Protein AF-A0A535SZ26-F1 (afdb_monomer)

Solvent-accessible surface area (backbone atoms only — not comparable to full-atom values): 21382 Å² total; per-residue (Å²): 106,76,71,52,65,74,56,50,57,67,63,23,50,50,43,31,51,50,41,55,49,52,55,56,52,34,27,69,41,59,47,79,73,60,30,68,69,32,53,49,57,54,51,57,74,52,73,83,52,71,77,43,34,70,56,8,59,61,45,50,81,40,30,90,50,14,26,32,52,75,37,47,53,40,44,59,51,23,49,52,50,54,62,48,45,38,71,79,32,68,69,52,37,55,30,50,73,36,74,72,30,39,54,51,51,51,53,52,20,53,55,44,13,45,54,49,32,38,54,51,34,48,51,46,56,56,52,35,43,73,39,90,69,35,40,30,63,95,67,53,72,68,57,47,51,48,48,19,50,46,37,28,48,28,26,51,50,44,51,49,41,16,51,47,17,28,76,53,21,74,25,68,21,36,19,55,57,50,54,51,34,47,48,61,58,59,53,46,58,13,42,53,32,36,50,67,61,68,50,92,43,71,72,76,41,50,55,38,50,51,52,51,50,52,48,54,50,48,52,49,52,52,40,51,53,47,72,68,34,63,50,73,43,77,48,83,73,56,98,85,52,91,57,70,58,46,61,42,48,30,57,72,42,61,81,58,57,22,53,50,55,31,48,55,62,69,44,48,61,53,54,55,39,62,67,43,42,88,80,42,58,69,71,29,51,52,44,68,41,51,71,36,77,80,39,91,42,72,68,46,15,49,48,44,49,52,50,49,30,52,39,15,27,49,36,24,32,50,45,34,58,48,52,43,64,74,66,68,55,60,77,87,49,48,68,54,51,50,51,33,15,43,55,36,10,50,53,48,21,46,36,41,48,50,38,40,53,49,33,47,70,47,30,45,82,71,80,54,69,68,90,47,55,26,54,45,60,45,35,38,52,51,49,53,54,50,46,52,39,53,55,70,66,43,72,70,77,42,84,77,68,86,76,69,59,69,60,122

Foldseek 3Di:
DVVLVVLDDPQQAVLLVVLVVVLVVQLQAAFPQFDPVLVVVLVVVVVPFPPLLCQALSVRSRSCGGLCNVPQVLLVVLLLVLVVVLVVDVVSVVLCVDPNSVVVSSVSSLVRSLVVLLVVLLLVQVVQCPDVVRRHDDADPVRSSSSSVSSSVSNNVNVVSLVSSLPRHLCLQVSSLLRVLCVLVSSLSNNLSVLVRQDPDPVSNCQLVVLLVVVLVVLLVVLLCLQPDWDWAFDPDDPPDRTDTQTDRLQLPPLQNQLVVLCVVLCVVVSVLSVCCVPDVPVSVCCVQQSELDHPDPVSNVVNLVSSLVSLLVSLLVRLQVVCVSVVPDPVCNVVSNVSSNVSSNSSSCQQRVSQVSQCVSVVVPVRRSDDGSSSSSSNSNSVVVSSCVSVVNPPVSSPDDDRNSHD

Radius of gyration: 22.79 Å; Cα contacts (8 Å, |Δi|>4): 502; chains: 1; bounding box: 52×51×72 Å

Secondary structure (DSSP, 8-state):
-HHHHHHS-HHHHHHHHHHHHHHHHHTTSBPTTB-HHHHHHHHHHHHTS-SGGGTSTTSSTTGGGBTTSSTTHHHHHHHHHHHHHHHH-HHHHHHHHSHHHHHHHHHHHHHHHHHHHHHHHHHHHHHHHTSSS-SB----HHHHHHHHHHHHHHHHHHHHHHHHHHHHSS-TT-HHHHHHHHHHHHHHHHHHHHHHHH-SSHHHHHHHHHHHHHHHHHHHHHHHHHHH-EEEEPPP--TTS-PPPEEEES--S-TTHHHHHHHHHHHHHHHHHHHGGGT-HHHHHHHHHHSSTTSS-HHHHHHHHHHHHHHHHHHHHHHHHHHHHHTT--GGGHHHHHHHHHHHHHHHHHHHHHHHHHHHHHHGGGT------HHHHHHHHHHHHHHHHHHTT-----TT---SSS--

Sequence (408 aa):
MARLWSLVDRRALAATALCLVAWRLLGQIPISNVTSAFITTRLDNLSGLGLFPAIGPNSIPLASYSVGEIGIAPYVEALIVMSLLTLISSRVRHMARNAEGRVTLTRWARALALLLTLGQAYGLTVLYQNTIPPVFGPLDWFTRLAVCLELAGGTALMILLADAMDEFGLGFGNGALIFYALGPLGTEVHRIAGYFATSPSAEALYRPLALWAAFTVGVTIAGVAVLLAVRRVSAPTTKKVASRPTALRLLMSGVLRPPQFTFAIMFLPTIVANYYASTNSSGIEWFRVNWGPYGTSVWLDAAYLILEAALVVFFAVFVAAYEYRILHTPSHLRTHVTRLALIGGLFLALAVIAVPVADHLLTGAAGNVIPMSGAEVLLVVAMVLITVRLIEGHKTEAPFTRAPSGLP

Nearest PDB structures (foldseek):
  5aww-as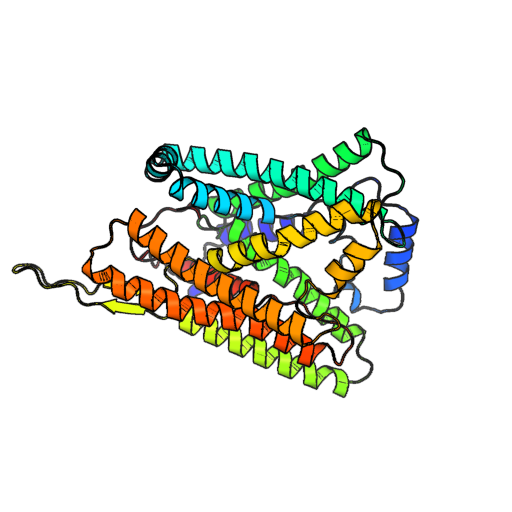sembly1_Y  TM=7.291E-01  e=2.980E-11  Thermus thermophilus HB8
  5ch4-assembly1_Y  TM=6.883E-01  e=6.385E-11  Thermus thermophilus HB8
  5nco-assembly1_g  TM=7.245E-01  e=3.944E-10  Escherichia coli
  5abb-assembly1_A  TM=6.851E-01  e=4.156E-08  Escherichia coli
  3j46-assembly1_y  TM=5.376E-01  e=8.676E-09  Escherichia coli

Mean predicted aligned error: 10.18 Å

Structure (mmCIF, N/CA/C/O backbone):
data_AF-A0A535SZ26-F1
#
_entry.id   AF-A0A535SZ26-F1
#
loop_
_atom_site.group_PDB
_atom_site.id
_atom_site.type_symbol
_atom_site.label_atom_id
_atom_site.label_alt_id
_atom_site.label_comp_id
_atom_site.label_asym_id
_atom_site.label_entity_id
_atom_site.label_seq_id
_atom_site.pdbx_PDB_ins_code
_atom_site.Cartn_x
_atom_site.Cartn_y
_atom_site.Cartn_z
_atom_site.occupancy
_atom_site.B_iso_or_equiv
_atom_site.auth_seq_id
_atom_site.auth_comp_id
_atom_site.auth_asym_id
_atom_site.auth_atom_id
_atom_site.pdbx_PDB_model_num
ATOM 1 N N . MET A 1 1 ? -9.926 -22.301 12.792 1.00 61.25 1 MET A N 1
ATOM 2 C CA . MET A 1 1 ? -10.151 -22.649 11.370 1.00 61.25 1 MET A CA 1
ATOM 3 C C . MET A 1 1 ? -11.520 -23.282 11.128 1.00 61.25 1 MET A C 1
ATOM 5 O O . MET A 1 1 ? -12.345 -22.611 10.532 1.00 61.25 1 MET A O 1
ATOM 9 N N . ALA A 1 2 ? -11.826 -24.485 11.637 1.00 73.38 2 ALA A N 1
ATOM 10 C CA . ALA A 1 2 ? -13.122 -25.148 11.383 1.00 73.38 2 ALA A CA 1
ATOM 11 C C . ALA A 1 2 ? -14.354 -24.297 11.767 1.00 73.38 2 ALA A C 1
ATOM 13 O O . ALA A 1 2 ? -15.300 -24.185 10.996 1.00 73.38 2 ALA A O 1
ATOM 14 N N . ARG A 1 3 ? -14.292 -23.605 12.914 1.00 76.25 3 ARG A N 1
ATOM 15 C CA . ARG A 1 3 ? -15.335 -22.663 13.356 1.00 76.25 3 ARG A CA 1
ATOM 16 C C . ARG A 1 3 ? -15.475 -21.427 12.454 1.00 76.25 3 ARG A C 1
ATOM 18 O O . ARG A 1 3 ? -16.580 -20.947 12.253 1.00 76.25 3 ARG A O 1
ATOM 25 N N . LEU A 1 4 ? -14.374 -20.917 11.898 1.00 74.19 4 LEU A N 1
ATOM 26 C CA . LEU A 1 4 ? -14.412 -19.795 10.949 1.00 74.19 4 LEU A CA 1
ATOM 27 C C . LEU A 1 4 ? -15.073 -20.234 9.643 1.00 74.19 4 LEU A C 1
ATOM 29 O O . LEU A 1 4 ? -15.961 -19.553 9.150 1.00 74.19 4 LEU A O 1
ATOM 33 N N . TRP A 1 5 ? -14.710 -21.414 9.138 1.00 75.88 5 TRP A N 1
ATOM 34 C CA . TRP A 1 5 ? -15.290 -21.974 7.916 1.00 75.88 5 TRP A CA 1
ATOM 35 C C . TRP A 1 5 ? -16.810 -22.166 8.000 1.00 75.88 5 TRP A C 1
ATOM 37 O O . TRP A 1 5 ? -17.505 -22.002 7.003 1.00 75.88 5 TRP A O 1
ATOM 47 N N . SER A 1 6 ? -17.345 -22.468 9.188 1.00 74.62 6 SER A N 1
ATOM 48 C CA . SER A 1 6 ? -18.796 -22.540 9.404 1.00 74.62 6 SER A CA 1
ATOM 49 C C . SER A 1 6 ? -19.492 -21.179 9.508 1.00 74.62 6 SER A C 1
ATOM 51 O O . SER A 1 6 ? -20.702 -21.118 9.330 1.00 74.62 6 SER A O 1
ATOM 53 N N . LEU A 1 7 ? -18.759 -20.110 9.835 1.00 77.06 7 LEU A N 1
ATOM 54 C CA . LEU A 1 7 ? -19.306 -18.760 10.035 1.00 77.06 7 LEU A CA 1
ATOM 55 C C . LEU A 1 7 ? -19.242 -17.894 8.770 1.00 77.06 7 LEU A C 1
ATOM 57 O O . LEU A 1 7 ? -19.999 -16.935 8.650 1.00 77.06 7 LEU A O 1
ATOM 61 N N . VAL A 1 8 ? -18.337 -18.208 7.842 1.00 79.50 8 VAL A N 1
ATOM 62 C CA . VAL A 1 8 ? -18.162 -17.455 6.596 1.00 79.50 8 VAL A CA 1
ATOM 63 C C . VAL A 1 8 ? -19.327 -17.708 5.641 1.00 79.50 8 VAL A C 1
ATOM 65 O O . VAL A 1 8 ? -19.653 -18.854 5.324 1.00 79.50 8 VAL A O 1
ATOM 68 N N . ASP A 1 9 ? -19.900 -16.628 5.109 1.00 82.81 9 ASP A N 1
ATOM 69 C CA . ASP A 1 9 ? -20.826 -16.719 3.984 1.00 82.81 9 ASP A CA 1
ATOM 70 C C . ASP A 1 9 ? -20.073 -17.181 2.725 1.00 82.81 9 ASP A C 1
ATOM 72 O O . ASP A 1 9 ? -19.164 -16.512 2.224 1.00 82.81 9 ASP A O 1
ATOM 76 N N . ARG A 1 10 ? -20.467 -18.344 2.198 1.00 85.69 10 ARG A N 1
ATOM 77 C CA . ARG A 1 10 ? -19.864 -18.948 1.003 1.00 85.69 10 ARG A CA 1
ATOM 78 C C . ARG A 1 10 ? -20.027 -18.071 -0.235 1.00 85.69 10 ARG A C 1
ATOM 80 O O . ARG A 1 10 ? -19.152 -18.100 -1.097 1.00 85.69 10 ARG A O 1
ATOM 87 N N . ARG A 1 11 ? -21.114 -17.296 -0.335 1.00 86.19 11 ARG A N 1
ATOM 88 C CA . ARG A 1 11 ? -21.347 -16.384 -1.467 1.00 86.19 11 ARG A CA 1
ATOM 89 C C . ARG A 1 11 ? -20.376 -15.212 -1.420 1.00 86.19 11 ARG A C 1
ATOM 91 O O . ARG A 1 11 ? -19.733 -14.928 -2.426 1.00 86.19 11 ARG A O 1
ATOM 98 N N . ALA A 1 12 ? -20.193 -14.620 -0.242 1.00 84.62 12 ALA A N 1
ATOM 99 C CA . ALA A 1 12 ? -19.218 -13.553 -0.034 1.00 84.62 12 ALA A CA 1
ATOM 100 C C . ALA A 1 12 ? -17.776 -14.037 -0.250 1.00 84.62 12 ALA A C 1
ATOM 102 O O . ALA A 1 12 ? -16.962 -13.343 -0.862 1.00 84.62 12 ALA A O 1
ATOM 103 N N . LEU A 1 13 ? -17.457 -15.261 0.185 1.00 87.50 13 LEU A N 1
ATOM 104 C CA . LEU A 1 13 ? -16.159 -15.878 -0.087 1.00 87.50 13 LEU A CA 1
ATOM 105 C C . LEU A 1 13 ? -15.931 -16.077 -1.593 1.00 87.50 13 LEU A C 1
ATOM 107 O O . LEU A 1 13 ? -14.861 -15.737 -2.091 1.00 87.50 13 LEU A O 1
ATOM 111 N N . ALA A 1 14 ? -16.931 -16.581 -2.322 1.00 90.06 14 ALA A N 1
ATOM 112 C CA . ALA A 1 14 ? -16.848 -16.767 -3.769 1.00 90.06 14 ALA A CA 1
ATOM 113 C C . ALA A 1 14 ? -16.707 -15.431 -4.518 1.00 90.06 14 ALA A C 1
ATOM 115 O O . ALA A 1 14 ? -15.870 -15.327 -5.411 1.00 90.06 14 ALA A O 1
ATOM 116 N N . ALA A 1 15 ? -17.454 -14.397 -4.119 1.00 89.88 15 ALA A N 1
ATOM 117 C CA . ALA A 1 15 ? -17.322 -13.049 -4.674 1.00 89.88 15 ALA A CA 1
ATOM 118 C C . ALA A 1 15 ? -15.918 -12.470 -4.430 1.00 89.88 15 ALA A C 1
ATOM 120 O O . ALA A 1 15 ? -15.296 -11.941 -5.349 1.00 89.88 15 ALA A O 1
ATOM 121 N N . THR A 1 16 ? -15.377 -12.646 -3.221 1.00 89.62 16 THR A N 1
ATOM 122 C CA . THR A 1 16 ? -14.002 -12.240 -2.877 1.00 89.62 16 THR A CA 1
ATOM 123 C C . THR A 1 16 ? -12.980 -12.977 -3.738 1.00 89.62 16 THR A C 1
ATOM 125 O O . THR A 1 16 ? -12.097 -12.353 -4.319 1.00 89.62 16 THR A O 1
ATOM 128 N N . ALA A 1 17 ? -13.113 -14.300 -3.869 1.00 90.25 17 ALA A N 1
ATOM 129 C CA . ALA A 1 17 ? -12.231 -15.108 -4.703 1.00 90.25 17 ALA A CA 1
ATOM 130 C C . ALA A 1 17 ? -12.287 -14.673 -6.175 1.00 90.25 17 ALA A C 1
ATOM 132 O O . ALA A 1 17 ? -11.242 -14.540 -6.806 1.00 90.25 17 ALA A O 1
ATOM 133 N N . LEU A 1 18 ? -13.479 -14.378 -6.701 1.00 93.06 18 LEU A N 1
ATOM 134 C CA . LEU A 1 18 ? -13.650 -13.866 -8.059 1.00 93.06 18 LEU A CA 1
ATOM 135 C C . LEU A 1 18 ? -12.956 -12.510 -8.244 1.00 93.06 18 LEU A C 1
ATOM 137 O O . LEU A 1 18 ? -12.262 -12.322 -9.238 1.00 93.06 18 LEU A O 1
ATOM 141 N N . CYS A 1 19 ? -13.081 -11.595 -7.278 1.00 91.12 19 CYS A N 1
ATOM 142 C CA . CYS A 1 19 ? -12.394 -10.302 -7.317 1.00 91.12 19 CYS A CA 1
ATOM 143 C C . CYS A 1 19 ? -10.865 -10.468 -7.294 1.00 91.12 19 CYS A C 1
ATOM 145 O O . CYS A 1 19 ? -10.161 -9.793 -8.042 1.00 91.12 19 CYS A O 1
ATOM 147 N N . LEU A 1 20 ? -10.343 -11.398 -6.484 1.00 88.69 20 LEU A N 1
ATOM 148 C CA . LEU A 1 20 ? -8.910 -11.714 -6.436 1.00 88.69 20 LEU A CA 1
ATOM 149 C C . LEU A 1 20 ? -8.406 -12.331 -7.747 1.00 88.69 20 LEU A C 1
ATOM 151 O O . LEU A 1 20 ? -7.322 -11.979 -8.210 1.00 88.69 20 LEU A O 1
ATOM 155 N N . VAL A 1 21 ? -9.189 -13.219 -8.364 1.00 89.31 21 VAL A N 1
ATOM 156 C CA . VAL A 1 21 ? -8.871 -13.789 -9.680 1.00 89.31 21 VAL A CA 1
ATOM 157 C C . VAL A 1 21 ? -8.887 -12.699 -10.749 1.00 89.31 21 VAL A C 1
ATOM 159 O O . VAL A 1 21 ? -7.928 -12.589 -11.505 1.00 89.31 21 VAL A O 1
ATOM 162 N N . ALA A 1 22 ? -9.919 -11.853 -10.779 1.00 91.06 22 ALA A N 1
ATOM 163 C CA . ALA A 1 22 ? -10.023 -10.744 -11.725 1.00 91.06 22 ALA A CA 1
ATOM 164 C C . ALA A 1 22 ? -8.840 -9.774 -11.599 1.00 91.06 22 ALA A C 1
ATOM 166 O O . ALA A 1 22 ? -8.239 -9.410 -12.606 1.00 91.06 22 ALA A O 1
ATOM 167 N N . TRP A 1 23 ? -8.437 -9.429 -10.373 1.00 87.19 23 TRP A N 1
ATOM 168 C CA . TRP A 1 23 ? -7.229 -8.642 -10.132 1.00 87.19 23 TRP A CA 1
ATOM 169 C C . TRP A 1 23 ? -5.979 -9.302 -10.731 1.00 87.19 23 TRP A C 1
ATOM 171 O O . TRP A 1 23 ? -5.189 -8.637 -11.399 1.00 87.19 23 TRP A O 1
ATOM 181 N N . ARG A 1 24 ? -5.800 -10.616 -10.555 1.00 84.50 24 ARG A N 1
ATOM 182 C CA . ARG A 1 24 ? -4.648 -11.322 -11.136 1.00 84.50 24 ARG A CA 1
ATOM 183 C C . ARG A 1 24 ? -4.692 -11.397 -12.657 1.00 84.50 24 ARG A C 1
ATOM 185 O O . ARG A 1 24 ? -3.634 -11.312 -13.272 1.00 84.50 24 ARG A O 1
ATOM 192 N N . LEU A 1 25 ? -5.877 -11.488 -13.256 1.00 85.25 25 LEU A N 1
ATOM 193 C CA . LEU A 1 25 ? -6.035 -11.418 -14.710 1.00 85.25 25 LEU A CA 1
ATOM 194 C C . LEU A 1 25 ? -5.616 -10.050 -15.265 1.00 85.25 25 LEU A C 1
ATOM 196 O O . LEU A 1 25 ? -5.040 -9.997 -16.345 1.00 85.25 25 LEU A O 1
ATOM 200 N N . LEU A 1 26 ? -5.806 -8.954 -14.522 1.00 84.88 26 LEU A N 1
ATOM 201 C CA . LEU A 1 26 ? -5.314 -7.634 -14.951 1.00 84.88 26 LEU A CA 1
ATOM 202 C C . LEU A 1 26 ? -3.796 -7.567 -15.055 1.00 84.88 26 LEU A C 1
ATOM 204 O O . LEU A 1 26 ? -3.279 -6.913 -15.956 1.00 84.88 26 LEU A O 1
ATOM 208 N N . GLY A 1 27 ? -3.096 -8.301 -14.189 1.00 79.19 27 GLY A N 1
ATOM 209 C CA . GLY A 1 27 ? -1.647 -8.476 -14.264 1.00 79.19 27 GLY A CA 1
ATOM 210 C C . GLY A 1 27 ? -1.171 -9.244 -15.504 1.00 79.19 27 GLY A C 1
ATOM 211 O O . GLY A 1 27 ? 0.026 -9.301 -15.764 1.00 79.19 27 GLY A O 1
ATOM 212 N N . GLN A 1 28 ? -2.080 -9.862 -16.263 1.00 79.38 28 GLN A N 1
ATOM 213 C CA . GLN A 1 28 ? -1.757 -10.641 -17.462 1.00 79.38 28 GLN A CA 1
ATOM 214 C C . GLN A 1 28 ? -2.040 -9.891 -18.762 1.00 79.38 28 GLN A C 1
ATOM 216 O O . GLN A 1 28 ? -1.610 -10.346 -19.819 1.00 79.38 28 GLN A O 1
ATOM 221 N N . ILE A 1 29 ? -2.754 -8.766 -18.705 1.00 84.88 29 ILE A N 1
ATOM 222 C CA . ILE A 1 29 ? -3.076 -7.963 -19.885 1.00 84.88 29 ILE A CA 1
ATOM 223 C C . ILE A 1 29 ? -1.923 -6.974 -20.096 1.00 84.88 29 ILE A C 1
ATOM 225 O O . ILE A 1 29 ? -1.818 -6.025 -19.314 1.00 84.88 29 ILE A O 1
ATOM 229 N N . PRO A 1 30 ? -1.041 -7.176 -21.094 1.00 83.81 30 PRO A N 1
ATOM 230 C CA . PRO A 1 30 ? 0.050 -6.247 -21.349 1.00 83.81 30 PRO A CA 1
ATOM 231 C C . PRO A 1 30 ? -0.491 -4.899 -21.822 1.00 83.81 30 PRO A C 1
ATOM 233 O O . PRO A 1 30 ? -1.504 -4.831 -22.520 1.00 83.81 30 PRO A O 1
ATOM 236 N N . ILE A 1 31 ? 0.217 -3.833 -21.459 1.00 87.25 31 ILE A N 1
ATOM 237 C CA . ILE A 1 31 ? -0.016 -2.501 -22.026 1.00 87.25 31 ILE A CA 1
ATOM 238 C C . ILE A 1 31 ? 0.270 -2.495 -23.530 1.00 87.25 31 ILE A C 1
ATOM 240 O O . ILE A 1 31 ? 1.065 -3.296 -24.035 1.00 87.25 31 ILE A O 1
ATOM 244 N N . SER A 1 32 ? -0.384 -1.603 -24.269 1.00 85.50 32 SER A N 1
ATOM 245 C CA . SER A 1 32 ? -0.159 -1.494 -25.710 1.00 85.50 32 SER A CA 1
ATOM 246 C C . SER A 1 32 ? 1.259 -0.996 -26.034 1.00 85.50 32 SER A C 1
ATOM 248 O O . SER A 1 32 ? 1.945 -0.409 -25.201 1.00 85.50 32 SER A O 1
ATOM 250 N N . ASN A 1 33 ? 1.702 -1.205 -27.279 1.00 83.31 33 ASN A N 1
ATOM 251 C CA . ASN A 1 33 ? 2.969 -0.682 -27.821 1.00 83.31 33 ASN A CA 1
ATOM 252 C C . ASN A 1 33 ? 4.265 -1.243 -27.199 1.00 83.31 33 ASN A C 1
ATOM 254 O O . ASN A 1 33 ? 5.334 -0.660 -27.387 1.00 83.31 33 ASN A O 1
ATOM 258 N N . VAL A 1 34 ? 4.206 -2.388 -26.513 1.00 82.00 34 VAL A N 1
ATOM 259 C CA . VAL A 1 34 ? 5.411 -3.096 -26.049 1.00 82.00 34 VAL A CA 1
ATOM 260 C C . VAL A 1 34 ? 6.207 -3.638 -27.244 1.00 82.00 34 VAL A C 1
ATOM 262 O O . VAL A 1 34 ? 5.662 -4.304 -28.126 1.00 82.00 34 VAL A O 1
ATOM 265 N N . THR A 1 35 ? 7.513 -3.366 -27.273 1.00 81.69 35 THR A N 1
ATOM 266 C CA . THR A 1 35 ? 8.417 -3.767 -28.361 1.00 81.69 35 THR A CA 1
ATOM 267 C C . THR A 1 35 ? 8.577 -5.290 -28.422 1.00 81.69 35 THR A C 1
ATOM 269 O O . THR A 1 35 ? 8.837 -5.938 -27.408 1.00 81.69 35 THR A O 1
ATOM 272 N N . SER A 1 36 ? 8.528 -5.874 -29.624 1.00 76.12 36 SER A N 1
ATOM 273 C CA . SER A 1 36 ? 8.734 -7.318 -29.826 1.00 76.12 36 SER A CA 1
ATOM 274 C C . SER A 1 36 ? 10.088 -7.802 -29.299 1.00 76.12 36 SER A C 1
ATOM 276 O O . SER A 1 36 ? 10.139 -8.840 -28.651 1.00 76.12 36 SER A O 1
ATOM 278 N N . ALA A 1 37 ? 11.152 -7.016 -29.491 1.00 78.75 37 ALA A N 1
ATOM 279 C CA . ALA A 1 37 ? 12.488 -7.298 -28.965 1.00 78.75 37 ALA A CA 1
ATOM 280 C C . ALA A 1 37 ? 12.514 -7.420 -27.431 1.00 78.75 37 ALA A C 1
ATOM 282 O O . ALA A 1 37 ? 13.196 -8.283 -26.887 1.00 78.75 37 ALA A O 1
ATOM 283 N N . PHE A 1 38 ? 11.743 -6.587 -26.723 1.00 79.50 38 PHE A N 1
ATOM 284 C CA . PHE A 1 38 ? 11.632 -6.675 -25.268 1.00 79.50 38 PHE A CA 1
ATOM 285 C C . PHE A 1 38 ? 10.952 -7.983 -24.849 1.00 79.50 38 PHE A C 1
ATOM 287 O O . PHE A 1 38 ? 11.439 -8.678 -23.956 1.00 79.50 38 PHE A O 1
ATOM 294 N N . ILE A 1 39 ? 9.863 -8.350 -25.531 1.00 76.25 39 ILE A N 1
ATOM 295 C CA . ILE A 1 39 ? 9.126 -9.592 -25.271 1.00 76.25 39 ILE A CA 1
ATOM 296 C C . ILE A 1 39 ? 10.011 -10.808 -25.554 1.00 76.25 39 ILE A C 1
ATOM 298 O O . ILE A 1 39 ? 10.087 -11.693 -24.708 1.00 76.25 39 ILE A O 1
ATOM 302 N N . THR A 1 40 ? 10.717 -10.849 -26.688 1.00 73.94 40 THR A N 1
ATOM 303 C CA . THR A 1 40 ? 11.596 -11.978 -27.035 1.00 73.94 40 THR A CA 1
ATOM 304 C C . THR A 1 40 ? 12.744 -12.106 -26.049 1.00 73.94 40 THR A C 1
ATOM 306 O O . THR A 1 40 ? 12.915 -13.175 -25.486 1.00 73.94 40 THR A O 1
ATOM 309 N N . THR A 1 41 ? 13.453 -11.019 -25.716 1.00 76.88 41 THR A N 1
ATOM 310 C CA . THR A 1 41 ? 14.519 -11.072 -24.701 1.00 76.88 41 THR A CA 1
ATOM 311 C C . THR A 1 41 ? 13.984 -11.525 -23.344 1.00 76.88 41 THR A C 1
ATOM 313 O O . THR A 1 41 ? 14.645 -12.284 -22.637 1.00 76.88 41 THR A O 1
ATOM 316 N N . ARG A 1 42 ? 12.780 -11.094 -22.952 1.00 72.44 42 ARG A N 1
ATOM 317 C CA . ARG A 1 42 ? 12.162 -11.572 -21.712 1.00 72.44 42 ARG A CA 1
ATOM 318 C C . ARG A 1 42 ? 11.822 -13.052 -21.778 1.00 72.44 42 ARG A C 1
ATOM 320 O O . A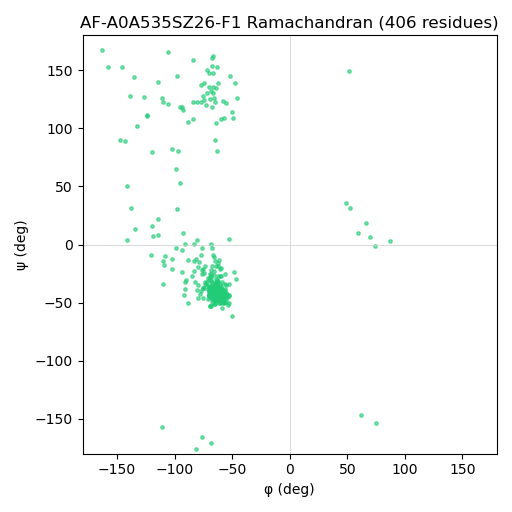RG A 1 42 ? 12.163 -13.738 -20.829 1.00 72.44 42 ARG A O 1
ATOM 327 N N . LEU A 1 43 ? 11.218 -13.540 -22.860 1.00 70.75 43 LEU A N 1
ATOM 328 C CA . LEU A 1 43 ? 10.873 -14.954 -23.037 1.00 70.75 43 LEU A CA 1
ATOM 329 C C . LEU A 1 43 ? 12.114 -15.855 -23.167 1.00 70.75 43 LEU A C 1
ATOM 331 O O . LEU A 1 43 ? 12.136 -16.946 -22.602 1.00 70.75 43 LEU A O 1
ATOM 335 N N . ASP A 1 44 ? 13.171 -15.388 -23.826 1.00 69.94 44 ASP A N 1
ATOM 336 C CA . ASP A 1 44 ? 14.435 -16.116 -23.969 1.00 69.94 44 ASP A CA 1
ATOM 337 C C . ASP A 1 44 ? 15.107 -16.312 -22.606 1.00 69.94 44 ASP A C 1
ATOM 339 O O . ASP A 1 44 ? 15.547 -17.418 -22.287 1.00 69.94 44 ASP A O 1
ATOM 343 N N . ASN A 1 45 ? 15.063 -15.290 -21.741 1.00 65.12 45 ASN A N 1
ATOM 344 C CA . ASN A 1 45 ? 15.502 -15.394 -20.346 1.00 65.12 45 ASN A CA 1
ATOM 345 C C . ASN A 1 45 ? 14.679 -16.405 -19.513 1.00 65.12 45 ASN A C 1
ATOM 347 O O . ASN A 1 45 ? 15.121 -16.807 -18.437 1.00 65.12 45 ASN A O 1
ATOM 351 N N . LEU A 1 46 ? 13.500 -16.838 -19.982 1.00 59.78 46 LEU A N 1
ATOM 352 C CA . LEU A 1 46 ? 12.679 -17.877 -19.336 1.00 59.78 46 LEU A CA 1
ATOM 353 C C . LEU A 1 46 ? 12.994 -19.284 -19.847 1.00 59.78 46 LEU A C 1
ATOM 355 O O . LEU A 1 46 ? 12.870 -20.251 -19.095 1.00 59.78 46 LEU A O 1
ATOM 359 N N . SER A 1 47 ? 13.378 -19.398 -21.121 1.00 53.88 47 SER A N 1
ATOM 360 C CA . SER A 1 47 ? 13.489 -20.664 -21.859 1.00 53.88 47 SER A CA 1
ATOM 361 C C . SER A 1 47 ? 14.523 -21.653 -21.291 1.00 53.88 47 SER A C 1
ATOM 363 O O . SER A 1 47 ? 14.423 -22.853 -21.537 1.00 53.88 47 SER A O 1
ATOM 365 N N . GLY A 1 48 ? 15.470 -21.183 -20.471 1.00 53.34 48 GLY A N 1
ATOM 366 C CA . GLY A 1 48 ? 16.529 -22.002 -19.870 1.00 53.34 48 GLY A CA 1
ATOM 367 C C . GLY A 1 48 ? 16.229 -22.626 -18.500 1.00 53.34 48 GLY A C 1
ATOM 368 O O . GLY A 1 48 ? 17.110 -23.282 -17.952 1.00 53.34 48 GLY A O 1
ATOM 369 N N . LEU A 1 49 ? 15.045 -22.419 -17.909 1.00 52.50 49 LEU A N 1
ATOM 370 C CA . LEU A 1 49 ? 14.858 -22.613 -16.459 1.00 52.50 49 LEU A CA 1
ATOM 371 C C . LEU A 1 49 ? 13.828 -23.701 -16.027 1.00 52.50 49 LEU A C 1
ATOM 373 O O . LEU A 1 49 ? 13.568 -23.859 -14.835 1.00 52.50 49 LEU A O 1
ATOM 377 N N . GLY A 1 50 ? 13.270 -24.517 -16.934 1.00 56.91 50 GLY A N 1
ATOM 378 C CA . GLY A 1 50 ? 12.424 -25.682 -16.576 1.00 56.91 50 GLY A CA 1
ATOM 379 C C . GLY A 1 50 ? 10.991 -25.357 -16.092 1.00 56.91 50 GLY A C 1
ATOM 380 O O . GLY A 1 50 ? 10.417 -24.347 -16.481 1.00 56.91 50 GLY A O 1
ATOM 381 N N . LEU A 1 51 ? 10.381 -26.234 -15.270 1.00 50.38 51 LEU A N 1
ATOM 382 C CA . LEU A 1 51 ? 8.984 -26.128 -14.774 1.00 50.38 51 LEU A CA 1
ATOM 383 C C . LEU A 1 51 ? 8.780 -25.082 -13.652 1.00 50.38 51 LEU A C 1
ATOM 385 O O . LEU A 1 51 ? 7.681 -24.563 -13.482 1.00 50.38 51 LEU A O 1
ATOM 389 N N . PHE A 1 52 ? 9.819 -24.758 -12.879 1.00 47.66 52 PHE A N 1
ATOM 390 C CA . PHE A 1 52 ? 9.734 -23.864 -11.712 1.00 47.66 52 PHE A CA 1
ATOM 391 C C . PHE A 1 52 ? 9.563 -22.356 -12.026 1.00 47.66 52 PHE A C 1
ATOM 393 O O . PHE A 1 52 ? 8.842 -21.681 -11.292 1.00 47.66 52 PHE A O 1
ATOM 400 N N . PRO A 1 53 ? 10.105 -21.797 -13.124 1.00 52.50 53 PRO A N 1
ATOM 401 C CA . PRO A 1 53 ? 9.818 -20.440 -13.599 1.00 52.50 53 PRO A CA 1
ATOM 402 C C . PRO A 1 53 ? 8.362 -20.188 -13.946 1.00 52.50 53 PRO A C 1
ATOM 404 O O . PRO A 1 53 ? 7.932 -19.052 -13.809 1.00 52.50 53 PRO A O 1
ATOM 407 N N . ALA A 1 54 ? 7.597 -21.219 -14.326 1.00 46.88 54 ALA A N 1
ATOM 408 C CA . ALA A 1 54 ? 6.153 -21.108 -14.541 1.00 46.88 54 ALA A CA 1
ATOM 409 C C . ALA A 1 54 ? 5.377 -20.826 -13.237 1.00 46.88 54 ALA A C 1
ATOM 411 O O . ALA A 1 54 ? 4.194 -20.506 -13.285 1.00 46.88 54 ALA A O 1
ATOM 412 N N . ILE A 1 55 ? 6.050 -20.900 -12.081 1.00 48.31 55 ILE A N 1
ATOM 413 C CA . ILE A 1 55 ? 5.543 -20.537 -10.747 1.00 48.31 55 ILE A CA 1
ATOM 414 C C . ILE A 1 55 ? 6.413 -19.414 -10.108 1.00 48.31 55 ILE A C 1
ATOM 416 O O . ILE A 1 55 ? 6.043 -18.840 -9.089 1.00 48.31 55 ILE A O 1
ATOM 420 N N . GLY A 1 56 ? 7.559 -19.060 -10.715 1.00 48.31 56 GLY A N 1
ATOM 421 C CA . GLY A 1 56 ? 8.553 -18.069 -10.255 1.00 48.31 56 GLY A CA 1
ATOM 422 C C . GLY A 1 56 ? 8.220 -16.597 -10.572 1.00 48.31 56 GLY A C 1
ATOM 423 O O . GLY A 1 56 ? 7.174 -16.344 -11.166 1.00 48.31 56 GLY A O 1
ATOM 424 N N . PRO A 1 57 ? 9.100 -15.599 -10.273 1.00 43.09 57 PRO A N 1
ATOM 425 C CA . PRO A 1 57 ? 8.893 -14.151 -10.568 1.00 43.09 57 PRO A CA 1
ATOM 426 C C . PRO A 1 57 ? 8.764 -13.872 -12.069 1.00 43.09 57 PRO A C 1
ATOM 428 O O . PRO A 1 57 ? 8.307 -12.824 -12.500 1.00 43.09 57 PRO A O 1
ATOM 431 N N . ASN A 1 58 ? 9.122 -14.889 -12.833 1.00 47.69 58 ASN A N 1
ATOM 432 C CA . ASN A 1 58 ? 9.189 -15.012 -14.265 1.00 47.69 58 ASN A CA 1
ATOM 433 C C . ASN A 1 58 ? 7.955 -15.732 -14.865 1.00 47.69 58 ASN A C 1
ATOM 435 O O . ASN A 1 58 ? 7.852 -15.848 -16.081 1.00 47.69 58 ASN A O 1
ATOM 439 N N . SER A 1 59 ? 7.013 -16.200 -14.033 1.00 51.19 59 SER A N 1
ATOM 440 C CA . SER A 1 59 ? 5.786 -16.908 -14.453 1.00 51.19 59 SER A CA 1
ATOM 441 C C . SER A 1 59 ? 4.730 -15.997 -15.066 1.00 51.19 59 SER A C 1
ATOM 443 O O . SER A 1 59 ? 3.908 -16.447 -15.861 1.00 51.19 59 SER A O 1
ATOM 445 N N . ILE A 1 60 ? 4.773 -14.708 -14.716 1.00 56.84 60 ILE A N 1
ATOM 446 C CA . ILE A 1 60 ? 3.975 -13.649 -15.328 1.00 56.84 60 ILE A CA 1
ATOM 447 C C . ILE A 1 60 ? 4.974 -12.646 -15.921 1.00 56.84 60 ILE A C 1
ATOM 449 O O . ILE A 1 60 ? 5.256 -11.618 -15.304 1.00 56.84 60 ILE A O 1
ATOM 453 N N . PRO A 1 61 ? 5.552 -12.935 -17.104 1.00 55.84 61 PRO A N 1
ATOM 454 C CA . PRO A 1 61 ? 6.686 -12.184 -17.661 1.00 55.84 61 PRO A CA 1
ATOM 455 C C . PRO A 1 61 ? 6.384 -10.699 -17.886 1.00 55.84 61 PRO A C 1
ATOM 457 O O . PRO A 1 61 ? 7.289 -9.878 -18.009 1.00 55.84 61 PRO A O 1
ATOM 460 N N . LEU A 1 62 ? 5.091 -10.379 -17.966 1.00 58.28 62 LEU A N 1
ATOM 461 C CA . LEU A 1 62 ? 4.546 -9.071 -18.291 1.00 58.28 62 LEU A CA 1
ATOM 462 C C . LEU A 1 62 ? 3.782 -8.443 -17.116 1.00 58.28 62 LEU A C 1
ATOM 464 O O . LEU A 1 62 ? 3.175 -7.400 -17.318 1.00 58.28 62 LEU A O 1
ATOM 468 N N . ALA A 1 63 ? 3.818 -9.021 -15.903 1.00 60.59 63 ALA A N 1
ATOM 469 C CA . ALA A 1 63 ? 3.139 -8.436 -14.736 1.00 60.59 63 ALA A CA 1
ATOM 470 C C . ALA A 1 63 ? 3.584 -6.990 -14.505 1.00 60.59 63 ALA A C 1
ATOM 472 O O . ALA A 1 63 ? 2.735 -6.109 -14.394 1.00 60.59 63 ALA A O 1
ATOM 473 N N . SER A 1 64 ? 4.903 -6.767 -14.572 1.00 66.81 64 SER A N 1
ATOM 474 C CA . SER A 1 64 ? 5.543 -5.453 -14.459 1.00 66.81 64 SER A CA 1
ATOM 475 C C . SER A 1 64 ? 5.261 -4.491 -15.625 1.00 66.81 64 SER A C 1
ATOM 477 O O . SER A 1 64 ? 5.760 -3.375 -15.646 1.00 66.81 64 SER A O 1
ATOM 479 N N . TYR A 1 65 ? 4.527 -4.935 -16.648 1.00 76.44 65 TYR A N 1
ATOM 480 C CA . TYR A 1 65 ? 4.235 -4.190 -17.880 1.00 76.44 65 TYR A CA 1
ATOM 481 C C . TYR A 1 65 ? 2.772 -4.380 -18.294 1.00 76.44 65 TYR A C 1
ATOM 483 O O . TYR A 1 65 ? 2.432 -4.419 -19.479 1.00 76.44 65 TYR A O 1
ATOM 491 N N . SER A 1 66 ? 1.905 -4.561 -17.302 1.00 84.88 66 SER A N 1
ATOM 492 C CA . SER A 1 66 ? 0.491 -4.850 -17.492 1.00 84.88 66 SER A CA 1
ATOM 493 C C . SER A 1 66 ? -0.380 -3.643 -17.171 1.00 84.88 66 SER A C 1
ATOM 495 O O . SER A 1 66 ? 0.043 -2.695 -16.507 1.00 84.88 66 SER A O 1
ATOM 497 N N . VAL A 1 67 ? -1.642 -3.703 -17.590 1.00 87.00 67 VAL A N 1
ATOM 498 C CA . VAL A 1 67 ? -2.674 -2.731 -17.196 1.00 87.00 67 VAL A CA 1
ATOM 499 C C . VAL A 1 67 ? -2.814 -2.658 -15.664 1.00 87.00 67 VAL A C 1
ATOM 501 O O . VAL A 1 67 ? -3.201 -1.627 -15.120 1.00 87.00 67 VAL A O 1
ATOM 504 N N . GLY A 1 68 ? -2.461 -3.733 -14.951 1.00 83.88 68 GLY A N 1
ATOM 505 C CA . GLY A 1 68 ? -2.453 -3.798 -13.491 1.00 83.88 68 GLY A CA 1
ATOM 506 C C . GLY A 1 68 ? -1.205 -3.241 -12.793 1.00 83.88 68 GLY A C 1
ATOM 507 O O . GLY A 1 68 ? -1.183 -3.294 -11.565 1.00 83.88 68 GLY A O 1
ATOM 508 N N . GLU A 1 69 ? -0.203 -2.717 -13.513 1.00 84.25 69 GLU A N 1
ATOM 509 C CA . GLU A 1 69 ? 1.122 -2.379 -12.952 1.00 84.25 69 GLU A CA 1
ATOM 510 C C . GLU A 1 69 ? 1.064 -1.353 -11.812 1.00 84.25 69 GLU A C 1
ATOM 512 O O . GLU A 1 69 ? 1.617 -1.566 -10.736 1.00 84.25 69 GLU A O 1
ATOM 517 N N . ILE A 1 70 ? 0.339 -0.248 -12.009 1.00 86.69 70 ILE A N 1
ATOM 518 C CA . ILE A 1 70 ? 0.205 0.793 -10.975 1.00 86.69 70 ILE A CA 1
ATOM 519 C C . ILE A 1 70 ? -0.675 0.306 -9.804 1.00 86.69 70 ILE A C 1
ATOM 521 O O . ILE A 1 70 ? -0.523 0.723 -8.652 1.00 86.69 70 ILE A O 1
ATOM 525 N N . GLY A 1 71 ? -1.610 -0.603 -10.085 1.00 88.50 71 GLY A N 1
ATOM 526 C CA . GLY A 1 71 ? -2.483 -1.206 -9.086 1.00 88.50 71 GLY A CA 1
ATOM 527 C C . GLY A 1 71 ? -3.397 -0.203 -8.370 1.00 88.50 71 GLY A C 1
ATOM 528 O O . GLY A 1 71 ? -3.880 0.770 -8.949 1.00 88.50 71 GLY A O 1
ATOM 529 N N . ILE A 1 72 ? -3.677 -0.481 -7.091 1.00 88.81 72 ILE A N 1
ATOM 530 C CA . ILE A 1 72 ? -4.584 0.299 -6.224 1.00 88.81 72 ILE A CA 1
ATOM 531 C C . ILE A 1 72 ? -3.840 1.367 -5.391 1.00 88.81 72 ILE A C 1
ATOM 533 O O . ILE A 1 72 ? -4.471 2.146 -4.674 1.00 88.81 72 ILE A O 1
ATOM 537 N N . ALA A 1 73 ? -2.504 1.417 -5.455 1.00 85.12 73 ALA A N 1
ATOM 538 C CA . ALA A 1 73 ? -1.683 2.294 -4.614 1.00 85.12 73 ALA A CA 1
ATOM 539 C C . ALA A 1 73 ? -2.074 3.787 -4.702 1.00 85.12 73 ALA A C 1
ATOM 541 O O . ALA A 1 73 ? -2.298 4.383 -3.644 1.00 85.12 73 ALA A O 1
ATOM 542 N N . PRO A 1 74 ? -2.318 4.378 -5.895 1.00 89.69 74 PRO A N 1
ATOM 543 C CA . PRO A 1 74 ? -2.704 5.790 -6.001 1.00 89.69 74 PRO A CA 1
ATOM 544 C C . PRO A 1 74 ? -4.027 6.115 -5.305 1.00 89.69 74 PRO A C 1
ATOM 546 O O . PRO A 1 74 ? -4.250 7.243 -4.864 1.00 89.69 74 PRO A O 1
ATOM 549 N N . TYR A 1 75 ? -4.925 5.132 -5.187 1.00 89.94 75 TYR A N 1
ATOM 550 C CA . TYR A 1 75 ? -6.162 5.309 -4.437 1.00 89.94 75 TYR A CA 1
ATOM 551 C C . TYR A 1 75 ? -5.890 5.380 -2.938 1.00 89.94 75 TYR A C 1
ATOM 553 O O . TYR A 1 75 ? -6.351 6.314 -2.288 1.00 89.94 75 TYR A O 1
ATOM 561 N N . VAL A 1 76 ? -5.081 4.469 -2.395 1.00 84.25 76 VAL A N 1
ATOM 562 C CA . VAL A 1 76 ? -4.665 4.513 -0.984 1.00 84.25 76 VAL A CA 1
ATOM 563 C C . VAL A 1 76 ? -3.945 5.829 -0.666 1.00 84.25 76 VAL A C 1
ATOM 565 O O . VAL A 1 76 ? -4.247 6.464 0.346 1.00 84.25 76 VAL A O 1
ATOM 568 N N . GLU A 1 77 ? -3.071 6.298 -1.555 1.00 83.19 77 GLU A N 1
ATOM 569 C CA . GLU A 1 77 ? -2.401 7.598 -1.437 1.00 83.19 77 GLU A CA 1
ATOM 570 C C . GLU A 1 77 ? -3.398 8.765 -1.433 1.00 83.19 77 GLU A C 1
ATOM 572 O O . GLU A 1 77 ? -3.344 9.632 -0.558 1.00 83.19 77 GLU A O 1
ATOM 577 N N . ALA A 1 78 ? -4.370 8.775 -2.348 1.00 87.31 78 ALA A N 1
ATOM 578 C CA . ALA A 1 78 ? -5.392 9.817 -2.395 1.00 87.31 78 ALA A CA 1
ATOM 579 C C . ALA A 1 78 ? -6.236 9.868 -1.109 1.00 87.31 78 ALA A C 1
ATOM 581 O O . ALA A 1 78 ? -6.565 10.950 -0.618 1.00 87.31 78 ALA A O 1
ATOM 582 N N . LEU A 1 79 ? -6.549 8.712 -0.521 1.00 82.88 79 LEU A N 1
ATOM 583 C CA . LEU A 1 79 ? -7.251 8.608 0.763 1.00 82.88 79 LEU A CA 1
ATOM 584 C C . LEU A 1 79 ? -6.438 9.184 1.924 1.00 82.88 79 LEU A C 1
ATOM 586 O O . LEU A 1 79 ? -6.974 9.861 2.812 1.00 82.88 79 LEU A O 1
ATOM 590 N N . ILE A 1 80 ? -5.132 8.949 1.898 1.00 78.69 80 ILE A N 1
ATOM 591 C CA . ILE A 1 80 ? -4.183 9.512 2.850 1.00 78.69 80 ILE A CA 1
ATOM 592 C C . ILE A 1 80 ? -4.114 11.040 2.696 1.00 78.69 80 ILE A C 1
ATOM 594 O O . ILE A 1 80 ? -4.208 11.758 3.695 1.00 78.69 80 ILE A O 1
ATOM 598 N N . VAL A 1 81 ? -4.057 11.558 1.465 1.00 82.81 81 VAL A N 1
ATOM 599 C CA . VAL A 1 81 ? -4.099 13.005 1.189 1.00 82.81 81 VAL A CA 1
ATOM 600 C C . VAL A 1 81 ? -5.406 13.628 1.682 1.00 82.81 81 VAL A C 1
ATOM 602 O O . VAL A 1 81 ? -5.372 14.654 2.361 1.00 82.81 81 VAL A O 1
ATOM 605 N N . MET A 1 82 ? -6.561 13.002 1.432 1.00 84.56 82 MET A N 1
ATOM 606 C CA . MET A 1 82 ? -7.843 13.486 1.969 1.00 84.56 82 MET A CA 1
ATOM 607 C C . MET A 1 82 ? -7.845 13.521 3.503 1.00 84.56 82 MET A C 1
ATOM 609 O O . MET A 1 82 ? -8.350 14.475 4.097 1.00 84.56 82 MET A O 1
ATOM 613 N N . SER A 1 83 ? -7.211 12.534 4.143 1.00 77.38 83 SER A N 1
ATOM 614 C CA . SER A 1 83 ? -7.033 12.482 5.602 1.00 77.38 83 SER A CA 1
ATOM 615 C C . SER A 1 83 ? -6.085 13.569 6.135 1.00 77.38 83 SER A C 1
ATOM 617 O O . SER A 1 83 ? -6.188 13.970 7.296 1.00 77.38 83 SER A O 1
ATOM 619 N N . LEU A 1 84 ? -5.162 14.072 5.311 1.00 78.19 84 LEU A N 1
ATOM 620 C CA . LEU A 1 84 ? -4.363 15.259 5.626 1.00 78.19 84 LEU A CA 1
ATOM 621 C C . LEU A 1 84 ? -5.135 16.559 5.378 1.00 78.19 84 LEU A C 1
ATOM 623 O O . LEU A 1 84 ? -5.007 17.515 6.138 1.00 78.19 84 LEU A O 1
ATOM 627 N N . LEU A 1 85 ? -5.991 16.630 4.362 1.00 83.44 85 LEU A N 1
ATOM 628 C CA . LEU A 1 85 ? -6.784 17.836 4.103 1.00 83.44 85 LEU A CA 1
ATOM 629 C C . LEU A 1 85 ? -7.760 18.148 5.245 1.00 83.44 85 LEU A C 1
ATOM 631 O O . LEU A 1 85 ? -7.991 19.317 5.566 1.00 83.44 85 LEU A O 1
ATOM 635 N N . THR A 1 86 ? -8.277 17.126 5.926 1.00 81.50 86 THR A N 1
ATOM 636 C CA . THR A 1 86 ? -9.104 17.278 7.134 1.00 81.50 86 THR A CA 1
ATOM 637 C C . THR A 1 86 ? -8.326 17.835 8.339 1.00 81.50 86 THR A C 1
ATOM 639 O O . THR A 1 86 ? -8.937 18.346 9.290 1.00 81.50 86 THR A O 1
ATOM 642 N N . LEU A 1 87 ? -6.988 17.771 8.335 1.00 73.31 87 LEU A N 1
ATOM 643 C CA . LEU A 1 87 ? -6.135 18.451 9.319 1.00 73.31 87 LEU A CA 1
ATOM 644 C C . LEU A 1 87 ? -6.057 19.948 9.044 1.00 73.31 87 LEU A C 1
ATOM 646 O O . LEU A 1 87 ? -6.210 20.744 9.970 1.00 73.31 87 LEU A O 1
ATOM 650 N N . ILE A 1 88 ? -5.848 20.313 7.784 1.00 82.19 88 ILE A N 1
ATOM 651 C CA . ILE A 1 88 ? -5.553 21.687 7.374 1.00 82.19 88 ILE A CA 1
ATOM 652 C C . ILE A 1 88 ? -6.840 22.521 7.299 1.00 82.19 88 ILE A C 1
ATOM 654 O O . ILE A 1 88 ? -6.858 23.674 7.724 1.00 82.19 88 ILE A O 1
ATOM 658 N N . SER A 1 89 ? -7.942 21.935 6.820 1.00 86.12 89 SER A N 1
ATOM 659 C CA . SER A 1 89 ? -9.199 22.647 6.579 1.00 86.12 89 SER A CA 1
ATOM 660 C C . SER A 1 89 ? -10.314 22.231 7.538 1.00 86.12 89 SER A C 1
ATOM 662 O O . SER A 1 89 ? -10.696 21.061 7.626 1.00 86.12 89 SER A O 1
ATOM 664 N N . SER A 1 90 ? -10.907 23.215 8.221 1.00 84.06 90 SER A N 1
ATOM 665 C CA . SER A 1 90 ? -12.087 23.010 9.070 1.00 84.06 90 SER A CA 1
ATOM 666 C C . SER A 1 90 ? -13.303 22.559 8.259 1.00 84.06 90 SER A C 1
ATOM 668 O O . SER A 1 90 ? -14.021 21.664 8.696 1.00 84.06 90 SER A O 1
ATOM 670 N N . ARG A 1 91 ? -13.505 23.103 7.049 1.00 87.31 91 ARG A N 1
ATOM 671 C CA . ARG A 1 91 ? -14.623 22.728 6.162 1.00 87.31 91 ARG A CA 1
ATOM 672 C C . ARG A 1 91 ? -14.581 21.245 5.804 1.00 87.31 91 ARG A C 1
ATOM 674 O O . ARG A 1 91 ? -15.571 20.541 5.971 1.00 87.31 91 ARG A O 1
ATOM 681 N N . VAL A 1 92 ? -13.412 20.765 5.382 1.00 85.75 92 VAL A N 1
ATOM 682 C CA . VAL A 1 92 ? -13.195 19.353 5.027 1.00 85.75 92 VAL A CA 1
ATOM 683 C C . VAL A 1 92 ? -13.376 18.466 6.263 1.00 85.75 92 VAL A C 1
ATOM 685 O O . VAL A 1 92 ? -13.998 17.411 6.188 1.00 85.75 92 VAL A O 1
ATOM 688 N N . ARG A 1 93 ? -12.933 18.927 7.438 1.00 84.56 93 ARG A N 1
ATOM 689 C CA . ARG A 1 93 ? -13.154 18.226 8.710 1.00 84.56 93 ARG A CA 1
ATOM 690 C C . ARG A 1 93 ? -14.631 18.101 9.084 1.00 84.56 93 ARG A C 1
ATOM 692 O O . ARG A 1 93 ? -15.036 17.053 9.575 1.00 84.56 93 ARG A O 1
ATOM 699 N N . HIS A 1 94 ? -15.434 19.144 8.874 1.00 84.19 94 HIS A N 1
ATOM 700 C CA . HIS A 1 94 ? -16.884 19.072 9.073 1.00 84.19 94 HIS A CA 1
ATOM 701 C C . HIS A 1 94 ? -17.531 18.111 8.076 1.00 84.19 94 HIS A C 1
ATOM 703 O O . HIS A 1 94 ? -18.370 17.303 8.462 1.00 84.19 94 HIS A O 1
ATOM 709 N N . MET A 1 95 ? -17.079 18.131 6.823 1.00 84.81 95 MET A N 1
ATOM 710 C CA . MET A 1 95 ? -17.546 17.213 5.790 1.00 84.81 95 MET A CA 1
ATOM 711 C C . MET A 1 95 ? -17.247 15.745 6.148 1.00 84.81 95 MET A C 1
ATOM 713 O O . MET A 1 95 ? -18.129 14.902 6.030 1.00 84.81 95 MET A O 1
ATOM 717 N N . ALA A 1 96 ? -16.071 15.443 6.703 1.00 81.56 96 ALA A N 1
ATOM 718 C CA . ALA A 1 96 ? -15.718 14.096 7.168 1.00 81.56 96 ALA A CA 1
ATOM 719 C C . ALA A 1 96 ? -16.592 13.578 8.330 1.00 81.56 96 ALA A C 1
ATOM 721 O O . ALA A 1 96 ? -16.649 12.373 8.582 1.00 81.56 96 ALA A O 1
ATOM 722 N N . ARG A 1 97 ? -17.291 14.464 9.052 1.00 81.50 97 ARG A N 1
ATOM 723 C CA . ARG A 1 97 ? -18.204 14.082 10.145 1.00 81.50 97 ARG A CA 1
ATOM 724 C C . ARG A 1 97 ? -19.593 13.682 9.650 1.00 81.50 97 ARG A C 1
ATOM 726 O O . ARG A 1 97 ? -20.281 12.944 10.346 1.00 81.50 97 ARG A O 1
ATOM 733 N N . ASN A 1 98 ? -19.990 14.140 8.467 1.00 82.19 98 ASN A N 1
ATOM 734 C CA . ASN A 1 98 ? -21.320 13.908 7.912 1.00 82.19 98 ASN A CA 1
ATOM 735 C C . ASN A 1 98 ? -21.296 12.731 6.927 1.00 82.19 98 ASN A C 1
ATOM 737 O O . ASN A 1 98 ? -20.336 12.572 6.176 1.00 82.19 98 ASN A O 1
ATOM 741 N N . ALA A 1 99 ? -22.372 11.941 6.865 1.00 81.38 99 ALA A N 1
ATOM 742 C CA . ALA A 1 99 ? -22.461 10.800 5.946 1.00 81.38 99 ALA A CA 1
ATOM 743 C C . ALA A 1 99 ? -22.338 11.223 4.467 1.00 81.38 99 ALA A C 1
ATOM 745 O O . ALA A 1 99 ? -21.511 10.686 3.734 1.00 81.38 99 ALA A O 1
ATOM 746 N N . GLU A 1 100 ? -23.080 12.250 4.045 1.00 86.88 100 GLU A N 1
ATOM 747 C CA . GLU A 1 100 ? -23.006 12.803 2.680 1.00 86.88 100 GLU A CA 1
ATOM 748 C C . GLU A 1 100 ? -21.628 13.398 2.360 1.00 86.88 100 GLU A C 1
ATOM 750 O O . GLU A 1 100 ? -21.102 13.281 1.248 1.00 86.88 100 GLU A O 1
ATOM 755 N N . GLY A 1 101 ? -21.005 14.012 3.364 1.00 85.44 101 GLY A N 1
ATOM 756 C CA . GLY A 1 101 ? -19.675 14.575 3.224 1.00 85.44 101 GLY A CA 1
ATOM 757 C C . GLY A 1 101 ? -18.596 13.508 3.039 1.00 85.44 101 GLY A C 1
ATOM 758 O O . GLY A 1 101 ? -17.697 13.687 2.220 1.00 85.44 101 GLY A O 1
ATOM 759 N N . ARG A 1 102 ? -18.719 12.356 3.705 1.00 81.06 102 ARG A N 1
ATOM 760 C CA . ARG A 1 102 ? -17.836 11.195 3.493 1.00 81.06 102 ARG A CA 1
ATOM 761 C C . ARG A 1 102 ? -17.940 10.636 2.079 1.00 81.06 102 ARG A C 1
ATOM 763 O O . ARG A 1 102 ? -16.916 10.342 1.464 1.00 81.06 102 ARG A O 1
ATOM 770 N N . VAL A 1 103 ? -19.152 10.552 1.530 1.00 87.56 103 VAL A N 1
ATOM 771 C CA . VAL A 1 103 ? -19.354 10.158 0.125 1.00 87.56 103 VAL A CA 1
ATOM 772 C C . VAL A 1 103 ? -18.655 11.150 -0.807 1.00 87.56 103 VAL A C 1
ATOM 774 O O . VAL A 1 103 ? -17.957 10.744 -1.736 1.00 87.56 103 VAL A O 1
ATOM 777 N N . THR A 1 104 ? -18.769 12.448 -0.527 1.00 88.81 104 THR A N 1
ATOM 778 C CA . THR A 1 104 ? -18.119 13.504 -1.320 1.00 88.81 104 THR A CA 1
ATOM 779 C C . THR A 1 104 ? -16.593 13.415 -1.253 1.00 88.81 104 THR A C 1
ATOM 781 O O . THR A 1 104 ? -15.932 13.435 -2.289 1.00 88.81 104 THR A O 1
ATOM 784 N N . LEU A 1 105 ? -16.027 13.226 -0.059 1.00 88.62 105 LEU A N 1
ATOM 785 C CA . LEU A 1 105 ? -14.590 13.007 0.136 1.00 88.62 105 LEU A CA 1
ATOM 786 C C . LEU A 1 105 ? -14.085 11.770 -0.602 1.00 88.62 105 LEU A C 1
ATOM 788 O O . LEU A 1 105 ? -13.013 11.801 -1.200 1.00 88.62 105 LEU A O 1
ATOM 792 N N . THR A 1 106 ? -14.876 10.700 -0.608 1.00 87.88 106 THR A N 1
ATOM 793 C CA . THR A 1 106 ? -14.541 9.474 -1.336 1.00 87.88 106 THR A CA 1
ATOM 794 C C . THR A 1 106 ? -14.513 9.728 -2.843 1.00 87.88 106 THR A C 1
ATOM 796 O O . THR A 1 106 ? -13.594 9.275 -3.523 1.00 87.88 106 THR A O 1
ATOM 799 N N . ARG A 1 107 ? -15.460 10.511 -3.380 1.00 90.81 107 ARG A N 1
ATOM 800 C CA . ARG A 1 107 ? -15.446 10.925 -4.795 1.00 90.81 107 ARG A CA 1
ATOM 801 C C . ARG A 1 107 ? -14.218 11.770 -5.129 1.00 90.81 107 ARG A C 1
ATOM 803 O O . ARG A 1 107 ? -13.590 11.536 -6.157 1.00 90.81 107 ARG A O 1
ATOM 810 N N . TRP A 1 108 ? -13.848 12.709 -4.258 1.00 93.38 108 TRP A N 1
ATOM 811 C CA . TRP A 1 108 ? -12.634 13.514 -4.436 1.00 93.38 108 TRP A CA 1
ATOM 812 C C . TRP A 1 108 ? -11.375 12.658 -4.404 1.00 93.38 108 TRP A C 1
ATOM 814 O O . TRP A 1 108 ? -10.491 12.855 -5.231 1.00 93.38 108 TRP A O 1
ATOM 824 N N . ALA A 1 109 ? -11.309 11.673 -3.509 1.00 90.94 109 ALA A N 1
ATOM 825 C CA . ALA A 1 109 ? -10.199 10.737 -3.485 1.00 90.94 109 ALA A CA 1
ATOM 826 C C . ALA A 1 109 ? -10.112 9.894 -4.757 1.00 90.94 109 ALA A C 1
ATOM 828 O O . ALA A 1 109 ? -9.018 9.704 -5.265 1.00 90.94 109 ALA A O 1
ATOM 829 N N . ARG A 1 110 ? -11.237 9.418 -5.307 1.00 93.00 110 ARG A N 1
ATOM 830 C CA . ARG A 1 110 ? -11.241 8.678 -6.584 1.00 93.00 110 ARG A CA 1
ATOM 831 C C . ARG A 1 110 ? -10.729 9.545 -7.732 1.00 93.00 110 ARG A C 1
ATOM 833 O O . ARG A 1 110 ? -9.888 9.098 -8.502 1.00 93.00 110 ARG A O 1
ATOM 840 N N . ALA A 1 111 ? -11.187 10.793 -7.814 1.00 95.12 111 ALA A N 1
ATOM 841 C CA . ALA A 1 111 ? -10.710 11.732 -8.827 1.00 95.12 111 ALA A CA 1
ATOM 842 C C . ALA A 1 111 ? -9.209 12.031 -8.669 1.00 95.12 111 ALA A C 1
ATOM 844 O O . ALA A 1 111 ? -8.466 12.005 -9.648 1.00 95.12 111 ALA A O 1
ATOM 845 N N . LEU A 1 112 ? -8.753 12.256 -7.432 1.00 93.06 112 LEU A N 1
ATOM 846 C CA . LEU A 1 112 ? -7.341 12.471 -7.133 1.00 93.06 112 LEU A CA 1
ATOM 847 C C . LEU A 1 112 ? -6.502 11.231 -7.458 1.00 93.06 112 LEU A C 1
ATOM 849 O O . LEU A 1 112 ? -5.436 11.370 -8.041 1.00 93.06 112 LEU A O 1
ATOM 853 N N . ALA A 1 113 ? -6.988 10.031 -7.147 1.00 93.12 113 ALA A N 1
ATOM 854 C CA . ALA A 1 113 ? -6.305 8.779 -7.452 1.00 93.12 113 ALA A CA 1
ATOM 855 C C . ALA A 1 113 ? -6.055 8.627 -8.953 1.00 93.12 113 ALA A C 1
ATOM 857 O O . ALA A 1 113 ? -4.941 8.307 -9.356 1.00 93.12 113 ALA A O 1
ATOM 858 N N . LEU A 1 114 ? -7.057 8.916 -9.789 1.00 95.81 114 LEU A N 1
ATOM 859 C CA . LEU A 1 114 ? -6.900 8.879 -11.244 1.00 95.81 114 LEU A CA 1
ATOM 860 C C . LEU A 1 114 ? -5.910 9.940 -11.736 1.00 95.81 114 LEU A C 1
ATOM 862 O O . LEU A 1 114 ? -5.082 9.645 -12.592 1.00 95.81 114 LEU A O 1
ATOM 866 N N . LEU A 1 115 ? -5.935 11.145 -11.162 1.00 94.00 115 LEU A N 1
ATOM 867 C CA . LEU A 1 115 ? -4.969 12.194 -11.495 1.00 94.00 115 LEU A CA 1
ATOM 868 C C . LEU A 1 115 ? -3.530 11.790 -11.130 1.00 94.00 115 LEU A C 1
ATOM 870 O O . LEU A 1 115 ? -2.620 11.963 -11.940 1.00 94.00 115 LEU A O 1
ATOM 874 N N . LEU A 1 116 ? -3.331 11.221 -9.937 1.00 90.75 116 LEU A N 1
ATOM 875 C CA . LEU A 1 116 ? -2.041 10.684 -9.496 1.00 90.75 116 LEU A CA 1
ATOM 876 C C . LEU A 1 116 ? -1.580 9.548 -10.413 1.00 90.75 116 LEU A C 1
ATOM 878 O O . LEU A 1 116 ? -0.427 9.533 -10.836 1.00 90.75 116 LEU A O 1
ATOM 882 N N . THR A 1 117 ? -2.499 8.653 -10.782 1.00 93.06 117 THR A N 1
ATOM 883 C CA . THR A 1 117 ? -2.226 7.531 -11.688 1.00 93.06 117 THR A CA 1
ATOM 884 C C . THR A 1 117 ? -1.768 8.021 -13.055 1.00 93.06 117 THR A C 1
ATOM 886 O O . THR A 1 117 ? -0.788 7.508 -13.575 1.00 93.06 117 THR A O 1
ATOM 889 N N . LEU A 1 118 ? -2.409 9.046 -13.626 1.00 92.88 118 LEU A N 1
ATOM 890 C CA . LEU A 1 118 ? -1.987 9.627 -14.906 1.00 92.88 118 LEU A CA 1
ATOM 891 C C . LEU A 1 118 ? -0.568 10.211 -14.835 1.00 92.88 118 LEU A C 1
ATOM 893 O O . LEU A 1 118 ? 0.216 10.040 -15.768 1.00 92.88 118 LEU A O 1
ATOM 897 N N . GLY A 1 119 ? -0.224 10.869 -13.723 1.00 89.38 119 GLY A N 1
ATOM 898 C CA . GLY A 1 119 ? 1.126 11.382 -13.488 1.00 89.38 119 GLY A CA 1
ATOM 899 C C . GLY A 1 119 ? 2.169 10.267 -13.361 1.00 89.38 119 GLY A C 1
ATOM 900 O O . GLY A 1 119 ? 3.215 10.322 -14.008 1.00 89.38 119 GLY A O 1
ATOM 901 N N . GLN A 1 120 ? 1.871 9.230 -12.573 1.00 86.88 120 GLN A N 1
ATOM 902 C CA . GLN A 1 120 ? 2.742 8.060 -12.413 1.00 86.88 120 GLN A CA 1
ATOM 903 C C . GLN A 1 120 ? 2.892 7.286 -13.729 1.00 86.88 120 GLN A C 1
ATOM 905 O O . GLN A 1 120 ? 4.009 6.944 -14.108 1.00 86.88 120 GLN A O 1
ATOM 910 N N . ALA A 1 121 ? 1.800 7.089 -14.469 1.00 90.06 121 ALA A N 1
ATOM 911 C CA . ALA A 1 121 ? 1.791 6.435 -15.773 1.00 90.06 121 ALA A CA 1
ATOM 912 C C . ALA A 1 121 ? 2.684 7.166 -16.778 1.00 90.06 121 ALA A C 1
ATOM 914 O O . ALA A 1 121 ? 3.498 6.536 -17.449 1.00 90.06 121 ALA A O 1
ATOM 915 N N . TYR A 1 122 ? 2.612 8.501 -16.827 1.00 89.06 122 TYR A N 1
ATOM 916 C CA . TYR A 1 122 ? 3.522 9.294 -17.651 1.00 89.06 122 TYR A CA 1
ATOM 917 C C . TYR A 1 122 ? 4.986 9.054 -17.257 1.00 89.06 122 TYR A C 1
ATOM 919 O O . TYR A 1 122 ? 5.819 8.789 -18.127 1.00 89.06 122 TYR A O 1
ATOM 927 N N . GLY A 1 123 ? 5.292 9.075 -15.956 1.00 83.44 123 GLY A N 1
ATOM 928 C CA . GLY A 1 123 ? 6.626 8.758 -15.440 1.00 83.44 123 GLY A CA 1
ATOM 929 C C . GLY A 1 123 ? 7.114 7.369 -15.865 1.00 83.44 123 GLY A C 1
ATOM 930 O O . GLY A 1 123 ? 8.247 7.237 -16.329 1.00 83.44 123 GLY A O 1
ATOM 931 N N . LEU A 1 124 ? 6.243 6.356 -15.797 1.00 83.94 124 LEU A N 1
ATOM 932 C CA . LEU A 1 124 ? 6.544 4.999 -16.259 1.00 83.94 124 LEU A CA 1
ATOM 933 C C . LEU A 1 124 ? 6.817 4.952 -17.762 1.00 83.94 124 LEU A C 1
ATOM 935 O O . LEU A 1 124 ? 7.777 4.303 -18.165 1.00 83.94 124 LEU A O 1
ATOM 939 N N . THR A 1 125 ? 6.060 5.676 -18.597 1.00 86.50 125 THR A N 1
ATOM 940 C CA . THR A 1 125 ? 6.339 5.704 -20.047 1.00 86.50 125 THR A CA 1
ATOM 941 C C . THR A 1 125 ? 7.738 6.233 -20.359 1.00 86.50 125 THR A C 1
ATOM 943 O O . THR A 1 125 ? 8.420 5.675 -21.214 1.00 86.50 125 THR A O 1
ATOM 946 N N . VAL A 1 126 ? 8.200 7.259 -19.636 1.00 83.19 126 VAL A N 1
ATOM 947 C CA . VAL A 1 126 ? 9.557 7.807 -19.791 1.00 83.19 126 VAL A CA 1
ATOM 948 C C . VAL A 1 126 ? 10.602 6.821 -19.269 1.00 83.19 126 VAL A C 1
ATOM 950 O O . VAL A 1 126 ? 11.609 6.581 -19.932 1.00 83.19 126 VAL A O 1
ATOM 953 N N . LEU A 1 127 ? 10.364 6.216 -18.103 1.00 78.06 127 LEU A N 1
ATOM 954 C CA . LEU A 1 127 ? 11.280 5.244 -17.508 1.00 78.06 127 LEU A CA 1
ATOM 955 C C . LEU A 1 127 ? 11.472 4.021 -18.414 1.00 78.06 127 LEU A C 1
ATOM 957 O O . LEU A 1 127 ? 12.599 3.608 -18.671 1.00 78.06 127 LEU A O 1
ATOM 961 N N . TYR A 1 128 ? 10.378 3.469 -18.932 1.00 83.19 128 TYR A N 1
ATOM 962 C CA . TYR A 1 128 ? 10.360 2.268 -19.764 1.00 83.19 128 TYR A CA 1
ATOM 963 C C . TYR A 1 128 ? 10.982 2.474 -21.149 1.00 83.19 128 TYR A C 1
ATOM 965 O O . TYR A 1 128 ? 11.535 1.525 -21.705 1.00 83.19 128 TYR A O 1
ATOM 973 N N . GLN A 1 129 ? 10.997 3.701 -21.675 1.00 82.19 129 GLN A N 1
ATOM 974 C CA . GLN A 1 129 ? 11.762 4.041 -22.883 1.00 82.19 129 GLN A CA 1
ATOM 975 C C . GLN A 1 129 ? 13.281 4.017 -22.658 1.00 82.19 129 GLN A C 1
ATOM 977 O O . GLN A 1 129 ? 14.030 3.725 -23.584 1.00 82.19 129 GLN A O 1
ATOM 982 N N . ASN A 1 130 ? 13.736 4.276 -21.430 1.00 73.81 130 ASN A N 1
ATOM 983 C CA . ASN A 1 130 ? 15.157 4.335 -21.074 1.00 73.81 130 ASN A CA 1
ATOM 984 C C . ASN A 1 130 ? 15.716 2.993 -20.559 1.00 73.81 130 ASN A C 1
ATOM 986 O O . ASN A 1 130 ? 16.824 2.945 -20.025 1.00 73.81 130 ASN A O 1
ATOM 990 N N . THR A 1 131 ? 14.954 1.902 -20.684 1.00 72.88 131 THR A N 1
ATOM 991 C CA . THR A 1 131 ? 15.402 0.553 -20.301 1.00 72.88 131 THR A CA 1
ATOM 992 C C . THR A 1 131 ? 16.216 -0.111 -21.416 1.00 72.88 131 THR A C 1
ATOM 994 O O . THR A 1 131 ? 16.131 0.276 -22.579 1.00 72.88 131 THR A O 1
ATOM 997 N N . ILE A 1 132 ? 17.029 -1.114 -21.068 1.00 73.50 132 ILE A N 1
ATOM 998 C CA . ILE A 1 132 ? 17.825 -1.893 -22.027 1.00 73.50 132 ILE A CA 1
ATOM 999 C C . ILE A 1 132 ? 17.473 -3.380 -21.846 1.00 73.50 132 ILE A C 1
ATOM 1001 O O . ILE A 1 132 ? 17.821 -3.944 -20.807 1.00 73.50 132 ILE A O 1
ATOM 1005 N N . PRO A 1 133 ? 16.805 -4.033 -22.819 1.00 77.12 133 PRO A N 1
ATOM 1006 C CA . PRO A 1 133 ? 16.206 -3.456 -24.029 1.00 77.12 133 PRO A CA 1
ATOM 1007 C C . PRO A 1 133 ? 15.000 -2.548 -23.709 1.00 77.12 133 PRO A C 1
ATOM 1009 O O . PRO A 1 133 ? 14.343 -2.765 -22.689 1.00 77.12 133 PRO A O 1
ATOM 1012 N N . PRO A 1 134 ? 14.684 -1.558 -24.566 1.00 80.12 134 PRO A N 1
ATOM 1013 C CA . PRO A 1 134 ? 13.592 -0.626 -24.313 1.00 80.12 134 PRO A CA 1
ATOM 1014 C C . PRO A 1 134 ? 12.238 -1.329 -24.421 1.00 80.12 134 PRO A C 1
ATOM 1016 O O . PRO A 1 134 ? 11.906 -1.940 -25.441 1.00 80.12 134 PRO A O 1
ATOM 1019 N N . VAL A 1 135 ? 11.434 -1.214 -23.365 1.00 81.44 135 VAL A N 1
ATOM 1020 C CA . VAL A 1 135 ? 10.061 -1.746 -23.314 1.00 81.44 135 VAL A CA 1
ATOM 1021 C C . VAL A 1 135 ? 9.193 -1.082 -24.380 1.00 81.44 135 VAL A C 1
ATOM 1023 O O . VAL A 1 135 ? 8.445 -1.763 -25.075 1.00 81.44 135 VAL A O 1
ATOM 1026 N N . PHE A 1 136 ? 9.337 0.235 -24.542 1.00 84.81 136 PHE A N 1
ATOM 1027 C CA . PHE A 1 136 ? 8.640 1.025 -25.551 1.00 84.81 136 PHE A CA 1
ATOM 1028 C C . PHE A 1 136 ? 9.618 1.592 -26.571 1.00 84.81 136 PHE A C 1
ATOM 1030 O O . PHE A 1 136 ? 10.680 2.095 -26.205 1.00 84.81 136 PHE A O 1
ATOM 1037 N N . GLY A 1 137 ? 9.218 1.590 -27.842 1.00 82.19 137 GLY A N 1
ATOM 1038 C CA . GLY A 1 137 ? 9.875 2.400 -28.863 1.00 82.19 137 GLY A CA 1
ATOM 1039 C C . GLY A 1 137 ? 9.653 3.910 -28.657 1.00 82.19 137 GLY A C 1
ATOM 1040 O O . GLY A 1 137 ? 9.109 4.350 -27.635 1.00 82.19 137 GLY A O 1
ATOM 1041 N N . PRO A 1 138 ? 10.045 4.738 -29.638 1.00 82.88 138 PRO A N 1
ATOM 1042 C CA . PRO A 1 138 ? 9.647 6.141 -29.678 1.00 82.88 138 PRO A CA 1
ATOM 1043 C C . PRO A 1 138 ? 8.115 6.241 -29.625 1.00 82.88 138 PRO A C 1
ATOM 1045 O O . PRO A 1 138 ? 7.421 5.651 -30.449 1.00 82.88 138 PRO A O 1
ATOM 1048 N N . LEU A 1 139 ? 7.593 6.948 -28.622 1.00 85.38 139 LEU A N 1
ATOM 1049 C CA . LEU A 1 139 ? 6.158 7.141 -28.419 1.00 85.38 139 LEU A CA 1
ATOM 1050 C C . LEU A 1 139 ? 5.790 8.568 -28.811 1.00 85.38 139 LEU A C 1
ATOM 1052 O O . LEU A 1 139 ? 6.275 9.519 -28.192 1.00 85.38 139 LEU A O 1
ATOM 1056 N N . ASP A 1 140 ? 4.885 8.705 -29.774 1.00 90.12 140 ASP A N 1
A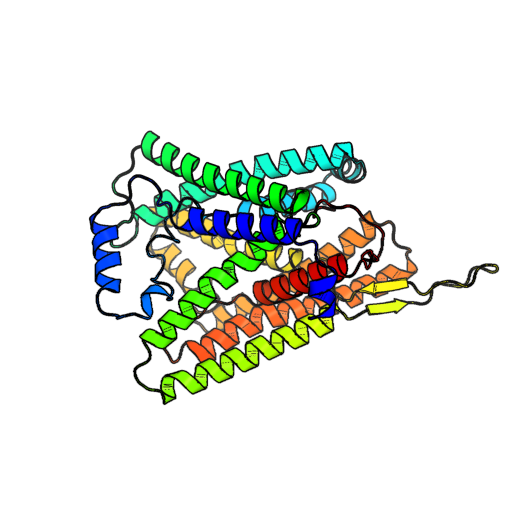TOM 1057 C CA . ASP A 1 140 ? 4.231 9.978 -30.061 1.00 90.12 140 ASP A CA 1
ATOM 1058 C C . ASP A 1 140 ? 3.314 10.389 -28.902 1.00 90.12 140 ASP A C 1
ATOM 1060 O O . ASP A 1 140 ? 2.876 9.561 -28.096 1.00 90.12 140 ASP A O 1
ATOM 1064 N N . TRP A 1 141 ? 2.974 11.680 -28.831 1.00 89.12 141 TRP A N 1
ATOM 1065 C CA . TRP A 1 141 ? 2.123 12.226 -27.767 1.00 89.12 141 TRP A CA 1
ATOM 1066 C C . TRP A 1 141 ? 0.801 11.459 -27.601 1.00 89.12 141 TRP A C 1
ATOM 1068 O O . TRP A 1 141 ? 0.418 11.126 -26.480 1.00 89.12 141 TRP A O 1
ATOM 1078 N N . PHE A 1 142 ? 0.127 11.133 -28.708 1.00 92.19 142 PHE A N 1
ATOM 1079 C CA . PHE A 1 142 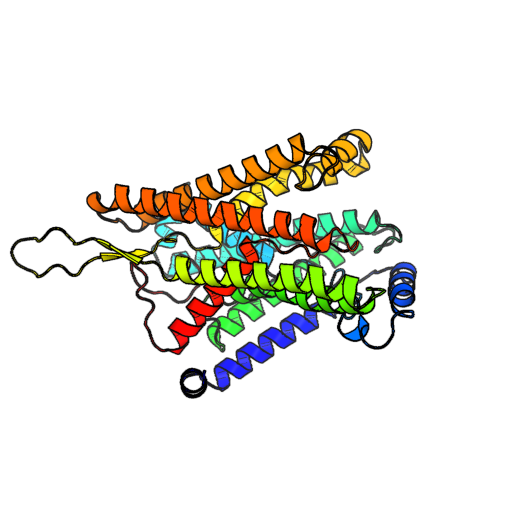? -1.140 10.399 -28.678 1.00 92.19 142 PHE A CA 1
ATOM 1080 C C . PHE A 1 142 ? -0.975 8.965 -28.171 1.00 92.19 142 PHE A C 1
ATOM 1082 O O . PHE A 1 142 ? -1.777 8.514 -27.357 1.00 92.19 142 PHE A O 1
ATOM 1089 N N . THR A 1 143 ? 0.084 8.271 -28.589 1.00 90.88 143 THR A N 1
ATOM 1090 C CA . THR A 1 143 ? 0.386 6.910 -28.131 1.00 90.88 143 THR A CA 1
ATOM 1091 C C . THR A 1 143 ? 0.727 6.900 -26.646 1.00 90.88 143 THR A C 1
ATOM 1093 O O . THR A 1 143 ? 0.236 6.056 -25.901 1.00 90.88 143 THR A O 1
ATOM 1096 N N . ARG A 1 144 ? 1.502 7.886 -26.177 1.00 91.62 144 ARG A N 1
ATOM 1097 C CA . ARG A 1 144 ? 1.799 8.043 -24.749 1.00 91.62 144 ARG A CA 1
ATOM 1098 C C . ARG A 1 144 ? 0.531 8.314 -23.940 1.00 91.62 144 ARG A C 1
ATOM 1100 O O . ARG A 1 144 ? 0.341 7.699 -22.896 1.00 91.62 144 ARG A O 1
ATOM 1107 N N . LEU A 1 145 ? -0.346 9.194 -24.423 1.00 93.62 145 LEU A N 1
ATOM 1108 C CA . LEU A 1 145 ? -1.630 9.458 -23.775 1.00 93.62 145 LEU A CA 1
ATOM 1109 C C . LEU A 1 145 ? -2.500 8.194 -23.712 1.00 93.62 145 LEU A C 1
ATOM 1111 O O . LEU A 1 145 ? -3.106 7.942 -22.675 1.00 93.62 145 LEU A O 1
ATOM 1115 N N . ALA A 1 146 ? -2.529 7.387 -24.777 1.00 93.56 146 ALA A N 1
ATOM 1116 C CA . ALA A 1 146 ? -3.252 6.117 -24.795 1.00 93.56 146 ALA A CA 1
ATOM 1117 C C . ALA A 1 146 ? -2.734 5.154 -23.714 1.00 93.56 146 ALA A C 1
ATOM 1119 O O . ALA A 1 146 ? -3.530 4.675 -22.912 1.00 93.56 146 ALA A O 1
ATOM 1120 N N . VAL A 1 147 ? -1.413 4.968 -23.602 1.00 92.44 147 VAL A N 1
ATOM 1121 C CA . VAL A 1 147 ? -0.801 4.142 -22.541 1.00 92.44 147 VAL A CA 1
ATOM 1122 C C . VAL A 1 147 ? -1.134 4.687 -21.146 1.00 92.44 147 VAL A C 1
ATOM 1124 O O . VAL A 1 147 ? -1.481 3.923 -20.244 1.00 92.44 147 VAL A O 1
ATOM 1127 N N . CYS A 1 148 ? -1.097 6.009 -20.951 1.00 94.00 148 CYS A N 1
ATOM 1128 C CA . CYS A 1 148 ? -1.489 6.614 -19.676 1.00 94.00 148 CYS A CA 1
ATOM 1129 C C . CYS A 1 148 ? -2.959 6.345 -19.325 1.00 94.00 148 CYS A C 1
ATOM 1131 O O . CYS A 1 148 ? -3.272 6.084 -18.163 1.00 94.00 148 CYS A O 1
ATOM 1133 N N . LEU A 1 149 ? -3.859 6.404 -20.310 1.00 95.00 149 LEU A N 1
ATOM 1134 C CA . LEU A 1 149 ? -5.280 6.108 -20.124 1.00 95.00 149 LEU A CA 1
ATOM 1135 C C . LEU A 1 149 ? -5.535 4.616 -19.884 1.00 95.00 149 LEU A C 1
ATOM 1137 O O . LEU A 1 149 ? -6.400 4.291 -19.077 1.00 95.00 149 LEU A O 1
ATOM 1141 N N . GLU A 1 150 ? -4.780 3.721 -20.524 1.00 93.94 150 GLU A N 1
ATOM 1142 C CA . GLU A 1 150 ? -4.833 2.275 -20.265 1.00 93.94 150 GLU A CA 1
ATOM 1143 C C . GLU A 1 150 ? -4.465 1.967 -18.810 1.00 93.94 150 GLU A C 1
ATOM 1145 O O . GLU A 1 150 ? -5.233 1.313 -18.103 1.00 93.94 150 GLU A O 1
ATOM 1150 N N . LEU A 1 151 ? -3.342 2.508 -18.331 1.00 92.75 151 LEU A N 1
ATOM 1151 C CA . LEU A 1 151 ? -2.892 2.342 -16.946 1.00 92.75 151 LEU A CA 1
ATOM 1152 C C . LEU A 1 151 ? -3.874 2.971 -15.942 1.00 92.75 151 LEU A C 1
ATOM 1154 O O . LEU A 1 151 ? -4.220 2.353 -14.934 1.00 92.75 151 LEU A O 1
ATOM 1158 N N . ALA A 1 152 ? -4.397 4.165 -16.240 1.00 95.00 152 ALA A N 1
ATOM 1159 C CA . ALA A 1 152 ? -5.440 4.792 -15.428 1.00 95.00 152 ALA A CA 1
ATOM 1160 C C . ALA A 1 152 ? -6.743 3.976 -15.412 1.00 95.00 152 ALA A C 1
ATOM 1162 O O . ALA A 1 152 ? -7.393 3.873 -14.369 1.00 95.00 152 ALA A O 1
ATOM 1163 N N . GLY A 1 153 ? -7.106 3.361 -16.540 1.00 95.00 153 GLY A N 1
ATOM 1164 C CA . GLY A 1 153 ? -8.229 2.434 -16.654 1.00 95.00 153 GLY A CA 1
ATOM 1165 C C . GLY A 1 153 ? -8.034 1.185 -15.795 1.00 95.00 153 GLY A C 1
ATOM 1166 O O . GLY A 1 153 ? -8.969 0.763 -15.114 1.00 95.00 153 GLY A O 1
ATOM 1167 N N . GLY A 1 154 ? -6.812 0.651 -15.745 1.00 93.62 154 GLY A N 1
ATOM 1168 C CA . GLY A 1 154 ? -6.436 -0.445 -14.853 1.00 93.62 154 GLY A CA 1
ATOM 1169 C C . GLY A 1 154 ? -6.648 -0.116 -13.379 1.00 93.62 154 GLY A C 1
ATOM 1170 O O . GLY A 1 154 ? -7.329 -0.858 -12.668 1.00 93.62 154 GLY A O 1
ATOM 1171 N N . THR A 1 155 ? -6.160 1.039 -12.919 1.00 93.88 155 THR A N 1
ATOM 1172 C CA . THR A 1 155 ? -6.404 1.504 -11.543 1.00 93.88 155 THR A CA 1
ATOM 1173 C C . THR A 1 155 ? -7.887 1.781 -11.279 1.00 93.88 155 THR A C 1
ATOM 1175 O O . THR A 1 155 ? -8.391 1.431 -10.211 1.00 93.88 155 THR A O 1
ATOM 1178 N N . ALA A 1 156 ? -8.627 2.349 -12.236 1.00 95.00 156 ALA A N 1
ATOM 1179 C CA . ALA A 1 156 ? -10.071 2.557 -12.099 1.00 95.00 156 ALA A CA 1
ATOM 1180 C C . ALA A 1 156 ? -10.825 1.230 -11.910 1.00 95.00 156 ALA A C 1
ATOM 1182 O O . ALA A 1 156 ? -11.705 1.126 -11.052 1.00 95.00 156 ALA A O 1
ATOM 1183 N N . LEU A 1 157 ? -10.449 0.200 -12.668 1.00 94.62 157 LEU A N 1
ATOM 1184 C CA . LEU A 1 157 ? -11.018 -1.136 -12.544 1.00 94.62 157 LEU A CA 1
ATOM 1185 C C . LEU A 1 157 ? -10.634 -1.798 -11.213 1.00 94.62 157 LEU A C 1
ATOM 1187 O O . LEU A 1 157 ? -11.459 -2.470 -10.604 1.00 94.62 157 LEU A O 1
ATOM 1191 N N . MET A 1 158 ? -9.421 -1.564 -10.713 1.00 92.19 158 MET A N 1
ATOM 1192 C CA . MET A 1 158 ? -9.005 -2.015 -9.380 1.00 92.19 158 MET A CA 1
ATOM 1193 C C . MET A 1 158 ? -9.841 -1.375 -8.269 1.00 92.19 158 MET A C 1
ATOM 1195 O O . MET A 1 158 ? -10.242 -2.062 -7.330 1.00 92.19 158 MET A O 1
ATOM 1199 N N . ILE A 1 159 ? -10.160 -0.082 -8.386 1.00 92.25 159 ILE A N 1
ATOM 1200 C CA . ILE A 1 159 ? -11.080 0.602 -7.463 1.00 92.25 159 ILE A CA 1
ATOM 1201 C C . ILE A 1 159 ? -12.480 -0.019 -7.554 1.00 92.25 159 ILE A C 1
ATOM 1203 O O . ILE A 1 159 ? -13.110 -0.257 -6.527 1.00 92.25 159 ILE A O 1
ATOM 1207 N N . LEU A 1 160 ? -12.951 -0.337 -8.762 1.00 92.81 160 LEU A N 1
ATOM 1208 C CA . LEU A 1 160 ? -14.233 -1.018 -8.948 1.00 92.81 160 LEU A CA 1
ATOM 1209 C C . LEU A 1 160 ? -14.248 -2.409 -8.294 1.00 92.81 160 LEU A C 1
ATOM 1211 O O . LEU A 1 160 ? -15.211 -2.755 -7.616 1.00 92.81 160 LEU A O 1
ATOM 1215 N N . LEU A 1 161 ? -13.184 -3.200 -8.461 1.00 92.00 161 LEU A N 1
ATOM 1216 C CA . LEU A 1 161 ? -13.045 -4.511 -7.819 1.00 92.00 161 LEU A CA 1
ATOM 1217 C C . LEU A 1 161 ? -12.996 -4.390 -6.292 1.00 92.00 161 LEU A C 1
ATOM 1219 O O . LEU A 1 161 ? -13.560 -5.229 -5.593 1.00 92.00 161 LEU A O 1
ATOM 1223 N N . ALA A 1 162 ? -12.342 -3.351 -5.769 1.00 89.81 162 ALA A N 1
ATOM 1224 C CA . ALA A 1 162 ? -12.321 -3.057 -4.341 1.00 89.81 162 ALA A CA 1
ATOM 1225 C C . ALA A 1 162 ? -13.729 -2.771 -3.798 1.00 89.81 162 ALA A C 1
ATOM 1227 O O . ALA A 1 162 ? -14.121 -3.379 -2.803 1.00 89.81 162 ALA A O 1
ATOM 1228 N N . ASP A 1 163 ? -14.498 -1.919 -4.482 1.00 89.19 163 ASP A N 1
ATOM 1229 C CA . ASP A 1 163 ? -15.889 -1.616 -4.126 1.00 89.19 163 ASP A CA 1
ATOM 1230 C C . ASP A 1 163 ? -16.777 -2.872 -4.204 1.00 89.19 163 ASP A C 1
ATOM 1232 O O . ASP A 1 163 ? -17.543 -3.155 -3.284 1.00 89.19 163 ASP A O 1
ATOM 1236 N N . ALA A 1 164 ? -16.641 -3.672 -5.267 1.00 89.00 164 ALA A N 1
ATOM 1237 C CA . ALA A 1 164 ? -17.399 -4.913 -5.432 1.00 89.00 164 ALA A CA 1
ATOM 1238 C C . ALA A 1 164 ? -17.079 -5.934 -4.327 1.00 89.00 164 ALA A C 1
ATOM 1240 O O . ALA A 1 164 ? -17.966 -6.637 -3.839 1.00 89.00 164 ALA A O 1
ATOM 1241 N N . MET A 1 165 ? -15.819 -5.999 -3.896 1.00 86.62 165 MET A N 1
ATOM 1242 C CA . MET A 1 165 ? -15.400 -6.839 -2.776 1.00 86.62 165 MET A CA 1
ATOM 1243 C C . MET A 1 165 ? -15.950 -6.341 -1.433 1.00 86.62 165 MET A C 1
ATOM 1245 O O . MET A 1 165 ? -16.202 -7.157 -0.544 1.00 86.62 165 MET A O 1
ATOM 1249 N N . ASP A 1 166 ? -16.156 -5.035 -1.278 1.00 86.25 166 ASP A N 1
ATOM 1250 C CA . ASP A 1 166 ? -16.776 -4.448 -0.089 1.00 86.25 166 ASP A CA 1
ATOM 1251 C C . ASP A 1 166 ? -18.291 -4.659 -0.039 1.00 86.25 166 ASP A C 1
ATOM 1253 O O . ASP A 1 166 ? -18.828 -4.917 1.039 1.00 86.25 166 ASP A O 1
ATOM 1257 N N . GLU A 1 167 ? -18.967 -4.584 -1.185 1.00 85.88 167 GLU A N 1
ATOM 1258 C CA . GLU A 1 167 ? -20.421 -4.733 -1.282 1.00 85.88 167 GLU A CA 1
ATOM 1259 C C . GLU A 1 167 ? -20.870 -6.201 -1.261 1.00 85.88 167 GLU A C 1
ATOM 1261 O O . GLU A 1 167 ? -21.796 -6.560 -0.533 1.00 85.88 167 GLU A O 1
ATOM 1266 N N . PHE A 1 168 ? -20.202 -7.061 -2.033 1.00 84.81 168 PHE A N 1
ATOM 1267 C CA . PHE A 1 168 ? -20.619 -8.453 -2.237 1.00 84.81 168 PHE A CA 1
ATOM 1268 C C . PHE A 1 168 ? -19.697 -9.477 -1.572 1.00 84.81 168 PHE A C 1
ATOM 1270 O O . PHE A 1 168 ? -20.063 -10.649 -1.479 1.00 84.81 168 PHE A O 1
ATOM 1277 N N . GLY A 1 169 ? -18.498 -9.071 -1.153 1.00 84.06 169 GLY A N 1
ATOM 1278 C CA . GLY A 1 169 ? -17.455 -9.958 -0.644 1.00 84.06 169 GLY A CA 1
ATOM 1279 C C . GLY A 1 169 ? -17.161 -9.812 0.851 1.00 84.06 169 GLY A C 1
ATOM 1280 O O . GLY A 1 169 ? -17.978 -9.365 1.653 1.00 84.06 169 GLY A O 1
ATOM 1281 N N . LEU A 1 170 ? -15.951 -10.225 1.230 1.00 79.25 170 LEU A N 1
ATOM 1282 C CA . LEU 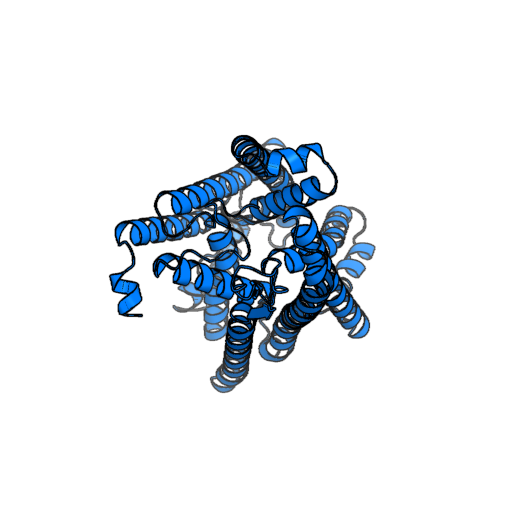A 1 170 ? -15.383 -10.144 2.579 1.00 79.25 170 LEU A CA 1
ATOM 1283 C C . LEU A 1 170 ? -14.468 -8.917 2.728 1.00 79.25 170 LEU A C 1
ATOM 1285 O O . LEU A 1 170 ? -13.488 -8.956 3.475 1.00 79.25 170 LEU A O 1
ATOM 1289 N N . GLY A 1 171 ? -14.761 -7.838 1.998 1.00 60.28 171 GLY A N 1
ATOM 1290 C CA . GLY A 1 171 ? -14.017 -6.583 2.086 1.00 60.28 171 GLY A CA 1
ATOM 1291 C C . GLY A 1 171 ? -14.344 -5.785 3.349 1.00 60.28 171 GLY A C 1
ATOM 1292 O O . GLY A 1 171 ? -13.453 -5.216 3.985 1.00 60.28 171 GLY A O 1
ATOM 1293 N N . PHE A 1 172 ? -15.615 -5.807 3.773 1.00 74.06 172 PHE A N 1
ATOM 1294 C CA . PHE A 1 172 ? -16.124 -5.083 4.945 1.00 74.06 172 PHE A CA 1
ATOM 1295 C C . PHE A 1 172 ? -15.785 -3.576 4.960 1.00 74.06 172 PHE A C 1
ATOM 1297 O O . PHE A 1 172 ? -15.593 -2.982 6.028 1.00 74.06 172 PHE A O 1
ATOM 1304 N N . GLY A 1 173 ? -15.688 -2.960 3.782 1.00 72.81 173 GLY A N 1
ATOM 1305 C CA . GLY A 1 173 ? -15.287 -1.568 3.590 1.00 72.81 173 GLY A CA 1
ATOM 1306 C C . GLY A 1 173 ? -13.774 -1.361 3.485 1.00 72.81 173 GLY A C 1
ATOM 1307 O O . GLY A 1 173 ? -13.341 -0.220 3.433 1.00 72.81 173 GLY A O 1
ATOM 1308 N N . ASN A 1 174 ? -12.957 -2.415 3.517 1.00 74.62 174 ASN A N 1
ATOM 1309 C CA . ASN A 1 174 ? -11.497 -2.340 3.422 1.00 74.62 174 ASN A CA 1
ATOM 1310 C C . ASN A 1 174 ? -10.970 -2.997 2.139 1.00 74.62 174 ASN A C 1
ATOM 1312 O O . ASN A 1 174 ? -9.802 -3.387 2.087 1.00 74.62 174 ASN A O 1
ATOM 1316 N N . GLY A 1 175 ? -11.797 -3.136 1.104 1.00 77.94 175 GLY A N 1
ATOM 1317 C CA . GLY A 1 175 ? -11.474 -3.908 -0.088 1.00 77.94 175 GLY A CA 1
ATOM 1318 C C . GLY A 1 175 ? -10.210 -3.413 -0.791 1.00 77.94 175 GLY A C 1
ATOM 1319 O O . GLY A 1 175 ? -9.301 -4.189 -1.090 1.00 77.94 175 GLY A O 1
ATOM 1320 N N . ALA A 1 176 ? -10.084 -2.094 -0.941 1.00 81.12 176 ALA A N 1
ATOM 1321 C CA . ALA A 1 176 ? -8.894 -1.466 -1.515 1.00 81.12 176 ALA A CA 1
ATOM 1322 C C . ALA A 1 176 ? -7.627 -1.760 -0.697 1.00 81.12 176 ALA A C 1
ATOM 1324 O O . ALA A 1 176 ? -6.558 -1.997 -1.253 1.00 81.12 176 ALA A O 1
ATOM 1325 N N . LEU A 1 177 ? -7.756 -1.790 0.631 1.00 79.94 177 LEU A N 1
ATOM 1326 C CA . LEU A 1 177 ? -6.655 -2.082 1.543 1.00 79.94 177 LEU A CA 1
ATOM 1327 C C . LEU A 1 177 ? -6.253 -3.561 1.501 1.00 79.94 177 LEU A C 1
ATOM 1329 O O . LEU A 1 177 ? -5.077 -3.864 1.673 1.00 79.94 177 LEU A O 1
ATOM 1333 N N . ILE A 1 178 ? -7.200 -4.475 1.259 1.00 81.81 178 ILE A N 1
ATOM 1334 C CA . ILE A 1 178 ? -6.908 -5.901 1.057 1.00 81.81 178 ILE A CA 1
ATOM 1335 C C . ILE A 1 178 ? -6.076 -6.060 -0.215 1.00 81.81 178 ILE A C 1
ATOM 1337 O O . ILE A 1 178 ? -5.018 -6.679 -0.162 1.00 81.81 178 ILE A O 1
ATOM 1341 N N . PHE A 1 179 ? -6.502 -5.465 -1.333 1.00 82.75 179 PHE A N 1
ATOM 1342 C CA . PHE A 1 179 ? -5.722 -5.502 -2.575 1.00 82.75 179 PHE A CA 1
ATOM 1343 C C . PHE A 1 179 ? -4.335 -4.888 -2.403 1.00 82.75 179 PHE A C 1
ATOM 1345 O O . PHE A 1 179 ? -3.347 -5.472 -2.843 1.00 82.75 179 PHE A O 1
ATOM 1352 N N . TYR A 1 180 ? -4.253 -3.755 -1.706 1.00 81.06 180 TYR A N 1
ATOM 1353 C CA . TYR A 1 180 ? -2.987 -3.095 -1.416 1.00 81.06 180 TYR A CA 1
ATOM 1354 C C . TYR A 1 180 ? -2.053 -3.985 -0.578 1.00 81.06 180 TYR A C 1
ATOM 1356 O O . TYR A 1 180 ? -0.883 -4.136 -0.908 1.00 81.06 180 TYR A O 1
ATOM 1364 N N . ALA A 1 181 ? -2.579 -4.642 0.461 1.00 77.56 181 ALA A N 1
ATOM 1365 C CA . ALA A 1 181 ? -1.807 -5.531 1.329 1.00 77.56 181 ALA A CA 1
ATOM 1366 C C . ALA A 1 181 ? -1.367 -6.829 0.641 1.00 77.56 181 ALA A C 1
ATOM 1368 O O . ALA A 1 181 ? -0.289 -7.349 0.919 1.00 77.56 181 ALA A O 1
ATOM 1369 N N . LEU A 1 182 ? -2.208 -7.378 -0.235 1.00 78.12 182 LEU A N 1
ATOM 1370 C CA . LEU A 1 182 ? -1.921 -8.627 -0.938 1.00 78.12 182 LEU A CA 1
ATOM 1371 C C . LEU A 1 182 ? -0.987 -8.437 -2.138 1.00 78.12 182 LEU A C 1
ATOM 1373 O O . LEU A 1 182 ? -0.410 -9.426 -2.592 1.00 78.12 182 LEU A O 1
ATOM 1377 N N . GLY A 1 183 ? -0.856 -7.213 -2.662 1.00 75.25 183 GLY A N 1
ATOM 1378 C CA . GLY A 1 183 ? -0.022 -6.893 -3.824 1.00 75.25 183 GLY A CA 1
ATOM 1379 C C . GLY A 1 183 ? 1.405 -7.428 -3.704 1.00 75.25 183 GLY A C 1
ATOM 1380 O O . GLY A 1 183 ? 1.767 -8.317 -4.480 1.00 75.25 183 GLY A O 1
ATOM 1381 N N . PRO A 1 184 ? 2.164 -6.987 -2.688 1.00 69.06 184 PRO A N 1
ATOM 1382 C CA . PRO A 1 184 ? 3.529 -7.450 -2.459 1.00 69.06 184 PRO A CA 1
ATOM 1383 C C . PRO A 1 184 ? 3.611 -8.963 -2.233 1.00 69.06 184 PRO A C 1
ATOM 1385 O O . PRO A 1 184 ? 4.396 -9.647 -2.874 1.00 69.06 184 PRO A O 1
ATOM 1388 N N . LEU A 1 185 ? 2.721 -9.555 -1.425 1.00 69.50 185 LEU A N 1
ATOM 1389 C CA . LEU A 1 185 ? 2.715 -11.016 -1.224 1.00 69.50 185 LEU A CA 1
ATOM 1390 C C . LEU A 1 185 ? 2.591 -11.798 -2.535 1.00 69.50 185 LEU A C 1
ATOM 1392 O O . LEU A 1 185 ? 3.146 -12.889 -2.675 1.00 69.50 185 LEU A O 1
ATOM 1396 N N . GLY A 1 186 ? 1.845 -11.245 -3.492 1.00 65.94 186 GLY A N 1
ATOM 1397 C CA . GLY A 1 186 ? 1.728 -11.804 -4.823 1.00 65.94 186 GLY A CA 1
ATOM 1398 C C . GLY A 1 186 ? 3.056 -11.881 -5.552 1.00 65.94 186 GLY A C 1
ATOM 1399 O O . GLY A 1 186 ? 3.327 -12.915 -6.152 1.00 65.94 186 GLY A O 1
ATOM 1400 N N . THR A 1 187 ? 3.885 -10.843 -5.494 1.00 64.56 187 THR A N 1
ATOM 1401 C CA . THR A 1 187 ? 5.216 -10.846 -6.117 1.00 64.56 187 THR A CA 1
ATOM 1402 C C . THR A 1 187 ? 6.196 -11.730 -5.355 1.00 64.56 187 THR A C 1
ATOM 1404 O O . THR A 1 187 ? 7.007 -12.413 -5.978 1.00 64.56 187 THR A O 1
ATOM 1407 N N . GLU A 1 188 ? 6.076 -11.806 -4.031 1.00 65.12 188 GLU A N 1
ATOM 1408 C CA . GLU A 1 188 ? 7.022 -12.545 -3.190 1.00 65.12 188 GLU A CA 1
ATOM 1409 C C . GLU A 1 188 ? 6.938 -14.065 -3.363 1.00 65.12 188 GLU A C 1
ATOM 1411 O O . GLU A 1 188 ? 7.972 -14.724 -3.457 1.00 65.12 188 GLU A O 1
ATOM 1416 N N . VAL A 1 189 ? 5.732 -14.636 -3.491 1.00 64.69 189 VAL A N 1
ATOM 1417 C CA . VAL A 1 189 ? 5.566 -16.078 -3.789 1.00 64.69 189 VAL A CA 1
ATOM 1418 C C . VAL A 1 189 ? 6.323 -16.455 -5.054 1.00 64.69 189 VAL A C 1
ATOM 1420 O O . VAL A 1 189 ? 7.029 -17.463 -5.102 1.00 64.69 189 VAL A O 1
ATOM 1423 N N . HIS A 1 190 ? 6.203 -15.601 -6.064 1.00 62.34 190 HIS A N 1
ATOM 1424 C CA . HIS A 1 190 ? 6.893 -15.792 -7.312 1.00 62.34 190 HIS A CA 1
ATOM 1425 C C . HIS A 1 190 ? 8.410 -15.679 -7.099 1.00 62.34 190 HIS A C 1
ATOM 1427 O O . HIS A 1 190 ? 9.121 -16.618 -7.440 1.00 62.34 190 HIS A O 1
ATOM 1433 N N . ARG A 1 191 ? 8.928 -14.622 -6.453 1.00 63.78 191 ARG A N 1
ATOM 1434 C CA . ARG A 1 191 ? 10.373 -14.465 -6.162 1.00 63.78 191 ARG A CA 1
ATOM 1435 C C . ARG A 1 191 ? 10.981 -15.669 -5.442 1.00 63.78 191 ARG A C 1
ATOM 1437 O O . ARG A 1 191 ? 12.042 -16.135 -5.853 1.00 63.78 191 ARG A O 1
ATOM 1444 N N . ILE A 1 192 ? 10.292 -16.216 -4.441 1.00 66.75 192 ILE A N 1
ATOM 1445 C CA . ILE A 1 192 ? 10.722 -17.419 -3.713 1.00 66.75 192 ILE A CA 1
ATOM 1446 C C . ILE A 1 192 ? 10.863 -18.608 -4.672 1.00 66.75 192 ILE A C 1
ATOM 1448 O O . ILE A 1 192 ? 11.881 -19.295 -4.660 1.00 66.75 192 ILE A O 1
ATOM 1452 N N . ALA A 1 193 ? 9.889 -18.835 -5.555 1.00 64.81 193 ALA A N 1
ATOM 1453 C CA . ALA A 1 193 ? 9.984 -19.894 -6.560 1.00 64.81 193 ALA A CA 1
ATOM 1454 C C . ALA A 1 193 ? 11.141 -19.670 -7.560 1.00 64.81 193 ALA A C 1
ATOM 1456 O O . ALA A 1 193 ? 11.778 -20.632 -7.987 1.00 64.81 193 ALA A O 1
ATOM 1457 N N . GLY A 1 194 ? 11.485 -18.418 -7.879 1.00 63.47 194 GLY A N 1
ATOM 1458 C CA . GLY A 1 194 ? 12.684 -18.094 -8.666 1.00 63.47 194 GLY A CA 1
ATOM 1459 C C . GLY A 1 194 ? 13.989 -18.381 -7.922 1.00 63.47 194 GLY A C 1
ATOM 1460 O O . GLY A 1 194 ? 14.947 -18.877 -8.514 1.00 63.47 194 GLY A O 1
ATOM 1461 N N . TYR A 1 195 ? 14.011 -18.135 -6.613 1.00 66.12 195 TYR A N 1
ATOM 1462 C CA . TYR A 1 195 ? 15.141 -18.467 -5.748 1.00 66.12 195 TYR A CA 1
ATOM 1463 C C . TYR A 1 195 ? 15.407 -19.979 -5.709 1.00 66.12 195 TYR A C 1
ATOM 1465 O O . TYR A 1 195 ? 16.547 -20.426 -5.857 1.00 66.12 195 TYR A O 1
ATOM 1473 N N . PHE A 1 196 ? 14.339 -20.774 -5.604 1.00 67.75 196 PHE A N 1
ATOM 1474 C CA . PHE A 1 196 ? 14.401 -22.232 -5.722 1.00 67.75 196 PHE A CA 1
ATOM 1475 C C . PHE A 1 196 ? 14.939 -22.696 -7.081 1.00 67.75 196 PHE A C 1
ATOM 1477 O O . PHE A 1 196 ? 15.702 -23.655 -7.133 1.00 67.75 196 PHE A O 1
ATOM 1484 N N . ALA A 1 197 ? 14.569 -22.017 -8.169 1.00 64.62 197 ALA A N 1
ATOM 1485 C CA . ALA A 1 197 ? 14.986 -22.382 -9.523 1.00 64.62 197 ALA A CA 1
ATOM 1486 C C . ALA A 1 197 ? 16.449 -22.023 -9.848 1.00 64.62 197 ALA A C 1
ATOM 1488 O O . ALA A 1 197 ? 17.017 -22.587 -10.777 1.00 64.62 197 ALA A O 1
ATOM 1489 N N . THR A 1 198 ? 17.051 -21.078 -9.119 1.00 64.81 198 THR A N 1
ATOM 1490 C CA . THR A 1 198 ? 18.383 -20.523 -9.435 1.00 64.81 198 THR A CA 1
ATOM 1491 C C . THR A 1 198 ? 19.482 -20.954 -8.470 1.00 64.81 198 THR A C 1
ATOM 1493 O O . THR A 1 198 ? 20.659 -20.725 -8.740 1.00 64.81 198 THR A O 1
ATOM 1496 N N . SER A 1 199 ? 19.128 -21.598 -7.358 1.00 64.12 199 SER A N 1
ATOM 1497 C CA . SER A 1 199 ? 20.092 -22.011 -6.340 1.00 64.12 199 SER A CA 1
ATOM 1498 C C . SER A 1 199 ? 20.883 -23.269 -6.765 1.00 64.12 199 SER A C 1
ATOM 1500 O O . SER A 1 199 ? 20.278 -24.315 -7.005 1.00 64.12 199 SER A O 1
ATOM 1502 N N . PRO A 1 200 ? 22.231 -23.214 -6.824 1.00 62.47 200 PRO A N 1
ATOM 1503 C CA . PRO A 1 200 ? 23.074 -24.290 -7.361 1.00 62.47 200 PRO A CA 1
ATOM 1504 C C . PRO A 1 200 ? 23.288 -25.473 -6.400 1.00 62.47 200 PRO A C 1
ATOM 1506 O O . PRO A 1 200 ? 23.743 -26.532 -6.830 1.00 62.47 200 PRO A O 1
ATOM 1509 N N . SER A 1 201 ? 22.983 -25.327 -5.103 1.00 70.38 201 SER A N 1
ATOM 1510 C CA . SER A 1 201 ? 23.117 -26.402 -4.111 1.00 70.38 201 SER A CA 1
ATOM 1511 C C . SER A 1 201 ? 22.034 -26.341 -3.031 1.00 70.38 201 SER A C 1
ATOM 1513 O O . SER A 1 201 ? 21.528 -25.270 -2.691 1.00 70.38 201 SER A O 1
ATOM 1515 N N . ALA A 1 202 ? 2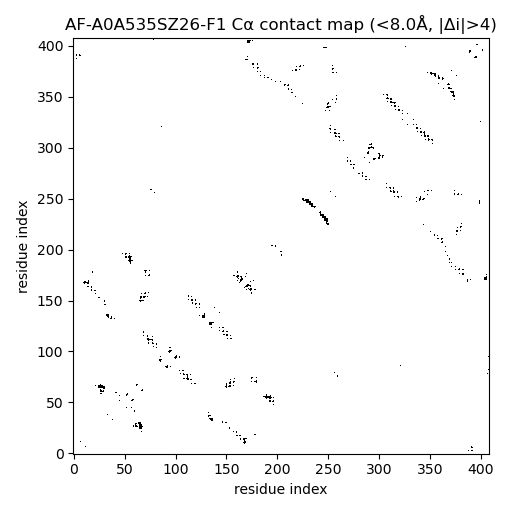1.699 -27.500 -2.453 1.00 67.69 202 ALA A N 1
ATOM 1516 C CA . ALA A 1 202 ? 20.735 -27.587 -1.355 1.00 67.69 202 ALA A CA 1
ATOM 1517 C C . ALA A 1 202 ? 21.193 -26.782 -0.125 1.00 67.69 202 ALA A C 1
ATOM 1519 O O . ALA A 1 202 ? 20.360 -26.178 0.548 1.00 67.69 202 ALA A O 1
ATOM 1520 N N . GLU A 1 203 ? 22.506 -26.720 0.133 1.00 66.69 203 GLU A N 1
ATOM 1521 C CA . GLU A 1 203 ? 23.069 -25.977 1.266 1.00 66.69 203 GLU A CA 1
ATOM 1522 C C . GLU A 1 203 ? 22.979 -24.459 1.119 1.00 66.69 203 GLU A C 1
ATOM 1524 O O . GLU A 1 203 ? 22.660 -23.759 2.085 1.00 66.69 203 GLU A O 1
ATOM 1529 N N . ALA A 1 204 ? 23.182 -23.957 -0.101 1.00 66.19 204 ALA A N 1
ATOM 1530 C CA . ALA A 1 204 ? 22.992 -22.547 -0.422 1.00 66.19 204 ALA A CA 1
ATOM 1531 C C . ALA A 1 204 ? 21.514 -22.130 -0.360 1.00 66.19 204 ALA A C 1
ATOM 1533 O O . ALA A 1 204 ? 21.225 -20.957 -0.162 1.00 66.19 204 ALA A O 1
ATOM 1534 N N . LEU A 1 205 ? 20.591 -23.086 -0.486 1.00 68.31 205 LEU A N 1
ATOM 1535 C CA . LEU A 1 205 ? 19.152 -22.851 -0.480 1.00 68.31 205 LEU A CA 1
ATOM 1536 C C . LEU A 1 205 ? 18.552 -22.888 0.936 1.00 68.31 205 LEU A C 1
ATOM 1538 O O . LEU A 1 205 ? 17.814 -21.978 1.315 1.00 68.31 205 LEU A O 1
ATOM 1542 N N . TYR A 1 206 ? 18.837 -23.929 1.732 1.00 73.75 206 TYR A N 1
ATOM 1543 C CA . TYR A 1 206 ? 18.094 -24.161 2.981 1.00 73.75 206 TYR A CA 1
ATOM 1544 C C . TYR A 1 206 ? 18.412 -23.126 4.062 1.00 73.75 206 TYR A C 1
ATOM 1546 O O . TYR A 1 206 ? 17.518 -22.717 4.798 1.00 73.75 206 TYR A O 1
ATOM 1554 N N . ARG A 1 207 ? 19.676 -22.710 4.192 1.00 73.44 207 ARG A N 1
ATOM 1555 C CA . ARG A 1 207 ? 20.126 -21.859 5.301 1.00 73.44 207 ARG A CA 1
ATOM 1556 C C . ARG A 1 207 ? 19.563 -20.434 5.224 1.00 73.44 207 ARG A C 1
ATOM 1558 O O . ARG A 1 207 ? 18.967 -20.009 6.217 1.00 73.44 207 ARG A O 1
ATOM 1565 N N . PRO A 1 208 ? 19.703 -19.695 4.108 1.00 71.56 208 PRO A N 1
ATOM 1566 C CA . PRO A 1 208 ? 19.139 -18.351 4.003 1.00 71.56 208 PRO A CA 1
ATOM 1567 C C . PRO A 1 208 ? 17.611 -18.381 4.004 1.00 71.56 208 PRO A C 1
ATOM 1569 O O . PRO A 1 208 ? 16.997 -17.572 4.694 1.00 71.56 208 PRO A O 1
ATOM 1572 N N . LEU A 1 209 ? 16.989 -19.363 3.341 1.00 74.44 209 LEU A N 1
ATOM 1573 C CA . LEU A 1 209 ? 15.533 -19.490 3.327 1.00 74.44 209 LEU A CA 1
ATOM 1574 C C . LEU A 1 209 ? 14.962 -19.809 4.715 1.00 74.44 209 LEU A C 1
ATOM 1576 O O . LEU A 1 209 ? 13.949 -19.233 5.103 1.00 74.44 209 LEU A O 1
ATOM 1580 N N . ALA A 1 210 ? 15.601 -20.695 5.486 1.00 78.25 210 ALA A N 1
ATOM 1581 C CA . ALA A 1 210 ? 15.167 -21.012 6.845 1.00 78.25 210 ALA A CA 1
ATOM 1582 C C . ALA A 1 210 ? 15.316 -19.810 7.787 1.00 78.25 210 ALA A C 1
ATOM 1584 O O . ALA A 1 210 ? 14.423 -19.562 8.596 1.00 78.25 210 ALA A O 1
ATOM 1585 N N . LEU A 1 211 ? 16.409 -19.045 7.671 1.00 76.69 211 LEU A N 1
ATOM 1586 C CA . LEU A 1 211 ? 16.613 -17.820 8.450 1.00 76.69 211 LEU A CA 1
ATOM 1587 C C . LEU A 1 211 ? 15.595 -16.740 8.075 1.00 76.69 211 LEU A C 1
ATOM 1589 O O . LEU A 1 211 ? 14.984 -16.151 8.963 1.00 76.69 211 LEU A O 1
ATOM 1593 N N . TRP A 1 212 ? 15.361 -16.537 6.779 1.00 76.00 212 TRP A N 1
ATOM 1594 C CA . TRP A 1 212 ? 14.342 -15.627 6.265 1.00 76.00 212 TRP A CA 1
ATOM 1595 C C . TRP A 1 212 ? 12.939 -16.025 6.746 1.00 76.00 212 TRP A C 1
ATOM 1597 O O . TRP A 1 212 ? 12.216 -15.201 7.302 1.00 76.00 212 TRP A O 1
ATOM 1607 N N . ALA A 1 213 ? 12.573 -17.306 6.639 1.00 78.69 213 ALA A N 1
ATOM 1608 C CA . ALA A 1 213 ? 11.278 -17.807 7.093 1.00 78.69 213 ALA A CA 1
ATOM 1609 C C . ALA A 1 213 ? 11.109 -17.651 8.612 1.00 78.69 213 ALA A C 1
ATOM 1611 O O . ALA A 1 213 ? 10.070 -17.173 9.070 1.00 78.69 213 ALA A O 1
ATOM 1612 N N . ALA A 1 214 ? 12.130 -18.005 9.399 1.00 82.56 214 ALA A N 1
ATOM 1613 C CA . ALA A 1 214 ? 12.114 -17.838 10.850 1.00 82.56 214 ALA A CA 1
ATOM 1614 C C . ALA A 1 214 ? 11.961 -16.363 11.248 1.00 82.56 214 ALA A C 1
ATOM 1616 O O . ALA A 1 214 ? 11.176 -16.038 12.142 1.00 82.56 214 ALA A O 1
ATOM 1617 N N . PHE A 1 215 ? 12.664 -15.469 10.555 1.00 80.75 215 PHE A N 1
ATOM 1618 C CA . PHE A 1 215 ? 12.591 -14.035 10.786 1.00 80.75 215 PHE A CA 1
ATOM 1619 C C . PHE A 1 215 ? 11.203 -13.470 10.440 1.00 80.75 215 PHE A C 1
ATOM 1621 O O . PHE A 1 215 ? 10.583 -12.818 11.282 1.00 80.75 215 PHE A O 1
ATOM 1628 N N . THR A 1 216 ? 10.654 -13.790 9.264 1.00 77.25 216 THR A N 1
ATOM 1629 C CA . THR A 1 216 ? 9.312 -13.352 8.837 1.00 77.25 216 THR A CA 1
ATOM 1630 C C . THR A 1 216 ? 8.217 -13.879 9.764 1.00 77.25 216 THR A C 1
ATOM 1632 O O . THR A 1 216 ? 7.301 -13.137 10.136 1.00 77.25 216 THR A O 1
ATOM 1635 N N . VAL A 1 217 ? 8.317 -15.135 10.216 1.00 84.12 217 VAL A N 1
ATOM 1636 C CA . VAL A 1 217 ? 7.415 -15.698 11.235 1.00 84.12 217 VAL A CA 1
ATOM 1637 C C . VAL A 1 217 ? 7.558 -14.947 12.560 1.00 84.12 217 VAL A C 1
ATOM 1639 O O . VAL A 1 217 ? 6.548 -14.592 13.167 1.00 84.12 217 VAL A O 1
ATOM 1642 N N . GLY A 1 218 ? 8.784 -14.637 12.988 1.00 86.06 218 GLY A N 1
ATOM 1643 C CA . GLY A 1 218 ? 9.048 -13.843 14.189 1.00 86.06 218 GLY A CA 1
ATOM 1644 C C . GLY A 1 218 ? 8.401 -12.457 14.136 1.00 86.06 218 GLY A C 1
ATOM 1645 O O . GLY A 1 218 ? 7.684 -12.075 15.064 1.00 86.06 218 GLY A O 1
ATOM 1646 N N . VAL A 1 219 ? 8.571 -11.735 13.025 1.00 83.12 219 VAL A N 1
ATOM 1647 C CA . VAL A 1 219 ? 7.943 -10.421 12.792 1.00 83.12 219 VAL A CA 1
ATOM 1648 C C . VAL A 1 219 ? 6.422 -10.536 12.749 1.00 83.12 219 VAL A C 1
ATOM 1650 O O . VAL A 1 219 ? 5.730 -9.698 13.323 1.00 83.12 219 VAL A O 1
ATOM 1653 N N . THR A 1 220 ? 5.887 -11.597 12.145 1.00 83.56 220 THR A N 1
ATOM 1654 C CA . THR A 1 220 ? 4.443 -11.869 12.110 1.00 83.56 220 THR A CA 1
ATOM 1655 C C . THR A 1 220 ? 3.885 -12.083 13.518 1.00 83.56 220 THR A C 1
ATOM 1657 O O . THR A 1 220 ? 2.892 -11.456 13.885 1.00 83.56 220 THR A O 1
ATOM 1660 N N . ILE A 1 221 ? 4.532 -12.917 14.340 1.00 87.44 221 ILE A N 1
ATOM 1661 C CA . ILE A 1 221 ? 4.124 -13.177 15.731 1.00 87.44 221 ILE A CA 1
ATOM 1662 C C . ILE A 1 221 ? 4.193 -11.891 16.558 1.00 87.44 221 ILE A C 1
ATOM 1664 O O . ILE A 1 221 ? 3.236 -11.561 17.264 1.00 87.44 221 ILE A O 1
ATOM 1668 N N . ALA A 1 222 ? 5.291 -11.139 16.446 1.00 85.94 222 ALA A N 1
ATOM 1669 C CA . ALA A 1 222 ? 5.447 -9.857 17.125 1.00 85.94 222 ALA A CA 1
ATOM 1670 C C . ALA A 1 222 ? 4.375 -8.850 16.674 1.00 85.94 222 ALA A C 1
ATOM 1672 O O . ALA A 1 222 ? 3.755 -8.187 17.506 1.00 85.94 222 ALA A O 1
ATOM 1673 N N . GLY A 1 223 ? 4.089 -8.798 15.371 1.00 82.94 223 GLY A N 1
ATOM 1674 C CA . GLY A 1 223 ? 3.030 -7.987 14.778 1.00 82.94 223 GLY A CA 1
ATOM 1675 C C . GLY A 1 223 ? 1.654 -8.332 15.335 1.00 82.94 223 GLY A C 1
ATOM 1676 O O . GLY A 1 223 ? 0.936 -7.440 15.785 1.00 82.94 223 GLY A O 1
ATOM 1677 N N . VAL A 1 224 ? 1.300 -9.621 15.392 1.00 85.38 224 VAL A N 1
ATOM 1678 C CA . VAL A 1 224 ? 0.047 -10.087 16.007 1.00 85.38 224 VAL A CA 1
ATOM 1679 C C . VAL A 1 224 ? -0.017 -9.674 17.478 1.00 85.38 224 VAL A C 1
ATOM 1681 O O . VAL A 1 224 ? -1.028 -9.116 17.907 1.00 85.38 224 VAL A O 1
ATOM 1684 N N . ALA A 1 225 ? 1.050 -9.893 18.250 1.00 85.81 225 ALA A N 1
ATOM 1685 C CA . ALA A 1 225 ? 1.092 -9.543 19.669 1.00 85.81 225 ALA A CA 1
ATOM 1686 C C . ALA A 1 225 ? 0.864 -8.039 19.898 1.00 85.81 225 ALA A C 1
ATOM 1688 O O . ALA A 1 225 ? 0.050 -7.657 20.740 1.00 85.81 225 ALA A O 1
ATOM 1689 N N . VAL A 1 226 ? 1.517 -7.184 19.108 1.00 83.94 226 VAL A N 1
ATOM 1690 C CA . VAL A 1 226 ? 1.377 -5.721 19.179 1.00 83.94 226 VAL A CA 1
ATOM 1691 C C . VAL A 1 226 ? -0.007 -5.257 18.723 1.00 83.94 226 VAL A C 1
ATOM 1693 O O . VAL A 1 226 ? -0.600 -4.381 19.354 1.00 83.94 226 VAL A O 1
ATOM 1696 N N . LEU A 1 227 ? -0.565 -5.852 17.667 1.00 79.69 227 LEU A N 1
ATOM 1697 C CA . LEU A 1 227 ? -1.890 -5.490 17.148 1.00 79.69 227 LEU A CA 1
ATOM 1698 C C . LEU A 1 227 ? -3.033 -5.904 18.075 1.00 79.69 227 LEU A C 1
ATOM 1700 O O . LEU A 1 227 ? -4.076 -5.242 18.129 1.00 79.69 227 LEU A O 1
ATOM 1704 N N . LEU A 1 228 ? -2.844 -6.996 18.813 1.00 81.00 228 LEU A N 1
ATOM 1705 C CA . LEU A 1 228 ? -3.769 -7.448 19.845 1.00 81.00 228 LEU A CA 1
ATOM 1706 C C . LEU A 1 228 ? -3.548 -6.739 21.188 1.00 81.00 228 LEU A C 1
ATOM 1708 O O . LEU A 1 228 ? -4.435 -6.798 22.042 1.00 81.00 228 LEU A O 1
ATOM 1712 N N . ALA A 1 229 ? -2.421 -6.047 21.380 1.00 82.62 229 ALA A N 1
ATOM 1713 C CA . ALA A 1 229 ? -2.107 -5.371 22.630 1.00 82.62 229 ALA A CA 1
ATOM 1714 C C . ALA A 1 229 ? -3.087 -4.222 22.914 1.00 82.62 229 ALA A C 1
ATOM 1716 O O . ALA A 1 229 ? -3.233 -3.258 22.151 1.00 82.62 229 ALA A O 1
ATOM 1717 N N . VAL A 1 230 ? -3.745 -4.315 24.070 1.00 81.31 230 VAL A N 1
ATOM 1718 C CA . VAL A 1 230 ? -4.696 -3.322 24.567 1.00 81.31 230 VAL A CA 1
ATOM 1719 C C . VAL A 1 230 ? -4.296 -2.905 25.971 1.00 81.31 230 VAL A C 1
ATOM 1721 O O . VAL A 1 230 ? -4.191 -3.728 26.878 1.00 81.31 230 VAL A O 1
ATOM 1724 N N . ARG A 1 231 ? -4.159 -1.598 26.178 1.00 80.31 231 ARG A N 1
ATOM 1725 C CA . ARG A 1 231 ? -4.054 -0.991 27.497 1.00 80.31 231 ARG A CA 1
ATOM 1726 C C . ARG A 1 231 ? -5.439 -0.580 27.978 1.00 80.31 231 ARG A C 1
ATOM 1728 O O . ARG A 1 231 ? -6.060 0.317 27.416 1.00 80.31 231 ARG A O 1
ATOM 1735 N N . ARG A 1 232 ? -5.911 -1.203 29.054 1.00 78.12 232 ARG A N 1
ATOM 1736 C CA . ARG A 1 232 ? -7.148 -0.797 29.730 1.00 78.12 232 ARG A CA 1
ATOM 1737 C C . ARG A 1 232 ? -6.836 0.335 30.704 1.00 78.12 232 ARG A C 1
ATOM 1739 O O . ARG A 1 232 ? -5.981 0.178 31.571 1.00 78.12 232 ARG A O 1
ATOM 1746 N N . VAL A 1 233 ? -7.496 1.475 30.537 1.00 75.75 233 VAL A N 1
ATOM 1747 C CA . VAL A 1 233 ? -7.395 2.618 31.452 1.00 75.75 233 VAL A CA 1
ATOM 1748 C C . VAL A 1 233 ? -8.724 2.751 32.184 1.00 75.75 233 VAL A C 1
ATOM 1750 O O . VAL A 1 233 ? -9.775 2.865 31.552 1.00 75.75 233 VAL A O 1
ATOM 1753 N N . SER A 1 234 ? -8.687 2.704 33.514 1.00 70.50 234 SER A N 1
ATOM 1754 C CA . SER A 1 234 ? -9.877 2.900 34.342 1.00 70.50 234 SER A CA 1
ATOM 1755 C C . SER A 1 234 ? -10.384 4.329 34.177 1.00 70.50 234 SER A C 1
ATOM 1757 O O . SER A 1 234 ? -9.625 5.283 34.347 1.00 70.50 234 SER A O 1
ATOM 1759 N N . ALA A 1 235 ? -11.661 4.483 33.831 1.00 63.91 235 ALA A N 1
ATOM 1760 C CA . ALA A 1 235 ? -12.276 5.799 33.753 1.00 63.91 235 ALA A CA 1
ATOM 1761 C C . ALA A 1 235 ? -12.526 6.338 35.175 1.00 63.91 235 ALA A C 1
ATOM 1763 O O . ALA A 1 235 ? -12.957 5.566 36.041 1.00 63.91 235 ALA A O 1
ATOM 1764 N N . PRO A 1 236 ? -12.271 7.635 35.437 1.00 61.88 236 PRO A N 1
ATOM 1765 C CA . PRO A 1 236 ? -12.510 8.222 36.750 1.00 61.88 236 PRO A CA 1
ATOM 1766 C C . PRO A 1 236 ? -13.983 8.052 37.137 1.00 61.88 236 PRO A C 1
ATOM 1768 O O . PRO A 1 236 ? -14.879 8.449 36.391 1.00 61.88 236 PRO A O 1
ATOM 1771 N N . THR A 1 237 ? -14.230 7.421 38.286 1.00 53.41 237 THR A N 1
ATOM 1772 C CA . THR A 1 237 ? -15.574 7.130 38.792 1.00 53.41 237 THR A CA 1
ATOM 1773 C C . THR A 1 237 ? -16.314 8.435 39.079 1.00 53.41 237 THR A C 1
ATOM 1775 O O . THR A 1 237 ? -16.067 9.090 40.090 1.00 53.41 237 THR A O 1
ATOM 1778 N N . THR A 1 238 ? -17.251 8.830 38.218 1.00 55.19 238 THR A N 1
ATOM 1779 C CA . THR A 1 238 ? -18.283 9.795 38.609 1.00 55.19 238 THR A CA 1
ATOM 1780 C C . THR A 1 238 ? -19.326 9.063 39.456 1.00 55.19 238 THR A C 1
ATOM 1782 O O . THR A 1 238 ? -19.685 7.921 39.174 1.00 55.19 238 THR A O 1
ATOM 1785 N N . LYS A 1 239 ? -19.773 9.705 40.544 1.00 51.16 239 LYS A N 1
ATOM 1786 C CA . LYS A 1 239 ? -20.421 9.124 41.744 1.00 51.16 239 LYS A CA 1
ATOM 1787 C C . LYS A 1 239 ? -21.653 8.202 41.565 1.00 51.16 239 LYS A C 1
ATOM 1789 O O . LYS A 1 239 ? -22.219 7.818 42.582 1.00 51.16 239 LYS A O 1
ATOM 1794 N N . LYS A 1 240 ? -22.108 7.830 40.361 1.00 50.94 240 LYS A N 1
ATOM 1795 C CA . LYS A 1 240 ? -23.331 7.012 40.187 1.00 50.94 240 LYS A CA 1
ATOM 1796 C C . LYS A 1 240 ? -23.318 5.934 39.094 1.00 50.94 240 LYS A C 1
ATOM 1798 O O . LYS A 1 240 ? -24.338 5.277 38.925 1.00 50.94 240 LYS A O 1
ATOM 1803 N N . VAL A 1 241 ? -22.215 5.686 38.384 1.00 52.84 241 VAL A N 1
ATOM 1804 C CA . VAL A 1 241 ? -22.161 4.588 37.394 1.00 52.84 241 VAL A CA 1
ATOM 1805 C C . VAL A 1 241 ? -20.817 3.875 37.490 1.00 52.84 241 VAL A C 1
ATOM 1807 O O . VAL A 1 241 ? -19.774 4.523 37.438 1.00 52.84 241 VAL A O 1
ATOM 1810 N N . ALA A 1 242 ? -20.834 2.545 37.631 1.00 48.88 242 ALA A N 1
ATOM 1811 C CA . ALA A 1 242 ? -19.632 1.722 37.531 1.00 48.88 242 ALA A CA 1
ATOM 1812 C C . ALA A 1 242 ? -18.981 1.967 36.161 1.00 48.88 242 ALA A C 1
ATOM 1814 O O . ALA A 1 242 ? -19.536 1.610 35.118 1.00 48.88 242 ALA A O 1
ATOM 1815 N N . SER A 1 243 ? -17.837 2.646 36.157 1.00 56.16 243 SER A N 1
ATOM 1816 C CA . SER A 1 243 ? -17.161 3.043 34.933 1.00 56.16 243 SER A CA 1
ATOM 1817 C C . SER A 1 243 ? -16.524 1.811 34.282 1.00 56.16 243 SER A C 1
ATOM 1819 O O . SER A 1 243 ? -15.700 1.115 34.875 1.00 56.16 243 SER A O 1
ATOM 1821 N N . ARG A 1 244 ? -16.929 1.494 33.046 1.00 61.44 244 ARG A N 1
ATOM 1822 C CA . ARG A 1 2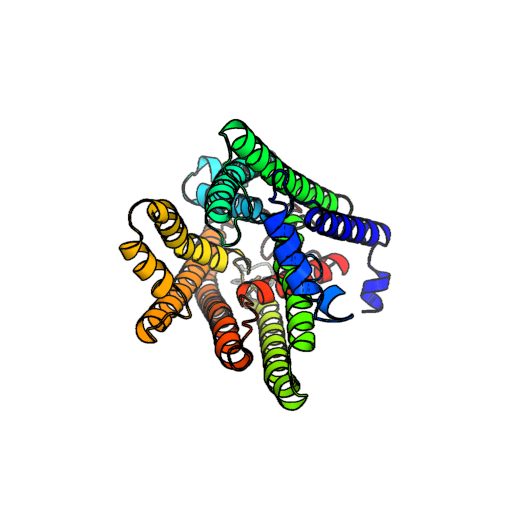44 ? -16.257 0.447 32.266 1.00 61.44 244 ARG A CA 1
ATOM 1823 C C . ARG A 1 244 ? -14.864 0.952 31.862 1.00 61.44 244 ARG A C 1
ATOM 1825 O O . ARG A 1 244 ? -14.753 2.104 31.443 1.00 61.44 244 ARG A O 1
ATOM 1832 N N . PRO A 1 245 ? -13.804 0.133 31.987 1.00 63.28 245 PRO A N 1
ATOM 1833 C CA . PRO A 1 245 ? -12.462 0.537 31.587 1.00 63.28 245 PRO A CA 1
ATOM 1834 C C . PRO A 1 245 ? -12.404 0.791 30.077 1.00 63.28 245 PRO A C 1
ATOM 1836 O O . PRO A 1 245 ? -12.878 -0.025 29.286 1.00 63.28 245 PRO A O 1
ATOM 1839 N N . THR A 1 246 ? -11.781 1.898 29.676 1.00 68.94 246 THR A N 1
ATOM 1840 C CA . THR A 1 246 ? -11.587 2.239 28.263 1.00 68.94 246 THR A CA 1
ATOM 1841 C C . THR A 1 246 ? -10.394 1.460 27.717 1.00 68.94 246 THR A C 1
ATOM 1843 O O . THR A 1 246 ? -9.282 1.546 28.243 1.00 68.94 246 THR A O 1
ATOM 1846 N N . ALA A 1 247 ? -10.618 0.684 26.659 1.00 70.94 247 ALA A N 1
ATOM 1847 C CA . ALA A 1 247 ? -9.591 -0.086 25.969 1.00 70.94 247 ALA A CA 1
ATOM 1848 C C . ALA A 1 247 ? -8.859 0.784 24.930 1.00 70.94 247 ALA A C 1
ATOM 1850 O O . ALA A 1 247 ? -9.407 1.101 23.876 1.00 70.94 247 ALA A O 1
ATOM 1851 N N . LEU A 1 248 ? -7.605 1.150 25.205 1.00 66.19 248 LEU A N 1
ATOM 1852 C CA . LEU A 1 248 ? -6.723 1.828 24.254 1.00 66.19 248 LEU A CA 1
ATOM 1853 C C . LEU A 1 248 ? -5.838 0.795 23.554 1.00 66.19 248 LEU A C 1
ATOM 1855 O O . LEU A 1 248 ? -5.060 0.101 24.204 1.00 66.19 248 LEU A O 1
ATOM 1859 N N . ARG A 1 249 ? -5.945 0.679 22.230 1.00 71.94 249 ARG A N 1
ATOM 1860 C CA . ARG A 1 249 ? -5.052 -0.183 21.439 1.00 71.94 249 ARG A CA 1
ATOM 1861 C C . ARG A 1 249 ? -3.653 0.429 21.365 1.00 71.94 249 ARG A C 1
ATOM 1863 O O . ARG A 1 249 ? -3.522 1.649 21.404 1.00 71.94 249 ARG A O 1
ATOM 1870 N N . LEU A 1 250 ? -2.623 -0.408 21.263 1.00 67.88 250 LEU A N 1
ATOM 1871 C CA . LEU A 1 250 ? -1.236 0.055 21.149 1.00 67.88 250 LEU A CA 1
ATOM 1872 C C . LEU A 1 250 ? -0.992 0.812 19.832 1.00 67.88 250 LEU A C 1
ATOM 1874 O O . LEU A 1 250 ? -0.453 1.914 19.844 1.00 67.88 250 LEU A O 1
ATOM 1878 N N . LEU A 1 251 ? -1.491 0.271 18.719 1.00 66.56 251 LEU A N 1
ATOM 1879 C CA . LEU A 1 251 ? -1.566 0.952 17.426 1.00 66.56 251 LEU A CA 1
ATOM 1880 C C . LEU A 1 251 ? -2.977 1.538 17.266 1.00 66.56 251 LEU A C 1
ATOM 1882 O O . LEU A 1 251 ? -3.864 0.904 16.693 1.00 66.56 251 LEU A O 1
ATOM 1886 N N . MET A 1 252 ? -3.223 2.703 17.884 1.00 49.56 252 MET A N 1
ATOM 1887 C CA . MET A 1 252 ? -4.492 3.434 17.698 1.00 49.56 252 MET A CA 1
ATOM 1888 C C . MET A 1 252 ? -4.603 3.976 16.272 1.00 49.56 252 MET A C 1
ATOM 1890 O O . MET A 1 252 ? -5.651 3.828 15.649 1.00 49.56 252 MET A O 1
ATOM 1894 N N . SER A 1 253 ? -3.491 4.513 15.760 1.00 49.59 253 SER A N 1
ATOM 1895 C CA . SER A 1 253 ? -3.318 4.882 14.365 1.00 49.59 253 SER A CA 1
ATOM 1896 C C . SER A 1 253 ? -3.142 3.609 13.548 1.00 49.59 253 SER A C 1
ATOM 1898 O O . SER A 1 253 ? -2.291 2.776 13.856 1.00 49.59 253 SER A O 1
ATOM 1900 N N . GLY A 1 254 ? -3.983 3.417 12.532 1.00 59.75 254 GLY A N 1
ATOM 1901 C CA . GLY A 1 254 ? -3.896 2.239 11.671 1.00 59.75 254 GLY A CA 1
ATOM 1902 C C . GLY A 1 254 ? -2.460 1.973 11.205 1.00 59.75 254 GLY A C 1
ATOM 1903 O O . GLY A 1 254 ? -1.745 2.905 10.839 1.00 59.75 254 GLY A O 1
ATOM 1904 N N . VAL A 1 255 ? -2.078 0.693 11.196 1.00 67.00 255 VAL A N 1
ATOM 1905 C CA . VAL A 1 255 ? -0.746 0.157 10.835 1.00 67.00 255 VAL A CA 1
ATOM 1906 C C . VAL A 1 255 ? -0.188 0.743 9.542 1.00 67.00 255 VAL A C 1
ATOM 1908 O O . VAL A 1 255 ? 1.017 0.886 9.382 1.00 67.00 255 VAL A O 1
ATOM 1911 N N . LEU A 1 256 ? -1.092 1.108 8.637 1.00 67.75 256 LEU A N 1
ATOM 1912 C CA . LEU A 1 256 ? -0.775 1.577 7.306 1.00 67.75 256 LEU A CA 1
ATOM 1913 C C . LEU A 1 256 ? -0.301 3.032 7.242 1.00 67.75 256 LEU A C 1
ATOM 1915 O O . LEU A 1 256 ? 0.603 3.331 6.477 1.00 67.75 256 LEU A O 1
ATOM 1919 N N . ARG A 1 257 ? -0.919 3.970 7.975 1.00 73.50 257 ARG A N 1
ATOM 1920 C CA . ARG A 1 257 ? -0.735 5.401 7.652 1.00 73.50 257 ARG A CA 1
ATOM 1921 C C . ARG A 1 257 ? 0.689 5.901 7.918 1.00 73.50 257 ARG A C 1
ATOM 1923 O O . ARG A 1 257 ? 1.222 6.576 7.042 1.00 73.50 257 ARG A O 1
ATOM 1930 N N . PRO A 1 258 ? 1.321 5.604 9.072 1.00 81.44 258 PRO A N 1
ATOM 1931 C CA . PRO A 1 258 ? 2.642 6.156 9.353 1.00 81.44 258 PRO A CA 1
ATOM 1932 C C . PRO A 1 258 ? 3.734 5.730 8.356 1.00 81.44 258 PRO A C 1
ATOM 1934 O O . PRO A 1 258 ? 4.399 6.625 7.841 1.00 81.44 258 PRO A O 1
ATOM 1937 N N . PRO A 1 259 ? 3.892 4.435 8.001 1.00 82.75 259 PRO A N 1
ATOM 1938 C CA . PRO A 1 259 ? 4.890 4.016 7.019 1.00 82.75 259 PRO A CA 1
ATOM 1939 C C . PRO A 1 259 ? 4.629 4.600 5.634 1.00 82.75 259 PRO A C 1
ATOM 1941 O O . PRO A 1 259 ? 5.572 4.960 4.945 1.00 82.75 259 PRO A O 1
ATOM 1944 N N . GLN A 1 260 ? 3.362 4.767 5.243 1.00 78.50 260 GLN A N 1
ATOM 1945 C CA . GLN A 1 260 ? 3.016 5.346 3.943 1.00 78.50 260 GLN A CA 1
ATOM 1946 C C . GLN A 1 260 ? 3.359 6.833 3.843 1.00 78.50 260 GLN A C 1
ATOM 1948 O O . GLN A 1 260 ? 3.853 7.281 2.813 1.00 78.50 260 GLN A O 1
ATOM 1953 N N . PHE A 1 261 ? 3.154 7.606 4.914 1.00 79.75 261 PHE A N 1
ATOM 1954 C CA . PHE A 1 261 ? 3.621 8.994 4.946 1.00 79.75 261 PHE A CA 1
ATOM 1955 C C . PHE A 1 261 ? 5.142 9.087 4.850 1.00 79.75 261 PHE A C 1
ATOM 1957 O O . PHE A 1 261 ? 5.655 9.947 4.133 1.00 79.75 261 PHE A O 1
ATOM 1964 N N . THR A 1 262 ? 5.856 8.195 5.540 1.00 85.56 262 THR A N 1
ATOM 1965 C CA . THR A 1 262 ? 7.312 8.108 5.424 1.00 85.56 262 THR A CA 1
ATOM 1966 C C . THR A 1 262 ? 7.728 7.775 3.998 1.00 85.56 262 THR A C 1
ATOM 1968 O O . THR A 1 262 ? 8.539 8.504 3.433 1.00 85.56 262 THR A O 1
ATOM 1971 N N . PHE A 1 263 ? 7.136 6.740 3.395 1.00 80.62 263 PHE A N 1
ATOM 1972 C CA . PHE A 1 263 ? 7.428 6.330 2.024 1.00 80.62 263 PHE A CA 1
ATOM 1973 C C . PHE A 1 263 ? 7.200 7.476 1.037 1.00 80.62 263 PHE A C 1
ATOM 1975 O O . PHE A 1 263 ? 8.098 7.795 0.268 1.00 80.62 263 PHE A O 1
ATOM 1982 N N . ALA A 1 264 ? 6.061 8.170 1.117 1.00 76.56 264 ALA A N 1
ATOM 1983 C CA . ALA A 1 264 ? 5.768 9.301 0.240 1.00 76.56 264 ALA A CA 1
ATOM 1984 C C . ALA A 1 264 ? 6.841 10.403 0.325 1.00 76.56 264 ALA A C 1
ATOM 1986 O O . ALA A 1 264 ? 7.286 10.908 -0.704 1.00 76.56 264 ALA A O 1
ATOM 1987 N N . ILE A 1 265 ? 7.303 10.757 1.531 1.00 84.56 265 ILE A N 1
ATOM 1988 C CA . ILE A 1 265 ? 8.354 11.774 1.703 1.00 84.56 265 ILE A CA 1
ATOM 1989 C C . ILE A 1 265 ? 9.715 11.271 1.220 1.00 84.56 265 ILE A C 1
ATOM 1991 O O . ILE A 1 265 ? 10.430 12.013 0.552 1.00 84.56 265 ILE A O 1
ATOM 1995 N N . MET A 1 266 ? 10.068 10.024 1.531 1.00 84.38 266 MET A N 1
ATOM 1996 C CA . MET A 1 266 ? 11.344 9.425 1.129 1.00 84.38 266 MET A CA 1
ATOM 1997 C C . MET A 1 266 ? 11.420 9.189 -0.385 1.00 84.38 266 MET A C 1
ATOM 1999 O O . MET A 1 266 ? 12.505 9.242 -0.961 1.00 84.38 266 MET A O 1
ATOM 2003 N N . PHE A 1 267 ? 10.279 8.976 -1.042 1.00 79.56 267 PHE A N 1
ATOM 2004 C CA . PHE A 1 267 ? 10.187 8.702 -2.474 1.00 79.56 267 PHE A CA 1
ATOM 2005 C C . PHE A 1 267 ? 10.164 9.971 -3.340 1.00 79.56 267 PHE A C 1
ATOM 2007 O O . PHE A 1 267 ? 10.617 9.941 -4.484 1.00 79.56 267 PHE A O 1
ATOM 2014 N N . LEU A 1 268 ? 9.693 11.107 -2.809 1.00 79.38 268 LEU A N 1
ATOM 2015 C CA . LEU A 1 268 ? 9.640 12.384 -3.536 1.00 79.38 268 LEU A CA 1
ATOM 2016 C C . LEU A 1 268 ? 10.992 12.786 -4.163 1.00 79.38 268 LEU A C 1
ATOM 2018 O O . LEU A 1 268 ? 11.024 13.072 -5.362 1.00 79.38 268 LEU A O 1
ATOM 2022 N N . PRO A 1 269 ? 12.115 12.776 -3.420 1.00 81.62 269 PRO A N 1
ATOM 2023 C CA . PRO A 1 269 ? 13.435 13.030 -3.990 1.00 81.62 269 PRO A CA 1
ATOM 2024 C C . PRO A 1 269 ? 13.809 12.094 -5.152 1.00 81.62 269 PRO A C 1
ATOM 2026 O O . PRO A 1 269 ? 14.356 12.557 -6.151 1.00 81.62 269 PRO A O 1
ATOM 2029 N N . THR A 1 270 ? 13.442 10.811 -5.078 1.00 76.62 270 THR A N 1
ATOM 2030 C CA . THR A 1 270 ? 13.664 9.827 -6.151 1.00 76.62 270 THR A CA 1
ATOM 2031 C C . THR A 1 270 ? 12.897 10.180 -7.421 1.00 76.62 270 THR A C 1
ATOM 2033 O O . THR A 1 270 ? 13.448 10.082 -8.517 1.00 76.62 270 THR A O 1
ATOM 2036 N N . ILE A 1 271 ? 11.651 10.650 -7.300 1.00 71.69 271 ILE A N 1
ATOM 2037 C CA . ILE A 1 271 ? 10.864 11.121 -8.452 1.00 71.69 271 ILE A CA 1
ATOM 2038 C C . ILE A 1 271 ? 11.561 12.306 -9.125 1.00 71.69 271 ILE A C 1
ATOM 2040 O O . ILE A 1 271 ? 11.722 12.322 -10.346 1.00 71.69 271 ILE A O 1
ATOM 2044 N N . VAL A 1 272 ? 11.994 13.288 -8.329 1.00 73.94 272 VAL A N 1
ATOM 2045 C CA . VAL A 1 272 ? 12.683 14.479 -8.839 1.00 73.94 272 VAL A CA 1
ATOM 2046 C C . VAL A 1 272 ? 13.981 14.075 -9.534 1.00 73.94 272 VAL A C 1
ATOM 2048 O O . VAL A 1 272 ? 14.208 14.481 -10.671 1.00 73.94 272 VAL A O 1
ATOM 2051 N N . ALA A 1 273 ? 14.793 13.222 -8.910 1.00 74.19 273 ALA A N 1
ATOM 2052 C CA . ALA A 1 273 ? 16.025 12.723 -9.509 1.00 74.19 273 ALA A CA 1
ATOM 2053 C C . ALA A 1 273 ? 15.766 12.021 -10.850 1.00 74.19 273 ALA A C 1
ATOM 2055 O O . ALA A 1 273 ? 16.409 12.352 -11.838 1.00 74.19 273 ALA A O 1
ATOM 2056 N N . ASN A 1 274 ? 14.771 11.135 -10.932 1.00 68.69 274 ASN A N 1
ATOM 2057 C CA . ASN A 1 274 ? 14.435 10.449 -12.183 1.00 68.69 274 ASN A CA 1
ATOM 2058 C C . ASN A 1 274 ? 13.962 11.406 -13.290 1.00 68.69 274 ASN A C 1
ATOM 2060 O O . ASN A 1 274 ? 14.253 11.170 -14.461 1.00 68.69 274 ASN A O 1
ATOM 2064 N N . TYR A 1 275 ? 13.284 12.506 -12.950 1.00 67.81 275 TYR A N 1
ATOM 2065 C CA . TYR A 1 275 ? 12.895 13.524 -13.932 1.00 67.81 275 TYR A CA 1
ATOM 2066 C C . TYR A 1 275 ? 14.104 14.258 -14.527 1.00 67.81 275 TYR A C 1
ATOM 2068 O O . TYR A 1 275 ? 14.147 14.522 -15.727 1.00 67.81 275 TYR A O 1
ATOM 2076 N N . TYR A 1 276 ? 15.117 14.560 -13.713 1.00 69.81 276 TYR A N 1
ATOM 2077 C CA . TYR A 1 276 ? 16.325 15.236 -14.190 1.00 69.81 276 TYR A CA 1
ATOM 2078 C C . TYR A 1 276 ? 17.280 14.297 -14.961 1.00 69.81 276 TYR A C 1
ATOM 2080 O O . TYR A 1 276 ? 18.300 14.771 -15.474 1.00 69.81 276 TYR A O 1
ATOM 2088 N N . ALA A 1 277 ? 16.975 12.991 -15.065 1.00 64.69 277 ALA A N 1
ATOM 2089 C CA . ALA A 1 277 ? 17.879 11.954 -15.600 1.00 64.69 277 ALA A CA 1
ATOM 2090 C C . ALA A 1 277 ? 18.238 12.179 -17.061 1.00 64.69 277 ALA A C 1
ATOM 2092 O O . ALA A 1 277 ? 19.356 11.882 -17.477 1.00 64.69 277 ALA A O 1
ATOM 2093 N N . SER A 1 278 ? 17.326 12.790 -17.812 1.00 59.25 278 SER A N 1
ATOM 2094 C CA . SER A 1 278 ? 17.551 13.182 -19.199 1.00 59.25 278 SER A CA 1
ATOM 2095 C C . SER A 1 278 ? 18.469 14.399 -19.362 1.00 59.25 278 SER A C 1
ATOM 2097 O O . SER A 1 278 ? 18.979 14.617 -20.456 1.00 59.25 278 SER A O 1
ATOM 2099 N N . THR A 1 279 ? 18.665 15.209 -18.315 1.00 65.69 279 THR A N 1
ATOM 2100 C CA . THR A 1 279 ? 19.331 16.522 -18.406 1.00 65.69 279 THR A CA 1
ATOM 2101 C C . THR A 1 279 ? 20.706 16.540 -17.734 1.00 65.69 279 THR A C 1
ATOM 2103 O O . THR A 1 279 ? 21.601 17.235 -18.210 1.00 65.69 279 THR A O 1
ATOM 2106 N N . ASN A 1 280 ? 20.907 15.798 -16.637 1.00 68.19 280 ASN A N 1
ATOM 2107 C CA . ASN A 1 280 ? 22.194 15.741 -15.933 1.00 68.19 280 ASN A CA 1
ATOM 2108 C C . ASN A 1 280 ? 22.441 14.363 -15.295 1.00 68.19 280 ASN A C 1
ATOM 2110 O O . ASN A 1 280 ? 22.101 14.125 -14.137 1.00 68.19 280 ASN A O 1
ATOM 2114 N N . SER A 1 281 ? 23.066 13.460 -16.051 1.00 66.00 281 SER A N 1
ATOM 2115 C CA . SER A 1 281 ? 23.284 12.069 -15.639 1.00 66.00 281 SER A CA 1
ATOM 2116 C C . SER A 1 281 ? 24.187 11.909 -14.407 1.00 66.00 281 SER A C 1
ATOM 2118 O O . SER A 1 281 ? 23.991 10.971 -13.637 1.00 66.00 281 SER A O 1
ATOM 2120 N N . SER A 1 282 ? 25.139 12.817 -14.162 1.00 68.69 282 SER A N 1
ATOM 2121 C CA . SER A 1 282 ? 26.112 12.668 -13.067 1.00 68.69 282 SER A CA 1
ATOM 2122 C C . SER A 1 282 ? 25.533 13.007 -11.690 1.00 68.69 282 SER A C 1
ATOM 2124 O O . SER A 1 282 ? 25.789 12.289 -10.723 1.00 68.69 282 SER A O 1
ATOM 2126 N N . GLY A 1 283 ? 24.700 14.050 -11.591 1.00 69.12 283 GLY A N 1
ATOM 2127 C CA . GLY A 1 283 ? 24.019 14.406 -10.337 1.00 69.12 283 GLY A CA 1
ATOM 2128 C C . GLY A 1 283 ? 23.013 13.346 -9.879 1.00 69.12 283 GLY A C 1
ATOM 2129 O O . GLY A 1 283 ? 22.749 13.191 -8.687 1.00 69.12 283 GLY A O 1
ATOM 2130 N N . ILE A 1 284 ? 22.484 12.577 -10.826 1.00 72.25 284 ILE A N 1
ATOM 2131 C CA . ILE A 1 284 ? 21.458 11.561 -10.573 1.00 72.25 284 ILE A CA 1
ATOM 2132 C C . ILE A 1 284 ? 22.064 10.219 -10.273 1.00 72.25 284 ILE A C 1
ATOM 2134 O O . ILE A 1 284 ? 21.500 9.493 -9.466 1.00 72.25 284 ILE A O 1
ATOM 2138 N N . GLU A 1 285 ? 23.231 9.919 -10.833 1.00 71.75 285 GLU A N 1
ATOM 2139 C CA . GLU A 1 285 ? 23.985 8.754 -10.401 1.00 71.75 285 GLU A CA 1
ATOM 2140 C C . GLU A 1 285 ? 24.333 8.861 -8.916 1.00 71.75 285 GLU A C 1
ATOM 2142 O O . GLU A 1 285 ? 24.110 7.913 -8.166 1.00 71.75 285 GLU A O 1
ATOM 2147 N N . TRP A 1 286 ? 24.765 10.043 -8.452 1.00 79.31 286 TRP A N 1
ATOM 2148 C CA . TRP A 1 286 ? 24.967 10.264 -7.020 1.00 79.31 286 TRP A CA 1
ATOM 2149 C C . TRP A 1 286 ? 23.679 10.008 -6.238 1.00 79.31 286 TRP A C 1
ATOM 2151 O O . TRP A 1 286 ? 23.699 9.288 -5.243 1.00 79.31 286 TRP A O 1
ATOM 2161 N N . PHE A 1 287 ? 22.550 10.543 -6.699 1.00 77.56 287 PHE A N 1
ATOM 2162 C CA . PHE A 1 287 ? 21.274 10.355 -6.020 1.00 77.56 287 PHE A CA 1
ATOM 2163 C C . PHE A 1 287 ? 20.845 8.880 -5.983 1.00 77.56 287 PHE A C 1
ATOM 2165 O O . PHE A 1 287 ? 20.483 8.365 -4.933 1.00 77.56 287 PHE A O 1
ATOM 2172 N N . ARG A 1 288 ? 20.957 8.170 -7.106 1.00 71.31 288 ARG A N 1
ATOM 2173 C CA . ARG A 1 288 ? 20.603 6.754 -7.247 1.00 71.31 288 ARG A CA 1
ATOM 2174 C C . ARG A 1 288 ? 21.456 5.851 -6.358 1.00 71.31 288 ARG A C 1
ATOM 2176 O O . ARG A 1 288 ? 20.946 4.869 -5.833 1.00 71.31 288 ARG A O 1
ATOM 2183 N N . VAL A 1 289 ? 22.737 6.181 -6.202 1.00 73.81 289 VAL A N 1
ATOM 2184 C CA . VAL A 1 289 ? 23.688 5.392 -5.408 1.00 73.81 289 VAL A CA 1
ATOM 2185 C C . VAL A 1 289 ? 23.593 5.703 -3.913 1.00 73.81 289 VAL A C 1
ATOM 2187 O O . VAL A 1 289 ? 23.826 4.815 -3.101 1.00 73.81 289 VAL A O 1
ATOM 2190 N N . ASN A 1 290 ? 23.270 6.944 -3.535 1.00 80.75 290 ASN A N 1
ATOM 2191 C CA . ASN A 1 290 ? 23.369 7.406 -2.145 1.00 80.75 290 ASN A CA 1
ATOM 2192 C C . ASN A 1 290 ? 22.015 7.633 -1.451 1.00 80.75 290 ASN A C 1
ATOM 2194 O O . ASN A 1 290 ? 21.974 7.707 -0.226 1.00 80.75 290 ASN A O 1
ATOM 2198 N N . TRP A 1 291 ? 20.912 7.760 -2.196 1.00 82.81 291 TRP A N 1
ATOM 2199 C CA . TRP A 1 291 ? 19.559 7.901 -1.647 1.00 82.81 291 TRP A CA 1
ATOM 2200 C C . TRP A 1 291 ? 18.826 6.560 -1.651 1.00 82.81 291 TRP A C 1
ATOM 2202 O O . TRP A 1 291 ? 17.831 6.352 -2.351 1.00 82.81 291 TRP A O 1
ATOM 2212 N N . GLY A 1 292 ? 19.345 5.624 -0.868 1.00 77.25 292 GLY A N 1
ATOM 2213 C CA . GLY A 1 292 ? 18.744 4.314 -0.714 1.00 77.25 292 GLY A CA 1
ATOM 2214 C C . GLY A 1 292 ? 19.277 3.582 0.513 1.00 77.25 292 GLY A C 1
ATOM 2215 O O . GLY A 1 292 ? 20.266 4.005 1.104 1.00 77.25 292 GLY A O 1
ATOM 2216 N N . PRO A 1 293 ? 18.620 2.480 0.900 1.00 68.56 293 PRO A N 1
ATOM 2217 C CA . PRO A 1 293 ? 19.010 1.698 2.070 1.00 68.56 293 PRO A CA 1
ATOM 2218 C C . PRO A 1 293 ? 20.242 0.796 1.853 1.00 68.56 293 PRO A C 1
ATOM 2220 O O . PRO A 1 293 ? 20.725 0.224 2.826 1.00 68.56 293 PRO A O 1
ATOM 2223 N N . TYR A 1 294 ? 20.734 0.647 0.613 1.00 71.56 294 TYR A N 1
ATOM 2224 C CA . TYR A 1 294 ? 21.821 -0.279 0.235 1.00 71.56 294 TYR A CA 1
ATOM 2225 C C . TYR A 1 294 ? 22.766 0.322 -0.814 1.00 71.56 294 TYR A C 1
ATOM 2227 O O . TYR A 1 294 ? 22.995 -0.251 -1.884 1.00 71.56 294 TYR A O 1
ATOM 2235 N N . GLY A 1 295 ? 23.239 1.532 -0.558 1.00 71.88 295 GLY A N 1
ATOM 2236 C CA . GLY A 1 295 ? 24.212 2.209 -1.392 1.00 71.88 295 GLY A CA 1
ATOM 2237 C C . GLY A 1 295 ? 25.633 1.678 -1.212 1.00 71.88 295 GLY A C 1
ATOM 2238 O O . GLY A 1 295 ? 25.904 0.622 -0.645 1.00 71.88 295 GLY A O 1
ATOM 2239 N N . THR A 1 296 ? 26.593 2.447 -1.719 1.00 73.00 296 THR A N 1
ATOM 2240 C CA . THR A 1 296 ? 28.024 2.127 -1.589 1.00 73.00 296 THR A CA 1
ATOM 2241 C C . THR A 1 296 ? 28.619 2.535 -0.239 1.00 73.00 296 THR A C 1
ATOM 2243 O O . THR A 1 296 ? 29.753 2.170 0.065 1.00 73.00 296 THR A O 1
ATOM 2246 N N . SER A 1 297 ? 27.905 3.338 0.557 1.00 81.75 297 SER A N 1
ATOM 2247 C CA . SER A 1 297 ? 28.411 3.935 1.795 1.00 81.75 297 SER A CA 1
ATOM 2248 C C . SER A 1 297 ? 27.522 3.579 2.978 1.00 81.75 297 SER A C 1
ATOM 2250 O O . SER A 1 297 ? 26.441 4.140 3.143 1.00 81.75 297 SER A O 1
ATOM 2252 N N . VAL A 1 298 ? 28.058 2.749 3.876 1.00 82.69 298 VAL A N 1
ATOM 2253 C CA . VAL A 1 298 ? 27.383 2.301 5.107 1.00 82.69 298 VAL A CA 1
ATOM 2254 C C . VAL A 1 298 ? 26.859 3.473 5.947 1.00 82.69 298 VAL A C 1
ATOM 2256 O O . VAL A 1 298 ? 25.817 3.369 6.587 1.00 82.69 298 VAL A O 1
ATOM 2259 N N . TRP A 1 299 ? 27.562 4.611 5.949 1.00 84.56 299 TRP A N 1
ATOM 2260 C CA . TRP A 1 299 ? 27.138 5.800 6.691 1.00 84.56 299 TRP A CA 1
ATOM 2261 C C . TRP A 1 299 ? 25.896 6.463 6.096 1.00 84.56 299 TRP A C 1
ATOM 2263 O O . TRP A 1 299 ? 25.047 6.940 6.848 1.00 84.56 299 TRP A O 1
ATOM 2273 N N . LEU A 1 300 ? 25.792 6.505 4.766 1.00 85.12 300 LEU A N 1
ATOM 2274 C CA . LEU A 1 300 ? 24.638 7.082 4.075 1.00 85.12 300 LEU A CA 1
ATOM 2275 C C . LEU A 1 300 ? 23.436 6.144 4.167 1.00 85.12 300 LEU A C 1
ATOM 2277 O O . LEU A 1 300 ? 22.336 6.615 4.442 1.00 85.12 300 LEU A O 1
ATOM 2281 N N . ASP A 1 301 ? 23.667 4.836 4.087 1.00 82.44 301 ASP A N 1
ATOM 2282 C CA . ASP A 1 301 ? 22.637 3.815 4.290 1.00 82.44 301 ASP A CA 1
ATOM 2283 C C . ASP A 1 301 ? 22.074 3.878 5.715 1.00 82.44 301 ASP A C 1
ATOM 2285 O O . ASP A 1 301 ? 20.862 3.938 5.927 1.00 82.44 301 ASP A O 1
ATOM 2289 N N . ALA A 1 302 ? 22.954 3.956 6.721 1.00 85.56 302 ALA A N 1
ATOM 2290 C CA . ALA A 1 302 ? 22.543 4.124 8.110 1.00 85.56 302 ALA A CA 1
ATOM 2291 C C . ALA A 1 302 ? 21.783 5.442 8.319 1.00 85.56 302 ALA A C 1
ATOM 2293 O O . ALA A 1 302 ? 20.775 5.459 9.024 1.00 85.56 302 ALA A O 1
ATOM 2294 N N . ALA A 1 303 ? 22.224 6.539 7.696 1.00 88.75 303 ALA A N 1
ATOM 2295 C CA . ALA A 1 303 ? 21.523 7.819 7.762 1.00 88.75 303 ALA A CA 1
ATOM 2296 C C . ALA A 1 303 ? 20.129 7.744 7.118 1.00 88.75 303 ALA A C 1
ATOM 2298 O O . ALA A 1 303 ? 19.172 8.253 7.703 1.00 88.75 303 ALA A O 1
ATOM 2299 N N . TYR A 1 304 ? 20.001 7.075 5.969 1.00 88.19 304 TYR A N 1
ATOM 2300 C CA . TYR A 1 304 ? 18.729 6.834 5.288 1.00 88.19 304 TYR A CA 1
ATOM 2301 C C . TYR A 1 304 ? 17.767 6.043 6.182 1.00 88.19 304 TYR A C 1
ATOM 2303 O O . TYR A 1 304 ? 16.641 6.483 6.411 1.00 88.19 304 TYR A O 1
ATOM 2311 N N . LEU A 1 305 ? 18.230 4.934 6.766 1.00 87.75 305 LEU A N 1
ATOM 2312 C CA . LEU A 1 305 ? 17.421 4.093 7.654 1.00 87.75 305 LEU A CA 1
ATOM 2313 C C . LEU A 1 305 ? 17.037 4.816 8.953 1.00 87.75 305 LEU A C 1
ATOM 2315 O O . LEU A 1 305 ? 15.902 4.702 9.411 1.00 87.75 305 LEU A O 1
ATOM 2319 N N . ILE A 1 306 ? 17.947 5.592 9.552 1.00 90.44 306 ILE A N 1
ATOM 2320 C CA . ILE A 1 306 ? 17.649 6.395 10.750 1.00 90.44 306 ILE A CA 1
ATOM 2321 C C . ILE A 1 306 ? 16.607 7.467 10.432 1.00 90.44 306 ILE A C 1
ATOM 2323 O O . ILE A 1 306 ? 15.681 7.673 11.221 1.00 90.44 306 ILE A O 1
ATOM 2327 N N . LEU A 1 307 ? 16.744 8.140 9.287 1.00 92.00 307 LEU A N 1
ATOM 2328 C CA . LEU A 1 307 ? 15.773 9.120 8.816 1.00 92.00 307 LEU A CA 1
ATOM 2329 C C . LEU A 1 307 ? 14.406 8.456 8.622 1.00 92.00 307 LEU A C 1
ATOM 2331 O O . LEU A 1 307 ? 13.411 8.950 9.151 1.00 92.00 307 LEU A O 1
ATOM 2335 N N . GLU A 1 308 ? 14.361 7.302 7.957 1.00 89.12 308 GLU A N 1
ATOM 2336 C CA . GLU A 1 308 ? 13.141 6.517 7.770 1.00 89.12 308 GLU A CA 1
ATOM 2337 C C . GLU A 1 308 ? 12.486 6.159 9.115 1.00 89.12 308 GLU A C 1
ATOM 2339 O O . GLU A 1 308 ? 11.306 6.455 9.327 1.00 89.12 308 GLU A O 1
ATOM 2344 N N . ALA A 1 309 ? 13.256 5.621 10.070 1.00 90.88 309 ALA A N 1
ATOM 2345 C CA . ALA A 1 309 ? 12.781 5.310 11.423 1.00 90.88 309 ALA A CA 1
ATOM 2346 C C . ALA A 1 309 ? 12.176 6.535 12.107 1.00 90.88 309 ALA A C 1
ATOM 2348 O O . ALA A 1 309 ? 11.078 6.471 12.669 1.00 90.88 309 ALA A O 1
ATOM 2349 N N . ALA A 1 310 ? 12.905 7.652 12.075 1.00 93.25 310 ALA A N 1
ATOM 2350 C CA . ALA A 1 310 ? 12.501 8.889 12.719 1.00 93.25 310 ALA A CA 1
ATOM 2351 C C . ALA A 1 310 ? 11.186 9.407 12.128 1.00 93.25 310 ALA A C 1
ATOM 2353 O O . ALA A 1 310 ? 10.288 9.786 12.887 1.00 93.25 310 ALA A O 1
ATOM 2354 N N . LEU A 1 311 ? 11.032 9.357 10.800 1.00 92.25 311 LEU A N 1
ATOM 2355 C CA . LEU A 1 311 ? 9.788 9.725 10.127 1.00 92.25 311 LEU A CA 1
ATOM 2356 C C . LEU A 1 311 ? 8.642 8.778 10.501 1.00 92.25 311 LEU A C 1
ATOM 2358 O O . LEU A 1 311 ? 7.553 9.260 10.815 1.00 92.25 311 LEU A O 1
ATOM 2362 N N . VAL A 1 312 ? 8.863 7.458 10.546 1.00 90.81 312 VAL A N 1
ATOM 2363 C CA . VAL A 1 312 ? 7.815 6.494 10.941 1.00 90.81 312 VAL A CA 1
ATOM 2364 C C . VAL A 1 312 ? 7.322 6.774 12.362 1.00 90.81 312 VAL A C 1
ATOM 2366 O O . VAL A 1 312 ? 6.110 6.849 12.592 1.00 90.81 312 VAL A O 1
ATOM 2369 N N . VAL A 1 313 ? 8.234 6.982 13.319 1.00 91.12 313 VAL A N 1
ATOM 2370 C CA . VAL A 1 313 ? 7.874 7.320 14.708 1.00 91.12 313 VAL A CA 1
ATOM 2371 C C . VAL A 1 313 ? 7.148 8.664 14.768 1.00 91.12 313 VAL A C 1
ATOM 2373 O O . VAL A 1 313 ? 6.112 8.778 15.432 1.00 91.12 313 VAL A O 1
ATOM 2376 N N . PHE A 1 314 ? 7.655 9.671 14.054 1.00 91.25 314 PHE A N 1
ATOM 2377 C CA . PHE A 1 314 ? 7.038 10.991 13.971 1.00 91.25 314 PHE A CA 1
ATOM 2378 C C . PHE A 1 314 ? 5.599 10.899 13.456 1.00 91.25 314 PHE A C 1
ATOM 2380 O O . PHE A 1 314 ? 4.678 11.394 14.114 1.00 91.25 314 PHE A O 1
ATOM 2387 N N . PHE A 1 315 ? 5.373 10.206 12.338 1.00 87.50 315 PHE A N 1
ATOM 2388 C CA . PHE A 1 315 ? 4.040 10.043 11.772 1.00 87.50 315 PHE A CA 1
ATOM 2389 C C . PHE A 1 315 ? 3.124 9.191 12.648 1.00 87.50 315 PHE A C 1
ATOM 2391 O O . PHE A 1 315 ? 1.927 9.472 12.724 1.00 87.50 315 PHE A O 1
ATOM 2398 N N . ALA A 1 316 ? 3.651 8.202 13.372 1.00 87.50 316 ALA A N 1
ATOM 2399 C CA . ALA A 1 316 ? 2.854 7.409 14.303 1.00 87.50 316 ALA A CA 1
ATOM 2400 C C . ALA A 1 316 ? 2.275 8.282 15.426 1.00 87.50 316 ALA A C 1
ATOM 2402 O O . ALA A 1 316 ? 1.073 8.220 15.709 1.00 87.50 316 ALA A O 1
ATOM 2403 N N . VAL A 1 317 ? 3.105 9.152 16.009 1.00 86.38 317 VAL A N 1
ATOM 2404 C CA . VAL A 1 317 ? 2.680 10.120 17.030 1.00 86.38 317 VAL A CA 1
ATOM 2405 C C . VAL A 1 317 ? 1.759 11.184 16.435 1.00 86.38 317 VAL A C 1
ATOM 2407 O O . VAL A 1 317 ? 0.739 11.515 17.043 1.00 86.38 317 VAL A O 1
ATOM 2410 N N . PHE A 1 318 ? 2.078 11.690 15.243 1.00 84.75 318 PHE A N 1
ATOM 2411 C CA . PHE A 1 318 ? 1.277 12.688 14.537 1.00 84.75 318 PHE A CA 1
ATOM 2412 C C . PHE A 1 318 ? -0.152 12.197 14.278 1.00 84.75 318 PHE A C 1
ATOM 2414 O O . PHE A 1 318 ? -1.115 12.878 14.636 1.00 84.75 318 PHE A O 1
ATOM 2421 N N . VAL A 1 319 ? -0.305 10.991 13.723 1.00 79.94 319 VAL A N 1
ATOM 2422 C CA . VAL A 1 319 ? -1.623 10.410 13.434 1.00 79.94 319 VAL A CA 1
ATOM 2423 C C . VAL A 1 319 ? -2.397 10.153 14.725 1.00 79.94 319 VAL A C 1
ATOM 2425 O O . VAL A 1 319 ? -3.579 10.483 14.795 1.00 79.94 319 VAL A O 1
ATOM 2428 N N . ALA A 1 320 ? -1.750 9.640 15.774 1.00 80.44 320 ALA A N 1
ATOM 2429 C CA . ALA A 1 320 ? -2.419 9.418 17.055 1.00 80.44 320 ALA A CA 1
ATOM 2430 C C . ALA A 1 320 ? -2.888 10.731 17.709 1.00 80.44 320 ALA A C 1
ATOM 2432 O O . ALA A 1 320 ? -4.002 10.814 18.233 1.00 80.44 320 ALA A O 1
ATOM 2433 N N . ALA A 1 321 ? -2.064 11.781 17.654 1.00 79.31 321 ALA A N 1
ATOM 2434 C CA . ALA A 1 321 ? -2.435 13.110 18.133 1.00 79.31 321 ALA A CA 1
ATOM 2435 C C . ALA A 1 321 ? -3.586 13.711 17.312 1.00 79.31 321 ALA A C 1
ATOM 2437 O O . ALA A 1 321 ? -4.439 14.417 17.859 1.00 79.31 321 ALA A O 1
ATOM 2438 N N . TYR A 1 322 ? -3.627 13.421 16.011 1.00 75.69 322 TYR A N 1
ATOM 2439 C CA . TYR A 1 322 ? -4.702 13.860 15.138 1.00 75.69 322 TYR A CA 1
ATOM 2440 C C . TYR A 1 322 ? -6.029 13.163 15.444 1.00 75.69 322 TYR A C 1
ATOM 2442 O O . TYR A 1 322 ? -7.028 13.839 15.699 1.00 75.69 322 TYR A O 1
ATOM 2450 N N . GLU A 1 323 ? -6.044 11.832 15.478 1.00 73.88 323 GLU A N 1
ATOM 2451 C CA . GLU A 1 323 ? -7.249 11.052 15.781 1.00 73.88 323 GLU A CA 1
ATOM 2452 C C . GLU A 1 323 ? -7.821 11.422 17.148 1.00 73.88 323 GLU A C 1
ATOM 2454 O O . GLU A 1 323 ? -9.029 11.615 17.285 1.00 73.88 323 GLU A O 1
ATOM 2459 N N . TYR A 1 324 ? -6.950 11.639 18.138 1.00 74.25 324 TYR A N 1
ATOM 2460 C CA . TYR A 1 324 ? -7.339 12.142 19.452 1.00 74.25 324 TYR A CA 1
ATOM 2461 C C . TYR A 1 324 ? -8.142 13.454 19.371 1.00 74.25 324 TYR A C 1
ATOM 2463 O O . TYR A 1 324 ? -9.150 13.605 20.066 1.00 74.25 324 TYR A O 1
ATOM 2471 N N . ARG A 1 325 ? -7.731 14.398 18.509 1.00 70.69 325 ARG A N 1
ATOM 2472 C CA . ARG A 1 325 ? -8.440 15.676 18.306 1.00 70.69 325 ARG A CA 1
ATOM 2473 C C . ARG A 1 325 ? -9.776 15.501 17.588 1.00 70.69 325 ARG A C 1
ATOM 2475 O O . ARG A 1 325 ? -10.710 16.241 17.888 1.00 70.69 325 ARG A O 1
ATOM 2482 N N . ILE A 1 326 ? -9.873 14.575 16.634 1.00 66.44 326 ILE A N 1
ATOM 2483 C CA . ILE A 1 326 ? -11.123 14.325 15.896 1.00 66.44 326 ILE A CA 1
ATOM 2484 C C . ILE A 1 326 ? -12.164 13.668 16.801 1.00 66.44 326 ILE A C 1
ATOM 2486 O O . ILE A 1 326 ? -13.327 14.066 16.769 1.00 66.44 326 ILE A O 1
ATOM 2490 N N . LEU A 1 327 ? -11.736 12.691 17.603 1.00 65.25 327 LEU A N 1
ATOM 2491 C CA . LEU A 1 327 ? -12.602 11.836 18.417 1.00 65.25 327 LEU A CA 1
ATOM 2492 C C . LEU A 1 327 ? -13.053 12.484 19.737 1.00 65.25 327 LEU A C 1
ATOM 2494 O O . LEU A 1 327 ? -13.729 11.834 20.527 1.00 65.25 327 LEU A O 1
ATOM 2498 N N . HIS A 1 328 ? -12.701 13.754 19.988 1.00 66.31 328 HIS A N 1
ATOM 2499 C CA . HIS A 1 328 ? -13.027 14.483 21.225 1.00 66.31 328 HIS A CA 1
ATOM 2500 C C . HIS A 1 328 ? -12.695 13.687 22.502 1.00 66.31 328 HIS A C 1
ATOM 2502 O O . HIS A 1 328 ? -13.399 13.758 23.511 1.00 66.31 328 HIS A O 1
ATOM 2508 N N . THR A 1 329 ? -11.609 12.914 22.455 1.00 68.44 329 THR A N 1
ATOM 2509 C CA . THR A 1 329 ? -11.216 12.024 23.543 1.00 68.44 329 THR A CA 1
ATOM 2510 C C . THR A 1 329 ? -10.917 12.839 24.812 1.00 68.44 329 THR A C 1
ATOM 2512 O O . THR A 1 329 ? -10.274 13.888 24.729 1.00 68.44 329 THR A O 1
ATOM 2515 N N . PRO A 1 330 ? -11.329 12.377 26.008 1.00 76.06 330 PRO A N 1
ATOM 2516 C CA . PRO A 1 330 ? -11.085 13.087 27.262 1.00 76.06 330 PRO A CA 1
ATOM 2517 C C . PRO A 1 330 ? -9.614 13.481 27.485 1.00 76.06 330 PRO A C 1
ATOM 2519 O O . PRO A 1 330 ? -8.692 12.728 27.154 1.00 76.06 330 PRO A O 1
ATOM 2522 N N . SER A 1 331 ? -9.380 14.643 28.106 1.00 78.12 331 SER A N 1
ATOM 2523 C CA . SER A 1 331 ? -8.036 15.193 28.388 1.00 78.12 331 SER A CA 1
ATOM 2524 C C . SER A 1 331 ? -7.137 14.235 29.179 1.00 78.12 331 SER A C 1
ATOM 2526 O O . SER A 1 331 ? -5.939 14.151 28.906 1.00 78.12 331 SER A O 1
ATOM 2528 N N . HIS A 1 332 ? -7.716 13.452 30.095 1.00 78.38 332 HIS A N 1
ATOM 2529 C CA . HIS A 1 332 ? -6.988 12.488 30.926 1.00 78.38 332 HIS A CA 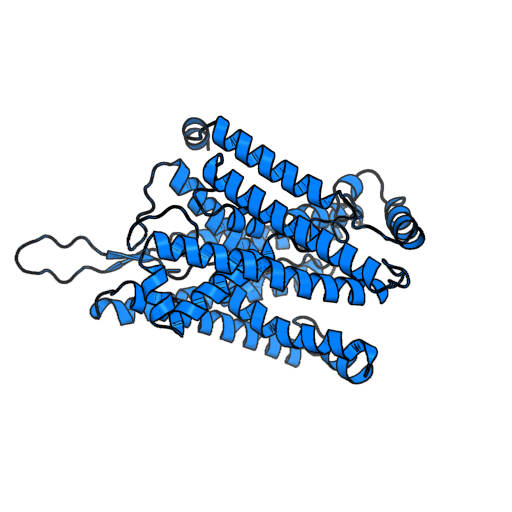1
ATOM 2530 C C . HIS A 1 332 ? -6.360 11.330 30.129 1.00 78.38 332 HIS A C 1
ATOM 2532 O O . HIS A 1 332 ? -5.382 10.738 30.579 1.00 78.38 332 HIS A O 1
ATOM 2538 N N . LEU A 1 333 ? -6.866 11.021 28.928 1.00 78.38 333 LEU A N 1
ATOM 2539 C CA . LEU A 1 333 ? -6.319 9.955 28.082 1.00 78.38 333 LEU A CA 1
ATOM 2540 C C . LEU A 1 333 ? -5.197 10.441 27.160 1.00 78.38 333 LEU A C 1
ATOM 2542 O O . LEU A 1 333 ? -4.466 9.611 26.626 1.00 78.38 333 LEU A O 1
ATOM 2546 N N . ARG A 1 334 ? -5.002 11.758 27.005 1.00 80.69 334 ARG A N 1
ATOM 2547 C CA . ARG A 1 334 ? -4.023 12.341 26.070 1.00 80.69 334 ARG A CA 1
ATOM 2548 C C . ARG A 1 334 ? -2.620 11.774 26.270 1.00 80.69 334 ARG A C 1
ATOM 2550 O O . ARG A 1 334 ? -2.015 11.267 25.333 1.00 80.69 334 ARG A O 1
ATOM 2557 N N . THR A 1 335 ? -2.126 11.805 27.507 1.00 81.50 335 THR A N 1
ATOM 2558 C CA . THR A 1 335 ? -0.778 11.324 27.847 1.00 81.50 335 THR A CA 1
ATOM 2559 C C . THR A 1 335 ? -0.629 9.828 27.588 1.00 81.50 335 THR A C 1
ATOM 2561 O O . THR A 1 335 ? 0.430 9.374 27.158 1.00 81.50 335 THR A O 1
ATOM 2564 N N . HIS A 1 336 ? -1.690 9.051 27.822 1.00 82.25 336 HIS A N 1
ATOM 2565 C CA . HIS A 1 336 ? -1.688 7.622 27.534 1.00 82.25 336 HIS A CA 1
ATOM 2566 C C . HIS A 1 336 ? -1.620 7.371 26.029 1.00 82.25 336 HIS A C 1
ATOM 2568 O O . HIS A 1 336 ? -0.739 6.632 25.601 1.00 82.25 336 HIS A O 1
ATOM 2574 N N . VAL A 1 337 ? -2.471 8.032 25.241 1.00 80.75 337 VAL A N 1
ATOM 2575 C CA . VAL A 1 337 ? -2.508 7.903 23.776 1.00 80.75 337 VAL A CA 1
ATOM 2576 C C . VAL A 1 337 ? -1.158 8.258 23.155 1.00 80.75 337 VAL A C 1
ATOM 2578 O O . VAL A 1 337 ? -0.632 7.468 22.381 1.00 80.75 337 VAL A O 1
ATOM 2581 N N . THR A 1 338 ? -0.541 9.380 23.538 1.00 82.69 338 THR A N 1
ATOM 2582 C CA . THR A 1 338 ? 0.767 9.781 22.989 1.00 82.69 338 THR A CA 1
ATOM 2583 C C . THR A 1 338 ? 1.880 8.794 23.351 1.00 82.69 338 THR A C 1
ATOM 2585 O O . THR A 1 338 ? 2.691 8.451 22.497 1.00 82.69 338 THR A O 1
ATOM 2588 N N . ARG A 1 339 ? 1.918 8.290 24.594 1.00 85.88 339 ARG A N 1
ATOM 2589 C CA . ARG A 1 339 ? 2.920 7.287 25.007 1.00 85.88 339 ARG A CA 1
ATOM 2590 C C . ARG A 1 339 ? 2.723 5.951 24.292 1.00 85.88 339 ARG A C 1
ATOM 2592 O O . ARG A 1 339 ? 3.698 5.346 23.867 1.00 85.88 339 ARG A O 1
ATOM 2599 N N . LEU A 1 340 ? 1.475 5.502 24.153 1.00 84.94 340 LEU A N 1
ATOM 2600 C CA . LEU A 1 340 ? 1.125 4.300 23.388 1.00 84.94 340 LEU A CA 1
ATOM 2601 C C . LEU A 1 340 ? 1.538 4.453 21.919 1.00 84.94 340 LEU A C 1
ATOM 2603 O O . LEU A 1 340 ? 2.173 3.555 21.380 1.00 84.94 340 LEU A O 1
ATOM 2607 N N . ALA A 1 341 ? 1.265 5.610 21.313 1.00 85.06 341 ALA A N 1
ATOM 2608 C CA . ALA A 1 341 ? 1.651 5.909 19.938 1.00 85.06 341 ALA A CA 1
ATOM 2609 C C . ALA A 1 341 ? 3.170 5.928 19.733 1.00 85.06 341 ALA A C 1
ATOM 2611 O O . ALA A 1 341 ? 3.641 5.470 18.700 1.00 85.06 341 ALA A O 1
ATOM 2612 N N . LEU A 1 342 ? 3.939 6.407 20.714 1.00 88.12 342 LEU A N 1
ATOM 2613 C CA . LEU A 1 342 ? 5.401 6.374 20.657 1.00 88.12 342 LEU A CA 1
ATOM 2614 C C . LEU A 1 342 ? 5.934 4.937 20.712 1.00 88.12 342 LEU A C 1
ATOM 2616 O O . LEU A 1 342 ? 6.796 4.579 19.918 1.00 88.12 342 LEU A O 1
ATOM 2620 N N . ILE A 1 343 ? 5.390 4.097 21.599 1.00 88.81 343 ILE A N 1
ATOM 2621 C CA . ILE A 1 343 ? 5.779 2.680 21.695 1.00 88.81 343 ILE A CA 1
ATOM 2622 C C . ILE A 1 343 ? 5.394 1.929 20.411 1.00 88.81 343 ILE A C 1
ATOM 2624 O O . ILE A 1 343 ? 6.211 1.200 19.854 1.00 88.81 343 ILE A O 1
ATOM 2628 N N . GLY A 1 344 ? 4.168 2.130 19.918 1.00 85.25 344 GLY A N 1
ATOM 2629 C CA . GLY A 1 344 ? 3.701 1.532 18.667 1.00 85.25 344 GLY A CA 1
ATOM 2630 C C . GLY A 1 344 ? 4.489 2.023 17.449 1.00 85.25 344 GLY A C 1
ATOM 2631 O O . GLY A 1 344 ? 4.839 1.223 16.588 1.00 85.25 344 GLY A O 1
ATOM 2632 N N . GLY A 1 345 ? 4.826 3.313 17.405 1.00 87.19 345 GLY A N 1
ATOM 2633 C CA . GLY A 1 345 ? 5.656 3.913 16.363 1.00 87.19 345 GLY A CA 1
ATOM 2634 C C . GLY A 1 345 ? 7.082 3.373 16.357 1.00 87.19 345 GLY A C 1
ATOM 2635 O O . GLY A 1 345 ? 7.603 3.076 15.289 1.00 87.19 345 GLY A O 1
ATOM 2636 N N . LEU A 1 346 ? 7.691 3.179 17.533 1.00 90.31 346 LEU A N 1
ATOM 2637 C CA . LEU A 1 346 ? 9.021 2.577 17.653 1.00 90.31 346 LEU A CA 1
ATOM 2638 C C . LEU A 1 346 ? 9.026 1.126 17.163 1.00 90.31 346 LEU A C 1
ATOM 2640 O O . LEU A 1 346 ? 9.930 0.727 16.437 1.00 90.31 346 LEU A O 1
ATOM 2644 N N . PHE A 1 347 ? 8.000 0.349 17.520 1.00 89.12 347 PHE A N 1
ATOM 2645 C CA . PHE A 1 347 ? 7.831 -1.006 16.997 1.00 89.12 347 PHE A CA 1
ATOM 2646 C C . PHE A 1 347 ? 7.687 -1.012 15.471 1.00 89.12 347 PHE A C 1
ATOM 2648 O O . PHE A 1 347 ? 8.309 -1.824 14.794 1.00 89.12 347 PHE A O 1
ATOM 2655 N N . LEU A 1 348 ? 6.883 -0.097 14.929 1.00 86.69 348 LEU A N 1
ATOM 2656 C CA . LEU A 1 348 ? 6.656 -0.002 13.493 1.00 86.69 348 LEU A CA 1
ATOM 2657 C C . LEU A 1 348 ? 7.932 0.392 12.746 1.00 86.69 348 LEU A C 1
ATOM 2659 O O . LEU A 1 348 ? 8.256 -0.231 11.744 1.00 86.69 348 LEU A O 1
ATOM 2663 N N . ALA A 1 349 ? 8.686 1.361 13.267 1.00 88.81 349 ALA A N 1
ATOM 2664 C CA . ALA A 1 349 ? 9.987 1.747 12.731 1.00 88.81 349 ALA A CA 1
ATOM 2665 C C . ALA A 1 349 ? 10.985 0.582 12.773 1.00 88.81 349 ALA A C 1
ATOM 2667 O O . ALA A 1 349 ? 11.671 0.323 11.787 1.00 88.81 349 ALA A O 1
ATOM 2668 N N . LEU A 1 350 ? 11.015 -0.168 13.882 1.00 88.50 350 LEU A N 1
ATOM 2669 C CA . LEU A 1 350 ? 11.841 -1.365 13.993 1.00 88.50 350 LEU A CA 1
ATOM 2670 C C . LEU A 1 350 ? 11.450 -2.403 12.941 1.00 88.50 350 LEU A C 1
ATOM 2672 O O . LEU A 1 350 ? 12.331 -2.948 12.297 1.00 88.50 350 LEU A O 1
ATOM 2676 N N . ALA A 1 351 ? 10.161 -2.670 12.737 1.00 83.94 351 ALA A N 1
ATOM 2677 C CA . ALA A 1 351 ? 9.717 -3.627 11.728 1.00 83.94 351 ALA A CA 1
ATOM 2678 C C . ALA A 1 351 ? 10.067 -3.169 10.303 1.00 83.94 351 ALA A C 1
ATOM 2680 O O . ALA A 1 351 ? 10.578 -3.969 9.523 1.00 83.94 351 ALA A O 1
ATOM 2681 N N . VAL A 1 352 ? 9.841 -1.889 9.988 1.00 81.38 352 VAL A N 1
ATOM 2682 C CA . VAL A 1 352 ? 10.150 -1.285 8.681 1.00 81.38 352 VAL A CA 1
ATOM 2683 C C . VAL A 1 352 ? 11.635 -1.385 8.342 1.00 81.38 352 VAL A C 1
ATOM 2685 O O . VAL A 1 352 ? 11.944 -1.632 7.188 1.00 81.38 352 VAL A O 1
ATOM 2688 N N . ILE A 1 353 ? 12.535 -1.270 9.322 1.00 83.56 353 ILE A N 1
ATOM 2689 C CA . ILE A 1 353 ? 13.991 -1.320 9.096 1.00 83.56 353 ILE A CA 1
ATOM 2690 C C . ILE A 1 353 ? 14.552 -2.733 9.228 1.00 83.56 353 ILE A C 1
ATOM 2692 O O . ILE A 1 353 ? 15.383 -3.156 8.429 1.00 83.56 353 ILE A O 1
ATOM 2696 N N . ALA A 1 354 ? 14.124 -3.477 10.247 1.00 80.56 354 ALA A N 1
ATOM 2697 C CA . ALA A 1 354 ? 14.693 -4.783 10.545 1.00 80.56 354 ALA A CA 1
ATOM 2698 C C . ALA A 1 354 ? 14.415 -5.783 9.425 1.00 80.56 354 ALA A C 1
ATOM 2700 O O . ALA A 1 354 ? 15.275 -6.613 9.160 1.00 80.56 354 ALA A O 1
ATOM 2701 N N . VAL A 1 355 ? 13.249 -5.710 8.769 1.00 75.94 355 VAL A N 1
ATOM 2702 C CA . VAL A 1 355 ? 12.893 -6.659 7.705 1.00 75.94 355 VAL A CA 1
ATOM 2703 C C . VAL A 1 355 ? 13.754 -6.474 6.457 1.00 75.94 355 VAL A C 1
ATOM 2705 O O . VAL A 1 355 ? 14.403 -7.446 6.076 1.00 75.94 355 VAL A O 1
ATOM 2708 N N . PRO A 1 356 ? 13.874 -5.272 5.869 1.00 73.00 356 PRO A N 1
ATOM 2709 C CA . PRO A 1 356 ? 14.756 -5.072 4.728 1.00 73.00 356 PRO A CA 1
ATOM 2710 C C . PRO A 1 356 ? 16.230 -5.317 5.080 1.00 73.00 356 PRO A C 1
ATOM 2712 O O . PRO A 1 356 ? 16.964 -5.901 4.287 1.00 73.00 356 PRO A O 1
ATOM 2715 N N . VAL A 1 357 ? 16.705 -4.894 6.257 1.00 76.81 357 VAL A N 1
ATOM 2716 C CA . VAL A 1 357 ? 18.110 -5.118 6.647 1.00 76.81 357 VAL A CA 1
ATOM 2717 C C . VAL A 1 357 ? 18.397 -6.608 6.833 1.00 76.81 357 VAL A C 1
ATOM 2719 O O . VAL A 1 357 ? 19.412 -7.100 6.343 1.00 76.81 357 VAL A O 1
ATOM 2722 N N . ALA A 1 358 ? 17.508 -7.340 7.509 1.00 73.25 358 ALA A N 1
ATOM 2723 C CA . ALA A 1 358 ? 17.643 -8.784 7.656 1.00 73.25 358 ALA A CA 1
ATOM 2724 C C . ALA A 1 358 ? 17.583 -9.479 6.296 1.00 73.25 358 ALA A C 1
ATOM 2726 O O . ALA A 1 358 ? 18.405 -10.353 6.047 1.00 73.25 358 ALA A O 1
ATOM 2727 N N . ASP A 1 359 ? 16.676 -9.070 5.406 1.00 68.56 359 ASP A N 1
ATOM 2728 C CA . ASP A 1 359 ? 16.624 -9.610 4.051 1.00 68.56 359 ASP A CA 1
ATOM 2729 C C . ASP A 1 359 ? 17.948 -9.377 3.319 1.00 68.56 359 ASP A C 1
ATOM 2731 O O . ASP A 1 359 ? 18.607 -10.338 2.946 1.00 68.56 359 ASP A O 1
ATOM 2735 N N . HIS A 1 360 ? 18.432 -8.139 3.235 1.00 69.69 360 HIS A N 1
ATOM 2736 C CA . HIS A 1 360 ? 19.683 -7.834 2.541 1.00 69.69 360 HIS A CA 1
ATOM 2737 C C . HIS A 1 360 ? 20.888 -8.624 3.078 1.00 69.69 360 HIS A C 1
ATOM 2739 O O . HIS A 1 360 ? 21.701 -9.118 2.299 1.00 69.69 360 HIS A O 1
ATOM 2745 N N . LEU A 1 361 ? 20.993 -8.802 4.398 1.00 70.62 361 LEU A N 1
ATOM 2746 C CA . LEU A 1 361 ? 22.080 -9.571 5.013 1.00 70.62 361 LEU A CA 1
ATOM 2747 C C . LEU A 1 361 ? 21.941 -11.088 4.808 1.00 70.62 361 LEU A C 1
ATOM 2749 O O . LEU A 1 361 ? 22.950 -11.786 4.713 1.00 70.62 361 LEU A O 1
ATOM 2753 N N . LEU A 1 362 ? 20.712 -11.610 4.775 1.00 66.00 362 LEU A N 1
ATOM 2754 C CA . LEU A 1 362 ? 20.437 -13.048 4.703 1.00 66.00 362 LEU A CA 1
ATOM 2755 C C . LEU A 1 362 ? 20.319 -13.556 3.260 1.00 66.00 362 LEU A C 1
ATOM 2757 O O . LEU A 1 362 ? 20.788 -14.656 2.970 1.00 66.00 362 LEU A O 1
ATOM 2761 N N . THR A 1 363 ? 19.714 -12.780 2.360 1.00 62.84 363 THR A N 1
ATOM 2762 C CA . THR A 1 363 ? 19.444 -13.139 0.956 1.00 62.84 363 THR A CA 1
ATOM 2763 C C . THR A 1 363 ? 20.426 -12.489 -0.021 1.00 62.84 363 THR A C 1
ATOM 2765 O O . THR A 1 363 ? 20.677 -13.050 -1.091 1.00 62.84 363 THR A O 1
ATOM 2768 N N . GLY A 1 364 ? 21.102 -11.397 0.367 1.00 57.72 364 GLY A N 1
ATOM 2769 C CA . GLY A 1 364 ? 22.180 -10.783 -0.422 1.00 57.72 364 GLY A CA 1
ATOM 2770 C C . GLY A 1 364 ? 23.360 -11.727 -0.693 1.00 57.72 364 GLY A C 1
ATOM 2771 O O . GLY A 1 364 ? 23.992 -11.637 -1.743 1.00 57.72 364 GLY A O 1
ATOM 2772 N N . ALA A 1 365 ? 23.591 -12.717 0.177 1.00 46.84 365 ALA A N 1
ATOM 2773 C CA . ALA A 1 365 ? 24.582 -13.778 -0.033 1.00 46.84 365 ALA A CA 1
ATOM 2774 C C . ALA A 1 365 ? 24.268 -14.701 -1.231 1.00 46.84 365 ALA A C 1
ATOM 2776 O O . ALA A 1 365 ? 25.138 -15.451 -1.670 1.00 46.84 365 ALA A O 1
ATOM 2777 N N . ALA A 1 366 ? 23.045 -14.653 -1.766 1.00 44.44 366 ALA A N 1
ATOM 2778 C CA . ALA A 1 366 ? 22.580 -15.501 -2.859 1.00 44.44 366 ALA A CA 1
ATOM 2779 C C . ALA A 1 366 ? 22.150 -14.709 -4.113 1.00 44.44 366 ALA A C 1
ATOM 2781 O O . ALA A 1 366 ? 21.483 -15.251 -4.993 1.00 44.44 366 ALA A O 1
ATOM 2782 N N . GLY A 1 367 ? 22.543 -13.431 -4.213 1.00 46.50 367 GLY A N 1
ATOM 2783 C CA . GLY A 1 367 ? 22.437 -12.621 -5.436 1.00 46.50 367 GLY A CA 1
ATOM 2784 C C . GLY A 1 367 ? 21.033 -12.135 -5.810 1.00 46.50 367 GLY A C 1
ATOM 2785 O O . GLY A 1 367 ? 20.895 -11.410 -6.789 1.00 46.50 367 GLY A O 1
ATOM 2786 N N . ASN A 1 368 ? 20.006 -12.484 -5.031 1.00 51.88 368 ASN A N 1
ATOM 2787 C CA . ASN A 1 368 ? 18.616 -12.101 -5.265 1.00 51.88 368 ASN A CA 1
ATOM 2788 C C . ASN A 1 368 ? 18.010 -11.570 -3.959 1.00 51.88 368 ASN A C 1
ATOM 2790 O O . ASN A 1 368 ? 17.648 -12.350 -3.082 1.00 51.88 368 ASN A O 1
ATOM 2794 N N . VAL A 1 369 ? 17.907 -10.244 -3.835 1.00 50.41 369 VAL A N 1
ATOM 2795 C CA . VAL A 1 369 ? 17.200 -9.586 -2.724 1.00 50.41 369 VAL A CA 1
ATOM 2796 C C . VAL A 1 369 ? 15.704 -9.868 -2.880 1.00 50.41 369 VAL A C 1
ATOM 2798 O O . VAL A 1 369 ? 15.153 -9.723 -3.980 1.00 50.41 369 VAL A O 1
ATOM 2801 N N . ILE A 1 370 ? 15.046 -10.285 -1.800 1.00 53.84 370 ILE A N 1
ATOM 2802 C CA . ILE A 1 370 ? 13.597 -10.487 -1.729 1.00 53.84 370 ILE A CA 1
ATOM 2803 C C . ILE A 1 370 ? 13.053 -9.264 -0.979 1.00 53.84 370 ILE A C 1
ATOM 2805 O O . ILE A 1 370 ? 12.883 -9.330 0.237 1.00 53.84 370 ILE A O 1
ATOM 2809 N N . PRO A 1 371 ? 12.839 -8.113 -1.654 1.00 54.00 371 PRO A N 1
ATOM 2810 C CA . PRO A 1 371 ? 12.466 -6.871 -1.001 1.00 54.00 371 PRO A CA 1
ATOM 2811 C C . PRO A 1 371 ? 11.085 -7.022 -0.366 1.00 54.00 371 PRO A C 1
ATOM 2813 O O . PRO A 1 371 ? 10.062 -6.739 -0.979 1.00 54.00 371 PRO A O 1
ATOM 2816 N N . MET A 1 372 ? 11.065 -7.452 0.888 1.00 58.41 372 MET A N 1
ATOM 2817 C CA . MET A 1 372 ? 9.910 -7.348 1.755 1.00 58.41 372 MET A CA 1
ATOM 2818 C C . MET A 1 372 ? 10.043 -6.062 2.549 1.00 58.41 372 MET A C 1
ATOM 2820 O O . MET A 1 372 ? 10.962 -5.905 3.357 1.00 58.41 372 MET A O 1
ATOM 2824 N N . SER A 1 373 ? 9.094 -5.146 2.373 1.00 64.81 373 SER A N 1
ATOM 2825 C CA . SER A 1 373 ? 8.969 -4.042 3.315 1.00 64.81 373 SER A CA 1
ATOM 2826 C C . SER A 1 373 ? 8.322 -4.568 4.594 1.00 64.81 373 SER A C 1
ATOM 2828 O O . SER A 1 373 ? 7.249 -5.175 4.573 1.00 64.81 373 SER A O 1
ATOM 2830 N N . GLY A 1 374 ? 8.935 -4.317 5.752 1.00 69.88 374 GLY A N 1
ATOM 2831 C CA . GLY A 1 374 ? 8.351 -4.730 7.032 1.00 69.88 374 GLY A CA 1
ATOM 2832 C C . GLY A 1 374 ? 6.981 -4.107 7.317 1.00 69.88 374 GLY A C 1
ATOM 2833 O O . GLY A 1 374 ? 6.188 -4.672 8.076 1.00 69.88 374 GLY A O 1
ATOM 2834 N N . ALA A 1 375 ? 6.657 -2.986 6.662 1.00 74.00 375 ALA A N 1
ATOM 2835 C CA . ALA A 1 375 ? 5.322 -2.396 6.694 1.00 74.00 375 ALA A CA 1
ATOM 2836 C C . ALA A 1 375 ? 4.264 -3.298 6.039 1.00 74.00 375 ALA A C 1
ATOM 2838 O O . ALA A 1 375 ? 3.143 -3.382 6.541 1.00 74.00 375 ALA A O 1
ATOM 2839 N N . GLU A 1 376 ? 4.604 -3.979 4.945 1.00 75.06 376 GLU A N 1
ATOM 2840 C CA . GLU A 1 376 ? 3.677 -4.818 4.176 1.00 75.06 376 GLU A CA 1
ATOM 2841 C C . GLU A 1 376 ? 3.298 -6.073 4.958 1.00 75.06 376 GLU A C 1
ATOM 2843 O O . GLU A 1 376 ? 2.118 -6.411 5.054 1.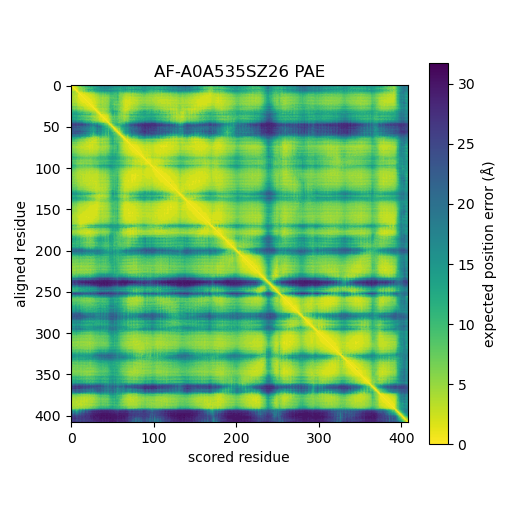00 75.06 376 GLU A O 1
ATOM 2848 N N . VAL A 1 377 ? 4.273 -6.711 5.616 1.00 78.31 377 VAL A N 1
ATOM 2849 C CA . VAL A 1 377 ? 4.022 -7.862 6.500 1.00 78.31 377 VAL A CA 1
ATOM 2850 C C . VAL A 1 377 ? 3.047 -7.475 7.611 1.00 78.31 377 VAL A C 1
ATOM 2852 O O . VAL A 1 377 ? 2.040 -8.151 7.835 1.00 78.31 377 VAL A O 1
ATOM 2855 N N . LEU A 1 378 ? 3.292 -6.352 8.290 1.00 79.81 378 LEU A N 1
ATOM 2856 C CA . LEU A 1 378 ? 2.406 -5.878 9.354 1.00 79.81 378 LEU A CA 1
ATOM 2857 C C . LEU A 1 378 ? 1.019 -5.491 8.837 1.00 79.81 378 LEU A C 1
ATOM 2859 O O . LEU A 1 378 ? 0.021 -5.719 9.527 1.00 79.81 378 LEU A O 1
ATOM 2863 N N . LEU A 1 379 ? 0.939 -4.932 7.633 1.00 79.25 379 LEU A N 1
ATOM 2864 C CA . LEU A 1 379 ? -0.318 -4.590 6.984 1.00 79.25 379 LEU A CA 1
ATOM 2865 C C . LEU A 1 379 ? -1.156 -5.838 6.681 1.00 79.25 379 LEU A C 1
ATOM 2867 O O . LEU A 1 379 ? -2.350 -5.857 6.986 1.00 79.25 379 LEU A O 1
ATOM 2871 N N . VAL A 1 380 ? -0.537 -6.886 6.136 1.00 80.62 380 VAL A N 1
ATOM 2872 C CA . VAL A 1 380 ? -1.190 -8.179 5.888 1.00 80.62 380 VAL A CA 1
ATOM 2873 C C . VAL A 1 380 ? -1.734 -8.743 7.193 1.00 80.62 380 VAL A C 1
ATOM 2875 O O . VAL A 1 380 ? -2.911 -9.099 7.268 1.00 80.62 380 VAL A O 1
ATOM 2878 N N . VAL A 1 381 ? -0.911 -8.777 8.244 1.00 82.94 381 VAL A N 1
ATOM 2879 C CA . VAL A 1 381 ? -1.331 -9.269 9.564 1.00 82.94 381 VAL A CA 1
ATOM 2880 C C . VAL A 1 381 ? -2.516 -8.465 10.091 1.00 82.94 381 VAL A C 1
ATOM 2882 O O . VAL A 1 381 ? -3.499 -9.042 10.561 1.00 82.94 381 VAL A O 1
ATOM 2885 N N . ALA A 1 382 ? -2.455 -7.137 9.993 1.00 80.00 382 ALA A N 1
ATOM 2886 C CA . ALA A 1 382 ? -3.540 -6.265 10.418 1.00 80.00 382 ALA A CA 1
ATOM 2887 C C . ALA A 1 382 ? -4.834 -6.565 9.660 1.00 80.00 382 ALA A C 1
ATOM 2889 O O . ALA A 1 382 ? -5.891 -6.672 10.284 1.00 80.00 382 ALA A O 1
ATOM 2890 N N . MET A 1 383 ? -4.748 -6.749 8.343 1.00 80.50 383 MET A N 1
ATOM 2891 C CA . MET A 1 383 ? -5.912 -7.022 7.515 1.00 80.50 383 MET A CA 1
ATOM 2892 C C . MET A 1 383 ? -6.522 -8.387 7.828 1.00 80.50 383 MET A C 1
ATOM 2894 O O . MET A 1 383 ? -7.722 -8.476 8.072 1.00 80.50 383 MET A O 1
ATOM 2898 N N . VAL A 1 384 ? -5.701 -9.433 7.943 1.00 82.88 384 VAL A N 1
ATOM 2899 C CA . VAL A 1 384 ? -6.165 -10.772 8.333 1.00 82.88 384 VAL A CA 1
ATOM 2900 C C . VAL A 1 384 ? -6.867 -10.728 9.692 1.00 82.88 384 VAL A C 1
ATOM 2902 O O . VAL A 1 384 ? -7.966 -11.264 9.832 1.00 82.88 384 VAL A O 1
ATOM 2905 N N . LEU A 1 385 ? -6.293 -10.045 10.689 1.00 81.06 385 LEU A N 1
ATOM 2906 C CA . LEU A 1 385 ? -6.913 -9.903 12.011 1.00 81.06 385 LEU A CA 1
ATOM 2907 C C . LEU A 1 385 ? -8.243 -9.141 11.961 1.00 81.06 385 LEU A C 1
ATOM 2909 O O . LEU A 1 385 ? -9.175 -9.489 12.690 1.00 81.06 385 LEU A O 1
ATOM 2913 N N . ILE A 1 386 ? -8.342 -8.099 11.133 1.00 78.25 386 ILE A N 1
ATOM 2914 C CA . ILE A 1 386 ? -9.580 -7.336 10.938 1.00 78.25 386 ILE A CA 1
ATOM 2915 C C . ILE A 1 386 ? -10.646 -8.229 10.297 1.00 78.25 386 ILE A C 1
ATOM 2917 O O . ILE A 1 386 ? -11.738 -8.347 10.854 1.00 78.25 386 ILE A O 1
ATOM 2921 N N . THR A 1 387 ? -10.320 -8.908 9.199 1.00 79.38 387 THR A N 1
ATOM 2922 C CA . THR A 1 387 ? -11.239 -9.796 8.476 1.00 79.38 387 THR A CA 1
ATOM 2923 C C . THR A 1 387 ? -11.724 -10.941 9.363 1.00 79.38 387 THR A C 1
ATOM 2925 O O . THR A 1 387 ? -12.927 -11.180 9.445 1.00 79.38 387 THR A O 1
ATOM 2928 N N . VAL A 1 388 ? -10.827 -11.597 10.109 1.00 82.69 388 VAL A N 1
ATOM 2929 C CA . VAL A 1 388 ? -11.189 -12.670 11.055 1.00 82.69 388 VAL A CA 1
ATOM 2930 C C . VAL A 1 388 ? -12.156 -12.161 12.123 1.00 82.69 388 VAL A C 1
ATOM 2932 O O . VAL A 1 388 ? -13.195 -12.777 12.352 1.00 82.69 388 VAL A O 1
ATOM 2935 N N . ARG A 1 389 ? -11.870 -11.008 12.742 1.00 78.19 389 ARG A N 1
ATOM 2936 C CA . ARG A 1 389 ? -12.756 -10.422 13.763 1.00 78.19 389 ARG A CA 1
ATOM 2937 C C . ARG A 1 389 ? -14.141 -10.097 13.210 1.00 78.19 389 ARG A C 1
ATOM 2939 O O . ARG A 1 389 ? -15.131 -10.301 13.907 1.00 78.19 389 ARG A O 1
ATOM 2946 N N . LEU A 1 390 ? -14.207 -9.596 11.979 1.00 75.62 390 LEU A N 1
ATOM 2947 C CA . LEU A 1 390 ? -15.465 -9.242 11.327 1.00 75.62 390 LEU A CA 1
ATOM 2948 C C . LEU A 1 390 ? -16.295 -10.482 10.975 1.00 75.62 390 LEU A C 1
ATOM 2950 O O . LEU A 1 390 ? -17.501 -10.479 11.221 1.00 75.62 390 LEU A O 1
ATOM 2954 N N . ILE A 1 391 ? -15.652 -11.556 10.506 1.00 79.31 391 ILE A N 1
ATOM 2955 C CA . ILE A 1 391 ? -16.291 -12.860 10.259 1.00 79.31 391 ILE A CA 1
ATOM 2956 C C . ILE A 1 391 ? -16.844 -13.464 11.553 1.00 79.31 391 ILE A C 1
ATOM 2958 O O . ILE A 1 391 ? -17.948 -13.999 11.565 1.00 79.31 391 ILE A O 1
ATOM 2962 N N . GLU A 1 392 ? -16.110 -13.370 12.662 1.00 79.44 392 GLU A N 1
ATOM 2963 C CA . GLU A 1 392 ? -16.549 -13.917 13.953 1.00 79.44 392 GLU A CA 1
ATOM 2964 C C . GLU A 1 392 ? -17.744 -13.170 14.567 1.00 79.44 392 GLU A C 1
ATOM 2966 O O . GLU A 1 392 ? -18.188 -13.508 15.664 1.00 79.44 392 GLU A O 1
ATOM 2971 N N . GLY A 1 393 ? -18.269 -12.141 13.896 1.00 66.06 393 GLY A N 1
ATOM 2972 C CA . GLY A 1 393 ? -19.398 -11.364 14.394 1.00 66.06 393 GLY A CA 1
ATOM 2973 C C . GLY A 1 393 ? -19.040 -10.505 15.604 1.00 66.06 393 GLY A C 1
ATOM 2974 O O . GLY A 1 393 ? -19.918 -9.837 16.160 1.00 66.06 393 GLY A O 1
ATOM 2975 N N . HIS A 1 394 ? -17.757 -10.442 15.984 1.00 51.53 394 HIS A N 1
ATOM 2976 C CA . HIS A 1 394 ? -17.283 -9.369 16.832 1.00 51.53 394 HIS A CA 1
ATOM 2977 C C . HIS A 1 394 ? -17.558 -8.091 16.045 1.00 51.53 394 HIS A C 1
ATOM 2979 O O . HIS A 1 394 ? -16.886 -7.784 15.056 1.00 51.53 394 HIS A O 1
ATOM 2985 N N . LYS A 1 395 ? -18.558 -7.304 16.480 1.00 43.66 395 LYS A N 1
ATOM 2986 C CA . LYS A 1 395 ? -18.520 -5.876 16.179 1.00 43.66 395 LYS A CA 1
ATOM 2987 C C . LYS A 1 395 ? -17.127 -5.490 16.629 1.00 43.66 395 LYS A C 1
ATOM 2989 O O . LYS A 1 395 ? -16.822 -5.656 17.808 1.00 43.66 395 LYS A O 1
ATOM 2994 N N . THR A 1 396 ? -16.258 -5.091 15.705 1.00 41.47 396 THR A N 1
ATOM 2995 C CA . THR A 1 396 ? -15.051 -4.398 16.102 1.00 41.47 396 THR A CA 1
ATOM 2996 C C . THR A 1 396 ? -15.566 -3.325 17.043 1.00 41.47 396 THR A C 1
ATOM 2998 O O . THR A 1 396 ? -16.295 -2.420 16.632 1.00 41.47 396 THR A O 1
ATOM 3001 N N . GLU A 1 397 ? -15.288 -3.485 18.337 1.00 36.19 397 GLU A N 1
ATOM 3002 C CA . GLU A 1 397 ? -15.255 -2.366 19.249 1.00 36.19 397 GLU A CA 1
ATOM 3003 C C . GLU A 1 397 ? -14.106 -1.541 18.681 1.00 36.19 397 GLU A C 1
ATOM 3005 O O . GLU A 1 397 ? -12.931 -1.683 19.037 1.00 36.19 397 GLU A O 1
ATOM 3010 N N . ALA A 1 398 ? -14.435 -0.789 17.624 1.00 37.34 398 ALA A N 1
ATOM 3011 C CA . ALA A 1 398 ? -13.748 0.417 17.284 1.00 37.34 398 ALA A CA 1
ATOM 3012 C C . ALA A 1 398 ? -13.641 1.118 18.631 1.00 37.34 398 ALA A C 1
ATOM 3014 O O . ALA A 1 398 ? -14.674 1.242 19.305 1.00 37.34 398 ALA A O 1
ATOM 3015 N N . PRO A 1 399 ? -12.430 1.507 19.060 1.00 38.44 399 PRO A N 1
ATOM 3016 C CA . PRO A 1 399 ? -12.281 2.199 20.328 1.00 38.44 399 PRO A CA 1
ATOM 3017 C C . PRO A 1 399 ? -13.298 3.349 20.441 1.00 38.44 399 PRO A C 1
ATOM 3019 O O . PRO A 1 399 ? -13.719 3.639 21.552 1.00 38.44 399 PRO A O 1
ATOM 3022 N N . PHE A 1 400 ? -13.792 3.879 19.301 1.00 34.12 400 PHE A N 1
ATOM 3023 C CA . PHE A 1 400 ? -15.005 4.691 19.196 1.00 34.12 400 PHE A CA 1
ATOM 3024 C C . PHE A 1 400 ? -15.812 4.414 17.884 1.00 34.12 400 PHE A C 1
ATOM 3026 O O . PHE A 1 400 ? -15.585 5.071 16.882 1.00 34.12 400 PHE A O 1
ATOM 3033 N N . THR A 1 401 ? -16.739 3.434 17.899 1.00 29.06 401 THR A N 1
ATOM 3034 C CA . THR A 1 401 ? -17.882 3.136 16.962 1.00 29.06 401 THR A CA 1
ATOM 3035 C C . THR A 1 401 ? -17.700 3.026 15.414 1.00 29.06 401 THR A C 1
ATOM 3037 O O . THR A 1 401 ? -16.846 3.647 14.806 1.00 29.06 401 THR A O 1
ATOM 3040 N N . ARG A 1 402 ? -18.545 2.183 14.774 1.00 29.92 402 ARG A N 1
ATOM 3041 C CA . ARG A 1 402 ? -18.528 1.691 13.363 1.00 29.92 402 ARG A CA 1
ATOM 3042 C C . ARG A 1 402 ? -18.871 2.719 12.260 1.00 29.92 402 ARG A C 1
ATOM 3044 O O . ARG A 1 402 ? -19.846 3.444 12.423 1.00 29.92 402 ARG A O 1
ATOM 3051 N N . ALA A 1 403 ? -18.259 2.559 11.071 1.00 30.62 403 ALA A N 1
ATOM 3052 C CA . ALA A 1 403 ? -18.942 2.537 9.757 1.00 30.62 403 ALA A CA 1
ATOM 3053 C C . ALA A 1 403 ? -18.092 1.815 8.663 1.00 30.62 403 ALA A C 1
ATOM 3055 O O . ALA A 1 403 ? -16.869 1.780 8.791 1.00 30.62 403 ALA A O 1
ATOM 3056 N N . PRO A 1 404 ? -18.717 1.214 7.624 1.00 28.73 404 PRO A N 1
ATOM 3057 C CA . PRO A 1 404 ? -18.149 0.194 6.726 1.00 28.73 404 PRO A CA 1
ATOM 3058 C C . PRO A 1 404 ? -17.559 0.770 5.423 1.00 28.73 404 PRO A C 1
ATOM 3060 O O . PRO A 1 404 ? -17.941 0.358 4.335 1.00 28.73 404 PRO A O 1
ATOM 3063 N N . SER A 1 405 ? -16.667 1.756 5.511 1.00 33.53 405 SER A N 1
ATOM 3064 C CA . SER A 1 405 ? -16.128 2.419 4.308 1.00 33.53 405 SER A CA 1
ATOM 3065 C C . SER A 1 405 ? -14.614 2.627 4.305 1.00 33.53 405 SER A C 1
ATOM 3067 O O . SER A 1 405 ? -14.134 3.427 3.511 1.00 33.53 405 SER A O 1
ATOM 3069 N N . GLY A 1 406 ? -13.863 1.988 5.215 1.00 37.03 406 GLY A N 1
ATOM 3070 C CA . GLY A 1 406 ? -12.384 1.984 5.183 1.00 37.03 406 GLY A CA 1
ATOM 3071 C C . GLY A 1 406 ? -11.716 3.356 5.251 1.00 37.03 406 GLY A C 1
ATOM 3072 O O . GLY A 1 406 ? -10.508 3.481 5.067 1.00 37.03 406 GLY A O 1
ATOM 3073 N N . LEU A 1 407 ? -12.497 4.391 5.538 1.00 31.00 407 LEU A N 1
ATOM 3074 C CA . LEU A 1 407 ? -12.103 5.783 5.603 1.00 31.00 407 LEU A CA 1
ATOM 3075 C C . LEU A 1 407 ? -12.714 6.408 6.845 1.00 31.00 407 LEU A C 1
ATOM 3077 O O . LEU A 1 407 ? -13.816 6.001 7.223 1.00 31.00 407 LEU A O 1
ATOM 3081 N N . PRO A 1 408 ? -11.981 7.333 7.491 1.00 37.94 408 PRO A N 1
ATOM 3082 C CA . PRO A 1 408 ? -12.335 7.882 8.798 1.00 37.94 408 PRO A CA 1
ATOM 3083 C C . PRO A 1 408 ? -13.803 8.317 8.936 1.00 37.94 408 PRO A C 1
ATOM 3085 O O . PRO A 1 408 ? -14.357 8.941 8.003 1.00 37.94 408 PRO A O 1
#

pLDDT: mean 76.1, std 13.89, range [28.73, 95.81]